Protein AF-0000000066882167 (afdb_homodimer)

Organism: Schistosoma mansoni (NCBI:txid6183)

Radius of gyration: 23.89 Å; Cα contacts (8 Å, |Δi|>4): 1285; chains: 2; bounding box: 50×69×55 Å

pLDDT: mean 95.48, std 6.15, range [53.75, 98.94]

Structure (mmCIF, N/CA/C/O backbone):
data_AF-0000000066882167-model_v1
#
loop_
_entity.id
_entity.type
_entity.pdbx_description
1 polymer 'Putative ribonuclease z, chloroplast'
#
loop_
_atom_site.group_PDB
_atom_site.id
_atom_site.type_symbol
_atom_site.label_atom_id
_atom_site.label_alt_id
_atom_site.label_comp_id
_atom_site.label_asym_id
_atom_site.label_entity_id
_atom_site.label_seq_id
_atom_site.pdbx_PDB_ins_code
_atom_site.Cartn_x
_atom_site.Cartn_y
_atom_site.Cartn_z
_atom_site.occupancy
_atom_site.B_iso_or_equiv
_atom_site.auth_seq_id
_atom_site.auth_comp_id
_atom_site.auth_asym_id
_atom_site.auth_atom_id
_atom_site.pdbx_PDB_model_num
ATOM 1 N N . MET A 1 1 ? -9.031 1.111 -11.188 1 77.56 1 MET A N 1
ATOM 2 C CA . MET A 1 1 ? -8.57 -0.245 -10.898 1 77.56 1 MET A CA 1
ATOM 3 C C . MET A 1 1 ? -9.695 -1.257 -11.117 1 77.56 1 MET A C 1
ATOM 5 O O . MET A 1 1 ? -10.562 -1.424 -10.258 1 77.56 1 MET A O 1
ATOM 9 N N . SER A 1 2 ? -9.695 -1.781 -12.367 1 83.69 2 SER A N 1
ATOM 10 C CA . SER A 1 2 ? -10.758 -2.686 -12.781 1 83.69 2 SER A CA 1
ATOM 11 C C . SER A 1 2 ? -10.203 -4.043 -13.203 1 83.69 2 SER A C 1
ATOM 13 O O . SER A 1 2 ? -9.031 -4.148 -13.578 1 83.69 2 SER A O 1
ATOM 15 N N . PHE A 1 3 ? -11.07 -4.957 -12.992 1 93.38 3 PHE A N 1
ATOM 16 C CA . PHE A 1 3 ? -10.758 -6.285 -13.508 1 93.38 3 PHE A CA 1
ATOM 17 C C . PHE A 1 3 ? -10.68 -6.27 -15.023 1 93.38 3 PHE A C 1
ATOM 19 O O . PHE A 1 3 ? -11.453 -5.578 -15.688 1 93.38 3 PHE A O 1
ATOM 26 N N . GLN A 1 4 ? -9.711 -6.961 -15.539 1 94.5 4 GLN A N 1
ATOM 27 C CA . GLN A 1 4 ? -9.641 -7.195 -16.984 1 94.5 4 GLN A CA 1
ATOM 28 C C . GLN A 1 4 ? -10.07 -8.617 -17.328 1 94.5 4 GLN A C 1
ATOM 30 O O . GLN A 1 4 ? -9.75 -9.562 -16.609 1 94.5 4 GLN A O 1
ATOM 35 N N . LYS A 1 5 ? -10.789 -8.758 -18.391 1 95.88 5 LYS A N 1
ATOM 36 C CA . LYS A 1 5 ? -11.242 -10.07 -18.828 1 95.88 5 LYS A CA 1
ATOM 37 C C . LYS A 1 5 ? -10.117 -10.852 -19.5 1 95.88 5 LYS A C 1
ATOM 39 O O . LYS A 1 5 ? -9.414 -10.312 -20.359 1 95.88 5 LYS A O 1
ATOM 44 N N . VAL A 1 6 ? -9.914 -12.078 -19.078 1 96.62 6 VAL A N 1
ATOM 45 C CA . VAL A 1 6 ? -8.977 -13.039 -19.656 1 96.62 6 VAL A CA 1
ATOM 46 C C . VAL A 1 6 ? -9.648 -14.406 -19.781 1 96.62 6 VAL A C 1
ATOM 48 O O . VAL A 1 6 ? -9.617 -15.203 -18.844 1 96.62 6 VAL A O 1
ATOM 51 N N . GLY A 1 7 ? -10.148 -14.648 -20.984 1 95.81 7 GLY A N 1
ATOM 52 C CA . GLY A 1 7 ? -10.945 -15.859 -21.141 1 95.81 7 GLY A CA 1
ATOM 53 C C . GLY A 1 7 ? -12.117 -15.922 -20.172 1 95.81 7 GLY A C 1
ATOM 54 O O . GLY A 1 7 ? -12.914 -14.977 -20.094 1 95.81 7 GLY A O 1
ATOM 55 N N . GLY A 1 8 ? -12.219 -16.922 -19.422 1 95.94 8 GLY A N 1
ATOM 56 C CA . GLY A 1 8 ? -13.297 -17.094 -18.453 1 95.94 8 GLY A CA 1
ATOM 57 C C . GLY A 1 8 ? -13 -16.469 -17.109 1 95.94 8 GLY A C 1
ATOM 58 O O . GLY A 1 8 ? -13.773 -16.609 -16.172 1 95.94 8 GLY A O 1
ATOM 59 N N . PHE A 1 9 ? -11.922 -15.711 -17.062 1 97.94 9 PHE A N 1
ATOM 60 C CA . PHE A 1 9 ? -11.508 -15.086 -15.805 1 97.94 9 PHE A CA 1
ATOM 61 C C . PHE A 1 9 ? -11.594 -13.57 -15.906 1 97.94 9 PHE A C 1
ATOM 63 O O . PHE A 1 9 ? -11.656 -13.016 -17 1 97.94 9 PHE A O 1
ATOM 70 N N . GLU A 1 10 ? -11.758 -12.93 -14.836 1 97.88 10 GLU A N 1
ATOM 71 C CA . GLU A 1 10 ? -11.453 -11.516 -14.656 1 97.88 10 GLU A CA 1
ATOM 72 C C . GLU A 1 10 ? -10.281 -11.328 -13.695 1 97.88 10 GLU A C 1
ATOM 74 O O . GLU A 1 10 ? -10.297 -11.852 -12.578 1 97.88 10 GLU A O 1
ATOM 79 N N . ILE A 1 11 ? -9.281 -10.57 -14.156 1 98.25 11 ILE A N 1
ATOM 80 C CA . ILE A 1 11 ? -8.055 -10.523 -13.367 1 98.25 11 ILE A CA 1
ATOM 81 C C . ILE A 1 11 ? -7.656 -9.07 -13.117 1 98.25 11 ILE A C 1
ATOM 83 O O . ILE A 1 11 ? -7.805 -8.219 -14 1 98.25 11 ILE A O 1
ATOM 87 N N . PHE A 1 12 ? -7.266 -8.805 -11.945 1 96.94 12 PHE A N 1
ATOM 88 C CA . PHE A 1 12 ? -6.574 -7.574 -11.578 1 96.94 12 PHE A CA 1
ATOM 89 C C . PHE A 1 12 ? -5.195 -7.879 -10.992 1 96.94 12 PHE A C 1
ATOM 91 O O . PHE A 1 12 ? -5.059 -8.766 -10.148 1 96.94 12 PHE A O 1
ATOM 98 N N . GLY A 1 13 ? -4.203 -7.152 -11.453 1 97.44 13 GLY A N 1
ATOM 99 C CA . GLY A 1 13 ? -2.865 -7.328 -10.906 1 97.44 13 GLY A CA 1
ATOM 100 C C . GLY A 1 13 ? -2.133 -6.016 -10.68 1 97.44 13 GLY A C 1
ATOM 101 O O . GLY A 1 13 ? -2.145 -5.137 -11.547 1 97.44 13 GLY A O 1
ATOM 102 N N . TRP A 1 14 ? -1.655 -5.855 -9.539 1 96.81 14 TRP A N 1
ATOM 103 C CA . TRP A 1 14 ? -0.685 -4.824 -9.188 1 96.81 14 TRP A CA 1
ATOM 104 C C . TRP A 1 14 ? 0.637 -5.449 -8.75 1 96.81 14 TRP A C 1
ATOM 106 O O . TRP A 1 14 ? 0.738 -5.996 -7.645 1 96.81 14 TRP A O 1
ATOM 116 N N . SER A 1 15 ? 1.638 -5.262 -9.672 1 98.19 15 SER A N 1
ATOM 117 C CA . SER A 1 15 ? 2.846 -6.023 -9.375 1 98.19 15 SER A CA 1
ATOM 118 C C . SER A 1 15 ? 4.086 -5.336 -9.938 1 98.19 15 SER A C 1
ATOM 120 O O . SER A 1 15 ? 4.184 -5.117 -11.148 1 98.19 15 SER A O 1
ATOM 122 N N . VAL A 1 16 ? 4.922 -4.945 -9.047 1 97.38 16 VAL A N 1
ATOM 123 C CA . VAL A 1 16 ? 6.262 -4.445 -9.344 1 97.38 16 VAL A CA 1
ATOM 124 C C . VAL A 1 16 ? 7.273 -5.105 -8.406 1 97.38 16 VAL A C 1
ATOM 126 O O . VAL A 1 16 ? 7.148 -5.012 -7.184 1 97.38 16 VAL A O 1
ATOM 129 N N . ALA A 1 17 ? 8.281 -5.75 -9.016 1 97.69 17 ALA A N 1
ATOM 130 C CA . ALA A 1 17 ? 9.266 -6.512 -8.242 1 97.69 17 ALA A CA 1
ATOM 131 C C . ALA A 1 17 ? 9.859 -5.664 -7.125 1 97.69 17 ALA A C 1
ATOM 133 O O . ALA A 1 17 ? 10.289 -4.531 -7.355 1 97.69 17 ALA A O 1
ATOM 134 N N . GLY A 1 18 ? 9.859 -6.199 -5.934 1 96.81 18 GLY A N 1
ATOM 135 C CA . GLY A 1 18 ? 10.461 -5.539 -4.789 1 96.81 18 GLY A CA 1
ATOM 136 C C . GLY A 1 18 ? 9.57 -4.48 -4.168 1 96.81 18 GLY A C 1
ATOM 137 O O . GLY A 1 18 ? 9.797 -4.062 -3.029 1 96.81 18 GLY A O 1
ATOM 138 N N . ASN A 1 19 ? 8.562 -4.047 -4.832 1 96.75 19 ASN A N 1
ATOM 139 C CA . ASN A 1 19 ? 7.688 -2.982 -4.344 1 96.75 19 ASN A CA 1
ATOM 140 C C . ASN A 1 19 ? 6.367 -3.537 -3.814 1 96.75 19 ASN A C 1
ATOM 142 O O . ASN A 1 19 ? 6.168 -3.623 -2.602 1 96.75 19 ASN A O 1
ATOM 146 N N . GLU A 1 20 ? 5.535 -4.008 -4.684 1 97.44 20 GLU A N 1
ATOM 147 C CA . GLU A 1 20 ? 4.289 -4.66 -4.285 1 97.44 20 GLU A CA 1
ATOM 148 C C . GLU A 1 20 ? 3.855 -5.695 -5.316 1 97.44 20 GLU A C 1
ATOM 150 O O . GLU A 1 20 ? 3.992 -5.477 -6.523 1 97.44 20 GLU A O 1
ATOM 155 N N . THR A 1 21 ? 3.289 -6.754 -4.809 1 98.69 21 THR A N 1
ATOM 156 C CA . THR A 1 21 ? 2.646 -7.734 -5.676 1 98.69 21 THR A CA 1
ATOM 157 C C . THR A 1 21 ? 1.326 -8.203 -5.07 1 98.69 21 THR A C 1
ATOM 159 O O . THR A 1 21 ? 1.278 -8.609 -3.908 1 98.69 21 THR A O 1
ATOM 162 N N . CYS A 1 22 ? 0.293 -8.062 -5.797 1 98.56 22 CYS A N 1
ATOM 163 C CA . CYS A 1 22 ? -0.995 -8.68 -5.512 1 98.56 22 CYS A CA 1
ATOM 164 C C . CYS A 1 22 ? -1.758 -8.977 -6.797 1 98.56 22 CYS A C 1
ATOM 166 O O . CYS A 1 22 ? -1.64 -8.234 -7.777 1 98.56 22 CYS A O 1
ATOM 168 N N . VAL A 1 23 ? -2.521 -10.031 -6.781 1 98.81 23 VAL A N 1
ATOM 169 C CA . VAL A 1 23 ? -3.371 -10.414 -7.906 1 98.81 23 VAL A CA 1
ATOM 170 C C . VAL A 1 23 ? -4.742 -10.844 -7.391 1 98.81 23 VAL A C 1
ATOM 172 O O . VAL A 1 23 ? -4.836 -11.617 -6.43 1 98.81 23 VAL A O 1
ATOM 175 N N . ALA A 1 24 ? -5.793 -10.336 -7.965 1 98.56 24 ALA A N 1
ATOM 176 C CA . ALA A 1 24 ? -7.16 -10.781 -7.719 1 98.56 24 ALA A CA 1
ATOM 177 C C . ALA A 1 24 ? -7.754 -11.445 -8.961 1 98.56 24 ALA A C 1
ATOM 179 O O . ALA A 1 24 ? -7.633 -10.914 -10.07 1 98.56 24 ALA A O 1
ATOM 180 N N . VAL A 1 25 ? -8.32 -12.602 -8.789 1 98.75 25 VAL A N 1
ATOM 181 C CA . VAL A 1 25 ? -8.961 -13.32 -9.883 1 98.75 25 VAL A CA 1
ATOM 182 C C . VAL A 1 25 ? -10.414 -13.609 -9.539 1 98.75 25 VAL A C 1
ATOM 184 O O . VAL A 1 25 ? -10.711 -14.156 -8.469 1 98.75 25 VAL A O 1
ATOM 187 N N . ARG A 1 26 ? -11.227 -13.234 -10.367 1 97.62 26 ARG A N 1
ATOM 188 C CA . ARG A 1 26 ? -12.648 -13.531 -10.211 1 97.62 26 ARG A CA 1
ATOM 189 C C . ARG A 1 26 ? -13.102 -14.594 -11.211 1 97.62 26 ARG A C 1
ATOM 191 O O . ARG A 1 26 ? -12.797 -14.492 -12.406 1 97.62 26 ARG A O 1
ATOM 198 N N . LYS A 1 27 ? -13.672 -15.602 -10.734 1 95.94 27 LYS A N 1
ATOM 199 C CA . LYS A 1 27 ? -14.266 -16.672 -11.523 1 95.94 27 LYS A CA 1
ATOM 200 C C . LYS A 1 27 ? -15.516 -17.234 -10.844 1 95.94 27 LYS A C 1
ATOM 202 O O . LYS A 1 27 ? -15.484 -17.547 -9.648 1 95.94 27 LYS A O 1
ATOM 207 N N . ASN A 1 28 ? -16.672 -17.375 -11.57 1 90.69 28 ASN A N 1
ATOM 208 C CA . ASN A 1 28 ? -17.922 -17.891 -11.055 1 90.69 28 ASN A CA 1
ATOM 209 C C . ASN A 1 28 ? -18.359 -17.156 -9.781 1 90.69 28 ASN A C 1
ATOM 211 O O . ASN A 1 28 ? -18.688 -17.797 -8.781 1 90.69 28 ASN A O 1
ATOM 215 N N . ARG A 1 29 ? -18.234 -15.891 -9.594 1 88.31 29 ARG A N 1
ATOM 216 C CA . ARG A 1 29 ? -18.688 -14.977 -8.547 1 88.31 29 ARG A CA 1
ATOM 217 C C . ARG A 1 29 ? -17.812 -15.07 -7.309 1 88.31 29 ARG A C 1
ATOM 219 O O . ARG A 1 29 ? -18.141 -14.516 -6.262 1 88.31 29 ARG A O 1
ATOM 226 N N . GLN A 1 30 ? -16.75 -15.891 -7.512 1 94.38 30 GLN A N 1
ATOM 227 C CA . GLN A 1 30 ? -15.781 -15.969 -6.43 1 94.38 30 GLN A CA 1
ATOM 228 C C . GLN A 1 30 ? -14.531 -15.148 -6.754 1 94.38 30 GLN A C 1
ATOM 230 O O . GLN A 1 30 ? -14.047 -15.172 -7.887 1 94.38 30 GLN A O 1
ATOM 235 N N . VAL A 1 31 ? -14.031 -14.461 -5.754 1 97.12 31 VAL A N 1
ATOM 236 C CA . VAL A 1 31 ? -12.789 -13.703 -5.926 1 97.12 31 VAL A CA 1
ATOM 237 C C . VAL A 1 31 ? -11.688 -14.312 -5.066 1 97.12 31 VAL A C 1
ATOM 239 O O . VAL A 1 31 ? -11.875 -14.523 -3.865 1 97.12 31 VAL A O 1
ATOM 242 N N . PHE A 1 32 ? -10.617 -14.664 -5.719 1 98.62 32 PHE A N 1
ATOM 243 C CA . PHE A 1 32 ? -9.422 -15.188 -5.059 1 98.62 32 PHE A CA 1
ATOM 244 C C . PHE A 1 32 ? -8.297 -14.156 -5.09 1 98.62 32 PHE A C 1
ATOM 246 O O . PHE A 1 32 ? -8.109 -13.469 -6.094 1 98.62 32 PHE A O 1
ATOM 253 N N . GLY A 1 33 ? -7.633 -14.055 -3.979 1 98.81 33 GLY A N 1
ATOM 254 C CA . GLY A 1 33 ? -6.48 -13.172 -3.92 1 98.81 33 GLY A CA 1
ATOM 255 C C . GLY A 1 33 ? -5.164 -13.914 -3.777 1 98.81 33 GLY A C 1
ATOM 256 O O . GLY A 1 33 ? -5.082 -14.906 -3.055 1 98.81 33 GLY A O 1
ATOM 257 N N . PHE A 1 34 ? -4.156 -13.445 -4.492 1 98.94 34 PHE A N 1
ATOM 258 C CA . PHE A 1 34 ? -2.812 -14.008 -4.441 1 98.94 34 PHE A CA 1
ATOM 259 C C . PHE A 1 34 ? -1.796 -12.938 -4.051 1 98.94 34 PHE A C 1
ATOM 261 O O . PHE A 1 34 ? -1.641 -11.938 -4.75 1 98.94 34 PHE A O 1
ATOM 268 N N . ASP A 1 35 ? -1.074 -13.188 -2.934 1 98.94 35 ASP A N 1
ATOM 269 C CA . ASP A 1 35 ? -0.164 -12.242 -2.293 1 98.94 35 ASP A CA 1
ATOM 270 C C . ASP A 1 35 ? -0.854 -10.898 -2.035 1 98.94 35 ASP A C 1
ATOM 272 O O . ASP A 1 35 ? -1.922 -10.633 -2.588 1 98.94 35 ASP A O 1
ATOM 276 N N . ILE A 1 36 ? -0.239 -10.164 -1.134 1 98.62 36 ILE A N 1
ATOM 277 C CA . ILE A 1 36 ? -0.909 -8.969 -0.625 1 98.62 36 ILE A CA 1
ATOM 278 C C . ILE A 1 36 ? 0.13 -7.918 -0.249 1 98.62 36 ILE A C 1
ATOM 280 O O . ILE A 1 36 ? 0.124 -7.402 0.872 1 98.62 36 ILE A O 1
ATOM 284 N N . GLY A 1 37 ? 0.957 -7.594 -1.229 1 98.19 37 GLY A N 1
ATOM 285 C CA . GLY A 1 37 ? 1.888 -6.496 -1.036 1 98.19 37 GLY A CA 1
ATOM 286 C C . GLY A 1 37 ? 1.226 -5.133 -1.111 1 98.19 37 GLY A C 1
ATOM 287 O O . GLY A 1 37 ? 1.801 -4.133 -0.677 1 98.19 37 GLY A O 1
ATOM 288 N N . PHE A 1 38 ? 0.108 -5.121 -1.671 1 96.31 38 PHE A N 1
ATOM 289 C CA . PHE A 1 38 ? -0.828 -4.008 -1.789 1 96.31 38 PHE A CA 1
ATOM 290 C C . PHE A 1 38 ? -2.268 -4.504 -1.71 1 96.31 38 PHE A C 1
ATOM 292 O O . PHE A 1 38 ? -2.541 -5.676 -1.961 1 96.31 38 PHE A O 1
ATOM 299 N N . SER A 1 39 ? -3.195 -3.652 -1.202 1 96.06 39 SER A N 1
ATOM 300 C CA . SER A 1 39 ? -4.57 -4.109 -1.028 1 96.06 39 SER A CA 1
ATOM 301 C C . SER A 1 39 ? -5.559 -3.152 -1.688 1 96.06 39 SER A C 1
ATOM 303 O O . SER A 1 39 ? -6.352 -2.502 -1.005 1 96.06 39 SER A O 1
ATOM 305 N N . PRO A 1 40 ? -5.484 -3.084 -3.01 1 93.69 40 PRO A N 1
ATOM 306 C CA . PRO A 1 40 ? -6.488 -2.275 -3.709 1 93.69 40 PRO A CA 1
ATOM 307 C C . PRO A 1 40 ? -7.879 -2.9 -3.668 1 93.69 40 PRO A C 1
ATOM 309 O O . PRO A 1 40 ? -8.039 -4.039 -3.217 1 93.69 40 PRO A O 1
ATOM 312 N N . ARG A 1 41 ? -8.859 -2.234 -4.129 1 92.44 41 ARG A N 1
ATOM 313 C CA . ARG A 1 41 ? -10.273 -2.58 -3.986 1 92.44 41 ARG A CA 1
ATOM 314 C C . ARG A 1 41 ? -10.547 -3.98 -4.523 1 92.44 41 ARG A C 1
ATOM 316 O O . ARG A 1 41 ? -11.219 -4.777 -3.865 1 92.44 41 ARG A O 1
ATOM 323 N N . PRO A 1 42 ? -10.047 -4.383 -5.703 1 94 42 PRO A N 1
ATOM 324 C CA . PRO A 1 42 ? -10.352 -5.727 -6.199 1 94 42 PRO A CA 1
ATOM 325 C C . PRO A 1 42 ? -9.906 -6.828 -5.238 1 94 42 PRO A C 1
ATOM 327 O O . PRO A 1 42 ? -10.562 -7.867 -5.141 1 94 42 PRO A O 1
ATOM 330 N N . LEU A 1 43 ? -8.844 -6.574 -4.555 1 97 43 LEU A N 1
ATOM 331 C CA . LEU A 1 43 ? -8.328 -7.582 -3.633 1 97 43 LEU A CA 1
ATOM 332 C C . LEU A 1 43 ? -9.133 -7.602 -2.342 1 97 43 LEU A C 1
ATOM 334 O O . LEU A 1 43 ? -9.258 -8.648 -1.695 1 97 43 LEU A O 1
ATOM 338 N N . VAL A 1 44 ? -9.648 -6.449 -1.957 1 96.75 44 VAL A N 1
ATOM 339 C CA . VAL A 1 44 ? -10.367 -6.312 -0.696 1 96.75 44 VAL A CA 1
ATOM 340 C C . VAL A 1 44 ? -11.57 -7.258 -0.68 1 96.75 44 VAL A C 1
ATOM 342 O O . VAL A 1 44 ? -11.945 -7.781 0.373 1 96.75 44 VAL A O 1
ATOM 345 N N . PHE A 1 45 ? -12.094 -7.586 -1.806 1 94.12 45 PHE A N 1
ATOM 346 C CA . PHE A 1 45 ? -13.305 -8.398 -1.882 1 94.12 45 PHE A CA 1
ATOM 347 C C . PHE A 1 45 ? -12.953 -9.883 -1.929 1 94.12 45 PHE A C 1
ATOM 349 O O . PHE A 1 45 ? -13.844 -10.734 -1.883 1 94.12 45 PHE A O 1
ATOM 356 N N . ALA A 1 46 ? -11.703 -10.219 -2.035 1 97.25 46 ALA A N 1
ATOM 357 C CA . ALA A 1 46 ? -11.281 -11.617 -1.965 1 97.25 46 ALA A CA 1
ATOM 358 C C . ALA A 1 46 ? -11.359 -12.141 -0.534 1 97.25 46 ALA A C 1
ATOM 360 O O . ALA A 1 46 ? -10.773 -11.555 0.381 1 97.25 46 ALA A O 1
ATOM 361 N N . ASP A 1 47 ? -12.102 -13.195 -0.352 1 95.81 47 ASP A N 1
ATOM 362 C CA . ASP A 1 47 ? -12.234 -13.719 1.003 1 95.81 47 ASP A CA 1
ATOM 363 C C . ASP A 1 47 ? -11.289 -14.891 1.237 1 95.81 47 ASP A C 1
ATOM 365 O O . ASP A 1 47 ? -11.195 -15.414 2.352 1 95.81 47 ASP A O 1
ATOM 369 N N . HIS A 1 48 ? -10.609 -15.414 0.187 1 98.62 48 HIS A N 1
ATOM 370 C CA . HIS A 1 48 ? -9.484 -16.344 0.271 1 98.62 48 HIS A CA 1
ATOM 371 C C . HIS A 1 48 ? -8.219 -15.711 -0.303 1 98.62 48 HIS A C 1
ATOM 373 O O . HIS A 1 48 ? -8.164 -15.391 -1.49 1 98.62 48 HIS A O 1
ATOM 379 N N . ILE A 1 49 ? -7.285 -15.539 0.547 1 98.88 49 ILE A N 1
ATOM 380 C CA . ILE A 1 49 ? -6.008 -14.969 0.138 1 98.88 49 ILE A CA 1
ATOM 381 C C . ILE A 1 49 ? -4.91 -16.016 0.253 1 98.88 49 ILE A C 1
ATOM 383 O O . ILE A 1 49 ? -4.762 -16.656 1.298 1 98.88 49 ILE A O 1
ATOM 387 N N . PHE A 1 50 ? -4.156 -16.219 -0.801 1 98.94 50 PHE A N 1
ATOM 388 C CA . PHE A 1 50 ? -3.078 -17.203 -0.858 1 98.94 50 PHE A CA 1
ATOM 389 C C . PHE A 1 50 ? -1.721 -16.5 -0.889 1 98.94 50 PHE A C 1
ATOM 391 O O . PHE A 1 50 ? -1.353 -15.898 -1.895 1 98.94 50 PHE A O 1
ATOM 398 N N . ILE A 1 51 ? -0.958 -16.609 0.219 1 98.94 51 ILE A N 1
ATOM 399 C CA . ILE A 1 51 ? 0.336 -15.953 0.372 1 98.94 51 ILE A CA 1
ATOM 400 C C . ILE A 1 51 ? 1.453 -16.922 -0.031 1 98.94 51 ILE A C 1
ATOM 402 O O . ILE A 1 51 ? 1.537 -18.031 0.486 1 98.94 51 ILE A O 1
ATOM 406 N N . SER A 1 52 ? 2.287 -16.453 -0.94 1 98.94 52 SER A N 1
ATOM 407 C CA . SER A 1 52 ? 3.344 -17.328 -1.454 1 98.94 52 SER A CA 1
ATOM 408 C C . SER A 1 52 ? 4.523 -17.391 -0.489 1 98.94 52 SER A C 1
ATOM 410 O O . SER A 1 52 ? 5.031 -18.469 -0.192 1 98.94 52 SER A O 1
ATOM 412 N N . HIS A 1 53 ? 5.012 -16.219 -0.019 1 98.88 53 HIS A N 1
ATOM 413 C CA . HIS A 1 53 ? 6.176 -16.188 0.861 1 98.88 53 HIS A CA 1
ATOM 414 C C . HIS A 1 53 ? 6.23 -14.891 1.659 1 98.88 53 HIS A C 1
ATOM 416 O O . HIS A 1 53 ? 5.348 -14.039 1.526 1 98.88 53 HIS A O 1
ATOM 422 N N . GLY A 1 54 ? 7.273 -14.734 2.453 1 98.5 54 GLY A N 1
ATOM 423 C CA . GLY A 1 54 ? 7.242 -13.75 3.527 1 98.5 54 GLY A CA 1
ATOM 424 C C . GLY A 1 54 ? 7.855 -12.422 3.143 1 98.5 54 GLY A C 1
ATOM 425 O O . GLY A 1 54 ? 7.863 -11.484 3.939 1 98.5 54 GLY A O 1
ATOM 426 N N . HIS A 1 55 ? 8.359 -12.219 1.915 1 98.19 55 HIS A N 1
ATOM 427 C CA . HIS A 1 55 ? 8.883 -10.914 1.537 1 98.19 55 HIS A CA 1
ATOM 428 C C . HIS A 1 55 ? 7.816 -9.836 1.639 1 98.19 55 HIS A C 1
ATOM 430 O O . HIS A 1 55 ? 6.656 -10.07 1.287 1 98.19 55 HIS A O 1
ATOM 436 N N . ALA A 1 56 ? 8.219 -8.664 2.012 1 97.56 56 ALA A N 1
ATOM 437 C CA . ALA A 1 56 ? 7.297 -7.57 2.303 1 97.56 56 ALA A CA 1
ATOM 438 C C . ALA A 1 56 ? 6.516 -7.168 1.057 1 97.56 56 ALA A C 1
ATOM 440 O O . ALA A 1 56 ? 5.348 -6.773 1.147 1 97.56 56 ALA A O 1
ATOM 441 N N . ASP A 1 57 ? 7.141 -7.273 -0.103 1 97.81 57 ASP A N 1
ATOM 442 C CA . ASP A 1 57 ? 6.434 -6.879 -1.317 1 97.81 57 ASP A CA 1
ATOM 443 C C . ASP A 1 57 ? 5.363 -7.906 -1.688 1 97.81 57 ASP A C 1
ATOM 445 O O . ASP A 1 57 ? 4.566 -7.68 -2.602 1 97.81 57 ASP A O 1
ATOM 449 N N . HIS A 1 58 ? 5.227 -8.984 -0.949 1 98.81 58 HIS A N 1
ATOM 450 C CA . HIS A 1 58 ? 4.215 -10 -1.219 1 98.81 58 HIS A CA 1
ATOM 451 C C . HIS A 1 58 ? 3.225 -10.109 -0.064 1 98.81 58 HIS A C 1
ATOM 453 O O . HIS A 1 58 ? 2.121 -10.633 -0.235 1 98.81 58 HIS A O 1
ATOM 459 N N . ILE A 1 59 ? 3.57 -9.648 1.125 1 98.75 59 ILE A N 1
ATOM 460 C CA . ILE A 1 59 ? 2.688 -9.891 2.26 1 98.75 59 ILE A CA 1
ATOM 461 C C . ILE A 1 59 ? 2.525 -8.609 3.068 1 98.75 59 ILE A C 1
ATOM 463 O O . ILE A 1 59 ? 1.758 -8.562 4.031 1 98.75 59 ILE A O 1
ATOM 467 N N . GLY A 1 60 ? 3.125 -7.516 2.672 1 98.12 60 GLY A N 1
ATOM 468 C CA . GLY A 1 60 ? 3.311 -6.328 3.486 1 98.12 60 GLY A CA 1
ATOM 469 C C . GLY A 1 60 ? 2.016 -5.598 3.785 1 98.12 60 GLY A C 1
ATOM 470 O O . GLY A 1 60 ? 1.957 -4.773 4.699 1 98.12 60 GLY A O 1
ATOM 471 N N . ALA A 1 61 ? 0.931 -5.836 3.076 1 98.31 61 ALA A N 1
ATOM 472 C CA . ALA A 1 61 ? -0.309 -5.082 3.238 1 98.31 61 ALA A CA 1
ATOM 473 C C . ALA A 1 61 ? -1.392 -5.938 3.891 1 98.31 61 ALA A C 1
ATOM 475 O O . ALA A 1 61 ? -2.578 -5.613 3.812 1 98.31 61 ALA A O 1
ATOM 476 N N . ILE A 1 62 ? -1.037 -7.016 4.555 1 98.38 62 ILE A N 1
ATOM 477 C CA . ILE A 1 62 ? -2.004 -7.984 5.066 1 98.38 62 ILE A CA 1
ATOM 478 C C . ILE A 1 62 ? -2.883 -7.32 6.125 1 98.38 62 ILE A C 1
ATOM 480 O O . ILE A 1 62 ? -4.102 -7.516 6.141 1 98.38 62 ILE A O 1
ATOM 484 N N . ALA A 1 63 ? -2.297 -6.52 7.004 1 97.44 63 ALA A N 1
ATOM 485 C CA . ALA A 1 63 ? -3.096 -5.828 8.016 1 97.44 63 ALA A CA 1
ATOM 486 C C . ALA A 1 63 ? -4.039 -4.816 7.371 1 97.44 6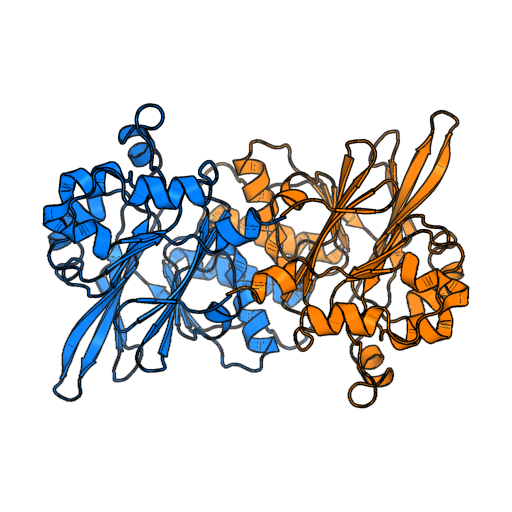3 ALA A C 1
ATOM 488 O O . ALA A 1 63 ? -5.191 -4.68 7.793 1 97.44 63 ALA A O 1
ATOM 489 N N . GLN A 1 64 ? -3.561 -4.121 6.398 1 97.44 64 GLN A N 1
ATOM 490 C CA . GLN A 1 64 ? -4.391 -3.152 5.695 1 97.44 64 GLN A CA 1
ATOM 491 C C . GLN A 1 64 ? -5.566 -3.836 5 1 97.44 64 GLN A C 1
ATOM 493 O O . GLN A 1 64 ? -6.66 -3.273 4.922 1 97.44 64 GLN A O 1
ATOM 498 N N . HIS A 1 65 ? -5.285 -4.996 4.461 1 98.19 65 HIS A N 1
ATOM 499 C CA . HIS A 1 65 ? -6.371 -5.742 3.838 1 98.19 65 HIS A CA 1
ATOM 500 C C . HIS A 1 65 ? -7.477 -6.047 4.844 1 98.19 65 HIS A C 1
ATOM 502 O O . HIS A 1 65 ? -8.656 -5.824 4.562 1 98.19 65 HIS A O 1
ATOM 508 N N . MET A 1 66 ? -7.078 -6.531 6.012 1 98.25 66 MET A N 1
ATOM 509 C CA . MET A 1 66 ? -8.039 -6.832 7.066 1 98.25 66 MET A CA 1
ATOM 510 C C . MET A 1 66 ? -8.82 -5.582 7.461 1 98.25 66 MET A C 1
ATOM 512 O O . MET A 1 66 ? -10.047 -5.625 7.578 1 98.25 66 MET A O 1
ATOM 516 N N . LYS A 1 67 ? -8.07 -4.52 7.617 1 97.38 67 LYS A N 1
ATOM 517 C CA . LYS A 1 67 ? -8.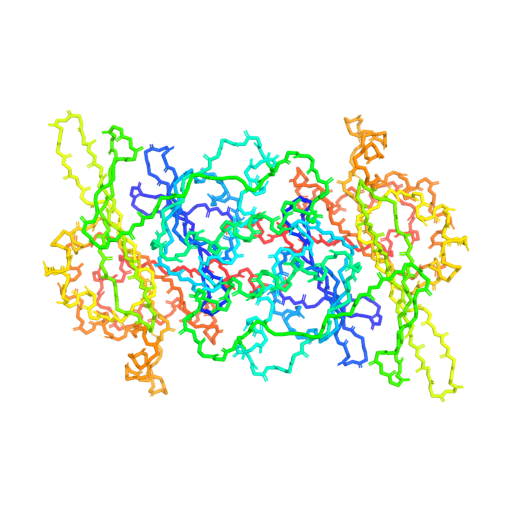695 -3.262 8.023 1 97.38 67 LYS A CA 1
ATOM 518 C C . LYS A 1 67 ? -9.703 -2.785 6.973 1 97.38 67 LYS A C 1
ATOM 520 O O . LYS A 1 67 ? -10.797 -2.34 7.312 1 97.38 67 LYS A O 1
ATOM 525 N N . LYS A 1 68 ? -9.328 -2.855 5.742 1 97.19 68 LYS A N 1
ATOM 526 C CA . LYS A 1 68 ? -10.188 -2.393 4.66 1 97.19 68 LYS A CA 1
ATOM 527 C C . LYS A 1 68 ? -11.438 -3.264 4.543 1 97.19 68 LYS A C 1
ATOM 529 O O . LYS A 1 68 ? -12.516 -2.77 4.215 1 97.19 68 LYS A O 1
ATOM 534 N N . ARG A 1 69 ? -11.32 -4.574 4.777 1 97.31 69 ARG A N 1
ATOM 535 C CA . ARG A 1 69 ? -12.508 -5.426 4.801 1 97.31 69 ARG A CA 1
ATOM 536 C C . ARG A 1 69 ? -13.461 -5.016 5.918 1 97.31 69 ARG A C 1
ATOM 538 O O . ARG A 1 69 ? -14.672 -4.918 5.711 1 97.31 69 ARG A O 1
ATOM 545 N N . ALA A 1 70 ? -12.859 -4.742 7.078 1 96.25 70 ALA A N 1
ATOM 546 C CA . ALA A 1 70 ? -13.672 -4.281 8.195 1 96.25 70 ALA A CA 1
ATOM 547 C C . ALA A 1 70 ? -14.367 -2.965 7.867 1 96.25 70 ALA A C 1
ATOM 549 O O . ALA A 1 70 ? -15.547 -2.783 8.172 1 96.25 70 ALA A O 1
ATOM 550 N N . LEU A 1 71 ? -13.609 -2.064 7.25 1 94.88 71 LEU A N 1
ATOM 551 C CA . LEU A 1 71 ? -14.133 -0.759 6.855 1 94.88 71 LEU A CA 1
ATOM 552 C C . LEU A 1 71 ? -15.344 -0.908 5.941 1 94.88 71 LEU A C 1
ATOM 554 O O . LEU A 1 71 ? -16.25 -0.071 5.965 1 94.88 71 LEU A O 1
ATOM 558 N N . ASN A 1 72 ? -15.344 -1.949 5.172 1 95.62 72 ASN A N 1
ATOM 559 C CA . ASN A 1 72 ? -16.422 -2.174 4.211 1 95.62 72 ASN A CA 1
ATOM 560 C C . ASN A 1 72 ? -17.438 -3.184 4.734 1 95.62 72 ASN A C 1
ATOM 562 O O . ASN A 1 72 ? -18.25 -3.715 3.965 1 95.62 72 ASN A O 1
ATOM 566 N N . ASN A 1 73 ? -17.359 -3.576 5.988 1 95.69 73 ASN A N 1
ATOM 567 C CA . ASN A 1 73 ? -18.266 -4.488 6.672 1 95.69 73 ASN A CA 1
ATOM 568 C C . ASN A 1 73 ? -18.281 -5.863 6.016 1 95.69 73 ASN A C 1
ATOM 570 O O . ASN A 1 73 ? -19.344 -6.469 5.848 1 95.69 73 ASN A O 1
ATOM 574 N N . LEU A 1 74 ? -17.156 -6.277 5.484 1 96.38 74 LEU A N 1
ATOM 575 C CA . LEU A 1 74 ? -17.016 -7.609 4.91 1 96.38 74 LEU A CA 1
ATOM 576 C C . LEU A 1 74 ? -16.609 -8.625 5.98 1 96.38 74 LEU A C 1
ATOM 578 O O . LEU A 1 74 ? -16 -8.258 6.992 1 96.38 74 LEU A O 1
ATOM 582 N N . ARG A 1 75 ? -16.953 -9.875 5.762 1 95.62 75 ARG A N 1
ATOM 583 C CA . ARG A 1 75 ? -16.562 -10.945 6.672 1 95.62 75 ARG A CA 1
ATOM 584 C C . ARG A 1 75 ? -15.047 -11.117 6.684 1 95.62 75 ARG A C 1
ATOM 586 O O . ARG A 1 75 ? -14.367 -10.758 5.719 1 95.62 75 ARG A O 1
ATOM 593 N N . ARG A 1 76 ? -14.531 -11.727 7.785 1 96.5 76 ARG A N 1
ATOM 594 C CA . ARG A 1 76 ? -13.117 -12.055 7.902 1 96.5 76 ARG A CA 1
ATOM 595 C C . ARG A 1 76 ? -12.664 -12.953 6.758 1 96.5 76 ARG A C 1
ATOM 597 O O . ARG A 1 76 ? -13.406 -13.852 6.348 1 96.5 76 ARG A O 1
ATOM 604 N N . ALA A 1 77 ? -11.516 -12.609 6.18 1 98.25 77 ALA A N 1
ATOM 605 C CA . ALA A 1 77 ? -10.953 -13.438 5.113 1 98.25 77 ALA A CA 1
ATOM 606 C C . ALA A 1 77 ? -10.141 -14.594 5.691 1 98.25 77 ALA A C 1
ATOM 608 O O . ALA A 1 77 ? -9.812 -14.602 6.879 1 98.25 77 ALA A O 1
ATOM 609 N N . THR A 1 78 ? -9.969 -15.586 4.906 1 98.81 78 THR A N 1
ATOM 610 C CA . THR A 1 78 ? -9.062 -16.688 5.199 1 98.81 78 THR A CA 1
ATOM 611 C C . THR A 1 78 ? -7.734 -16.516 4.465 1 98.81 78 THR A C 1
ATOM 613 O O . THR A 1 78 ? -7.715 -16.328 3.246 1 98.81 78 THR A O 1
ATOM 616 N N . TYR A 1 79 ? -6.691 -16.531 5.254 1 98.88 79 TYR A N 1
ATOM 617 C CA . TYR A 1 79 ? -5.352 -16.359 4.711 1 98.88 79 TYR A CA 1
ATOM 618 C C . TYR A 1 79 ? -4.562 -17.656 4.766 1 98.88 79 TYR A C 1
ATOM 620 O O . TYR A 1 79 ? -4.238 -18.141 5.852 1 98.88 79 TYR A O 1
ATOM 628 N N . PHE A 1 80 ? -4.285 -18.219 3.592 1 98.94 80 PHE A N 1
ATOM 629 C CA . PHE A 1 80 ? -3.387 -19.359 3.486 1 98.94 80 PHE A CA 1
ATOM 630 C C . PHE A 1 80 ? -1.938 -18.906 3.357 1 98.94 80 PHE A C 1
ATOM 632 O O . PHE A 1 80 ? -1.616 -18.078 2.5 1 98.94 80 PHE A O 1
ATOM 639 N N . MET A 1 81 ? -1.069 -19.406 4.23 1 98.94 81 MET A N 1
ATOM 640 C CA . MET A 1 81 ? 0.319 -18.953 4.199 1 98.94 81 MET A CA 1
ATOM 641 C C . MET A 1 81 ? 1.254 -20.031 4.723 1 98.94 81 MET A C 1
ATOM 643 O O . MET A 1 81 ? 0.836 -20.906 5.496 1 98.94 81 MET A O 1
ATOM 647 N N . PRO A 1 82 ? 2.549 -20.016 4.246 1 98.88 82 PRO A N 1
ATOM 648 C CA . PRO A 1 82 ? 3.502 -20.938 4.875 1 98.88 82 PRO A CA 1
ATOM 649 C C . PRO A 1 82 ? 3.443 -20.891 6.402 1 98.88 82 PRO A C 1
ATOM 651 O O . PRO A 1 82 ? 3.359 -19.812 6.988 1 98.88 82 PRO A O 1
ATOM 654 N N . LYS A 1 83 ? 3.514 -22 6.973 1 98.75 83 LYS A N 1
ATOM 655 C CA . LYS A 1 83 ? 3.209 -22.203 8.391 1 98.75 83 LYS A CA 1
ATOM 656 C C . LYS A 1 83 ? 4.066 -21.297 9.266 1 98.75 83 LYS A C 1
ATOM 658 O O . LYS A 1 83 ? 3.592 -20.781 10.281 1 98.75 83 LYS A O 1
ATOM 663 N N . HIS A 1 84 ? 5.305 -21.047 8.922 1 98.44 84 HIS A N 1
ATOM 664 C CA . HIS A 1 84 ? 6.23 -20.312 9.773 1 98.44 84 HIS A CA 1
ATOM 665 C C . HIS A 1 84 ? 5.902 -18.828 9.789 1 98.44 84 HIS A C 1
ATOM 667 O O . HIS A 1 84 ? 6.414 -18.078 10.625 1 98.44 84 HIS A O 1
ATOM 673 N N . LEU A 1 85 ? 5.035 -18.344 8.914 1 98.81 85 LEU A N 1
ATOM 674 C CA . LEU A 1 85 ? 4.684 -16.938 8.836 1 98.81 85 LEU A CA 1
ATOM 675 C C . LEU A 1 85 ? 3.598 -16.594 9.852 1 98.81 85 LEU A C 1
ATOM 677 O O . LEU A 1 85 ? 3.461 -15.43 10.25 1 98.81 85 LEU A O 1
ATOM 681 N N . VAL A 1 86 ? 2.816 -17.531 10.297 1 98.81 86 VAL A N 1
ATOM 682 C CA . VAL A 1 86 ? 1.576 -17.328 11.031 1 98.81 86 VAL A CA 1
ATOM 683 C C . VAL A 1 86 ? 1.859 -16.547 12.312 1 98.81 86 VAL A C 1
ATOM 685 O O . VAL A 1 86 ? 1.213 -15.523 12.578 1 98.81 86 VAL A O 1
ATOM 688 N N . PRO A 1 87 ? 2.912 -16.938 13.117 1 98.75 87 PRO A N 1
ATOM 689 C CA . PRO A 1 87 ? 3.129 -16.188 14.359 1 98.75 87 PRO A CA 1
ATOM 690 C C . PRO A 1 87 ? 3.523 -14.742 14.109 1 98.75 87 PRO A C 1
ATOM 692 O O . PRO A 1 87 ? 3.172 -13.852 14.891 1 98.75 87 PRO A O 1
ATOM 695 N N . HIS A 1 88 ? 4.254 -14.508 13.031 1 98.75 88 HIS A N 1
ATOM 696 C CA . HIS A 1 88 ? 4.703 -13.156 12.719 1 98.75 88 HIS A CA 1
ATOM 697 C C . HIS A 1 88 ? 3.541 -12.289 12.258 1 98.75 88 HIS A C 1
ATOM 699 O O . HIS A 1 88 ? 3.455 -11.109 12.625 1 98.75 88 HIS A O 1
ATOM 705 N N . VAL A 1 89 ? 2.613 -12.859 11.469 1 98.75 89 VAL A N 1
ATOM 706 C CA . VAL A 1 89 ? 1.431 -12.125 11.031 1 98.75 89 VAL A CA 1
ATOM 707 C C . VAL A 1 89 ? 0.552 -11.789 12.234 1 98.75 89 VAL A C 1
ATOM 709 O O . VAL A 1 89 ? 0.018 -10.68 12.328 1 98.75 89 VAL A O 1
ATOM 712 N N . LYS A 1 90 ? 0.401 -12.711 13.172 1 98.56 90 LYS A N 1
ATOM 713 C CA . LYS A 1 90 ? -0.365 -12.445 14.391 1 98.56 90 LYS A CA 1
ATOM 714 C C . LYS A 1 90 ? 0.242 -11.297 15.18 1 98.56 90 LYS A C 1
ATOM 716 O O . LYS A 1 90 ? -0.483 -10.453 15.711 1 98.56 90 LYS A O 1
ATOM 721 N N . ALA A 1 91 ? 1.59 -11.289 15.242 1 98.44 91 ALA A N 1
ATOM 722 C CA . ALA A 1 91 ? 2.277 -10.203 15.938 1 98.44 91 ALA A CA 1
ATOM 723 C C . ALA A 1 91 ? 2 -8.859 15.266 1 98.44 91 ALA A C 1
ATOM 725 O O . ALA A 1 91 ? 1.808 -7.844 15.945 1 98.44 91 ALA A O 1
ATOM 726 N N . ILE A 1 92 ? 1.995 -8.859 14 1 98.5 92 ILE A N 1
ATOM 727 C CA . ILE A 1 92 ? 1.69 -7.656 13.234 1 98.5 92 ILE A CA 1
ATOM 728 C C . ILE A 1 92 ? 0.268 -7.195 13.547 1 98.5 92 ILE A C 1
ATOM 730 O O . ILE A 1 92 ? 0.033 -6.016 13.805 1 98.5 92 ILE A O 1
ATOM 734 N N . CYS A 1 93 ? -0.662 -8.133 13.523 1 98.25 93 CYS A N 1
ATOM 735 C CA . CYS A 1 93 ? -2.051 -7.816 13.836 1 98.25 93 CYS A CA 1
ATOM 736 C C . CYS A 1 93 ? -2.174 -7.234 15.242 1 98.25 93 CYS A C 1
ATOM 738 O O . CYS A 1 93 ? -2.893 -6.254 15.445 1 98.25 93 CYS A O 1
ATOM 740 N N . ASP A 1 94 ? -1.473 -7.809 16.172 1 97.88 94 ASP A N 1
ATOM 741 C CA . ASP A 1 94 ? -1.497 -7.32 17.547 1 97.88 94 ASP A CA 1
ATOM 742 C C . ASP A 1 94 ? -0.971 -5.891 17.641 1 97.88 94 ASP A C 1
ATOM 744 O O . ASP A 1 94 ? -1.539 -5.055 18.344 1 97.88 94 ASP A O 1
ATOM 748 N N . ALA A 1 95 ? 0.105 -5.633 16.922 1 98.25 95 ALA A N 1
ATOM 749 C CA . ALA A 1 95 ? 0.703 -4.301 16.922 1 98.25 95 ALA A CA 1
ATOM 750 C C . ALA A 1 95 ? -0.272 -3.262 16.375 1 98.25 95 ALA A C 1
ATOM 752 O O . ALA A 1 95 ? -0.474 -2.209 16.984 1 98.25 95 ALA A O 1
ATOM 753 N N . PHE A 1 96 ? -0.896 -3.576 15.273 1 98.31 96 PHE A N 1
ATOM 754 C CA . PHE A 1 96 ? -1.826 -2.631 14.672 1 98.31 96 PHE A CA 1
ATOM 755 C C . PHE A 1 96 ? -3.068 -2.463 15.539 1 98.31 96 PHE A C 1
ATOM 757 O O . PHE A 1 96 ? -3.643 -1.375 15.602 1 98.31 96 PHE A O 1
ATOM 764 N N . THR A 1 97 ? -3.498 -3.566 16.156 1 97.88 97 THR A N 1
ATOM 765 C CA . THR A 1 97 ? -4.621 -3.475 17.094 1 97.88 97 THR A CA 1
ATOM 766 C C . THR A 1 97 ? -4.309 -2.5 18.219 1 97.88 97 THR A C 1
ATOM 768 O O . THR A 1 97 ? -5.121 -1.626 18.531 1 97.88 97 THR A O 1
ATOM 771 N N . ALA A 1 98 ? -3.166 -2.621 18.766 1 97.75 98 ALA A N 1
ATOM 772 C CA . ALA A 1 98 ? -2.758 -1.736 19.859 1 97.75 98 ALA A CA 1
ATOM 773 C C . ALA A 1 98 ? -2.697 -0.285 19.391 1 97.75 98 ALA A C 1
ATOM 775 O O . ALA A 1 98 ? -3.16 0.619 20.094 1 97.75 98 ALA A O 1
ATOM 776 N N . MET A 1 99 ? -2.207 -0.026 18.219 1 97.94 99 MET A N 1
ATOM 777 C CA . MET A 1 99 ? -2.006 1.326 17.719 1 97.94 99 MET A CA 1
ATOM 778 C C . MET A 1 99 ? -3.338 1.968 17.328 1 97.94 99 MET A C 1
ATOM 780 O O . MET A 1 99 ? -3.439 3.193 17.25 1 97.94 99 MET A O 1
ATOM 784 N N . SER A 1 100 ? -4.316 1.142 17.094 1 95.56 100 SER A N 1
ATOM 785 C CA . SER A 1 100 ? -5.629 1.656 16.703 1 95.56 100 SER A CA 1
ATOM 786 C C . SER A 1 100 ? -6.406 2.143 17.922 1 95.56 100 SER A C 1
ATOM 788 O O . SER A 1 100 ? -7.422 2.828 17.797 1 95.56 100 SER A O 1
ATOM 790 N N . GLU A 1 101 ? -6.004 1.837 19.156 1 93.69 101 GLU A N 1
ATOM 791 C CA . GLU A 1 101 ? -6.598 2.262 20.422 1 93.69 101 GLU A CA 1
ATOM 792 C C . GLU A 1 101 ? -8.086 1.934 20.469 1 93.69 101 GLU A C 1
ATOM 794 O O . GLU A 1 101 ? -8.891 2.746 20.922 1 93.69 101 GLU A O 1
ATOM 799 N N . LYS A 1 102 ? -8.438 0.795 19.859 1 88.25 102 LYS A N 1
ATOM 800 C CA . LYS A 1 102 ? -9.812 0.307 19.891 1 88.25 102 LYS A CA 1
ATOM 801 C C . LYS A 1 102 ? -9.922 -0.984 20.703 1 88.25 102 LYS A C 1
ATOM 803 O O . LYS A 1 102 ? -8.961 -1.752 20.781 1 88.25 102 LYS A O 1
ATOM 808 N N . ALA A 1 103 ? -11.125 -1.112 21.203 1 81.25 103 ALA A N 1
ATOM 809 C CA . ALA A 1 103 ? -11.383 -2.309 22 1 81.25 103 ALA A CA 1
ATOM 810 C C . ALA A 1 103 ? -11.469 -3.551 21.109 1 81.25 103 ALA A C 1
ATOM 812 O O . ALA A 1 103 ? -10.859 -4.582 21.422 1 81.25 103 ALA A O 1
ATOM 813 N N . ASP A 1 104 ? -12.203 -3.379 19.969 1 87 104 ASP A N 1
ATOM 814 C CA . ASP A 1 104 ? -12.352 -4.492 19.047 1 87 104 ASP A CA 1
ATOM 815 C C . ASP A 1 104 ? -11.375 -4.359 17.875 1 87 104 ASP A C 1
ATOM 817 O O . ASP A 1 104 ? -11.328 -3.316 17.219 1 87 104 ASP A O 1
ATOM 821 N N . SER A 1 105 ? -10.727 -5.477 17.625 1 88.38 105 SER A N 1
ATOM 822 C CA . SER A 1 105 ? -9.703 -5.438 16.594 1 88.38 105 SER A CA 1
ATOM 823 C C . SER A 1 105 ? -10.32 -5.516 15.203 1 88.38 105 SER A C 1
ATOM 825 O O . SER A 1 105 ? -11.227 -6.32 14.961 1 88.38 105 SER A O 1
ATOM 827 N N . ASP A 1 106 ? -9.844 -4.668 14.32 1 89.88 106 ASP A N 1
ATOM 828 C CA . ASP A 1 106 ? -10.172 -4.719 12.898 1 89.88 106 ASP A CA 1
ATOM 829 C C . ASP A 1 106 ? -9.164 -5.57 12.125 1 89.88 106 ASP A C 1
ATOM 831 O O . ASP A 1 106 ? -9.281 -5.73 10.906 1 89.88 106 ASP A O 1
ATOM 835 N N . PHE A 1 107 ? -8.211 -6.113 12.812 1 94.75 107 PHE A N 1
ATOM 836 C CA . PHE A 1 107 ? -7.125 -6.883 12.203 1 94.75 107 PHE A CA 1
ATOM 837 C C . PHE A 1 107 ? -7.258 -8.359 12.547 1 94.75 107 PHE A C 1
ATOM 839 O O . PHE A 1 107 ? -6.402 -8.922 13.234 1 94.75 107 PHE A O 1
ATOM 846 N N . VAL A 1 108 ? -8.336 -8.891 11.969 1 93.19 108 VAL A N 1
ATOM 847 C CA . VAL A 1 108 ? -8.703 -10.273 12.281 1 93.19 108 VAL A CA 1
ATOM 848 C C . VAL A 1 108 ? -8.883 -11.062 10.984 1 93.19 108 VAL A C 1
ATOM 850 O O . VAL A 1 108 ? -9.352 -10.531 9.984 1 93.19 108 VAL A O 1
ATOM 853 N N . GLY A 1 109 ? -8.469 -12.273 10.977 1 96.12 109 GLY A N 1
ATOM 854 C CA . GLY A 1 109 ? -8.609 -13.242 9.898 1 96.12 109 GLY A CA 1
ATOM 855 C C . GLY A 1 109 ? -8.383 -14.672 10.344 1 96.12 109 GLY A C 1
ATOM 856 O O . GLY A 1 109 ? -8.008 -14.914 11.492 1 96.12 109 GLY A O 1
ATOM 857 N N . THR A 1 110 ? -8.82 -15.578 9.547 1 98.19 110 THR A N 1
ATOM 858 C CA . THR A 1 110 ? -8.461 -16.984 9.734 1 98.19 110 THR A CA 1
ATOM 859 C C . THR A 1 110 ? -7.125 -17.281 9.062 1 98.19 110 THR A C 1
ATOM 861 O O . THR A 1 110 ? -6.98 -17.109 7.852 1 98.19 110 THR A O 1
ATOM 864 N N . PHE A 1 111 ? -6.145 -17.703 9.867 1 98.69 111 PHE A N 1
ATOM 865 C CA . PHE A 1 111 ? -4.824 -18.016 9.328 1 98.69 111 PHE A CA 1
ATOM 866 C C . PHE A 1 111 ? -4.641 -19.516 9.195 1 98.69 111 PHE A C 1
ATOM 868 O O . PHE A 1 111 ? -4.641 -20.25 10.188 1 98.69 111 PHE A O 1
ATOM 875 N N . VAL A 1 112 ? -4.484 -19.969 7.977 1 98.88 112 VAL A N 1
ATOM 876 C CA . VAL A 1 112 ? -4.316 -21.391 7.695 1 98.88 112 VAL A CA 1
ATOM 877 C C . VAL A 1 112 ? -2.861 -21.688 7.344 1 98.88 112 VAL A C 1
ATOM 879 O O . VAL A 1 112 ? -2.389 -21.312 6.266 1 98.88 112 VAL A O 1
ATOM 882 N N . PRO A 1 113 ? -2.162 -22.344 8.242 1 98.81 113 PRO A N 1
ATOM 883 C CA . PRO A 1 113 ? -0.791 -22.734 7.91 1 98.81 113 PRO A CA 1
ATOM 884 C C . PRO A 1 113 ? -0.731 -23.797 6.812 1 98.81 113 PRO A C 1
ATOM 886 O O . PRO A 1 113 ? -1.47 -24.781 6.859 1 98.81 113 PRO A O 1
ATOM 889 N N . VAL A 1 114 ? 0.138 -23.594 5.82 1 98.88 114 VAL A N 1
ATOM 890 C CA . VAL A 1 114 ? 0.179 -24.547 4.723 1 98.88 114 VAL A CA 1
ATOM 891 C C . VAL A 1 114 ? 1.59 -25.109 4.582 1 98.88 114 VAL A C 1
ATOM 893 O O . VAL A 1 114 ? 2.562 -24.484 5.012 1 98.88 114 VAL A O 1
ATOM 896 N N . GLU A 1 115 ? 1.7 -26.266 4.031 1 98.5 115 GLU A N 1
ATOM 897 C CA . GLU A 1 115 ? 2.908 -26.953 3.594 1 98.5 115 GLU A CA 1
ATOM 898 C C . GLU A 1 115 ? 2.697 -27.625 2.238 1 98.5 115 GLU A C 1
ATOM 900 O O . GLU A 1 115 ? 1.57 -27.969 1.877 1 98.5 115 GLU A O 1
ATOM 905 N N . PRO A 1 116 ? 3.811 -27.75 1.507 1 98.25 116 PRO A N 1
ATOM 906 C CA . PRO A 1 116 ? 3.65 -28.453 0.233 1 98.25 116 PRO A CA 1
ATOM 907 C C . PRO A 1 116 ? 2.979 -29.812 0.394 1 98.25 116 PRO A C 1
ATOM 909 O O . PRO A 1 116 ? 3.295 -30.547 1.325 1 98.25 116 PRO A O 1
ATOM 912 N N . GLY A 1 117 ? 2.072 -30.047 -0.435 1 97.69 117 GLY A N 1
ATOM 913 C CA . GLY A 1 117 ? 1.353 -31.312 -0.391 1 97.69 117 GLY A CA 1
ATOM 914 C C . GLY A 1 117 ? -0.019 -31.203 0.247 1 97.69 117 GLY A C 1
ATOM 915 O O . GLY A 1 117 ? -0.869 -32.062 0.065 1 97.69 117 GLY A O 1
ATOM 916 N N . ASN A 1 118 ? -0.274 -30.094 1.018 1 98.5 118 ASN A N 1
ATOM 917 C CA . ASN A 1 118 ? -1.575 -29.891 1.646 1 98.5 118 ASN A CA 1
ATOM 918 C C . ASN A 1 118 ? -2.672 -29.672 0.609 1 98.5 118 ASN A C 1
ATOM 920 O O . ASN A 1 118 ? -2.408 -29.141 -0.474 1 98.5 118 ASN A O 1
ATOM 924 N N . LYS A 1 119 ? -3.842 -30.156 0.925 1 98.25 119 LYS A N 1
ATOM 925 C CA . LYS A 1 119 ? -5.066 -29.906 0.172 1 98.25 119 LYS A CA 1
ATOM 926 C C . LYS A 1 119 ? -6.156 -29.328 1.072 1 98.25 119 LYS A C 1
ATOM 928 O O . LYS A 1 119 ? -6.352 -29.797 2.195 1 98.25 119 LYS A O 1
ATOM 933 N N . TYR A 1 120 ? -6.805 -28.25 0.673 1 98.56 120 TYR A N 1
ATOM 934 C CA . TYR A 1 120 ? -7.859 -27.609 1.458 1 98.56 120 TYR A CA 1
ATOM 935 C C . TYR A 1 120 ? -9.125 -27.422 0.625 1 98.56 120 TYR A C 1
ATOM 937 O O . TYR A 1 120 ? -9.055 -27.031 -0.54 1 98.56 120 TYR A O 1
ATOM 945 N N . GLU A 1 121 ? -10.266 -27.719 1.193 1 97.88 121 GLU A N 1
ATOM 946 C CA . GLU A 1 121 ? -11.547 -27.359 0.595 1 97.88 121 GLU A CA 1
ATOM 947 C C . GLU A 1 121 ? -11.875 -25.891 0.844 1 97.88 121 GLU A C 1
ATOM 949 O O . GLU A 1 121 ? -11.852 -25.438 1.986 1 97.88 121 GLU A O 1
ATOM 954 N N . LEU A 1 122 ? -12.117 -25.172 -0.198 1 97.56 122 LEU A N 1
ATOM 955 C CA . LEU A 1 122 ? -12.484 -23.766 -0.062 1 97.56 122 LEU A CA 1
ATOM 956 C C . LEU A 1 122 ? -13.992 -23.594 -0.025 1 97.56 122 LEU A C 1
ATOM 958 O O . LEU A 1 122 ? -14.508 -22.734 0.688 1 97.56 122 LEU A O 1
ATOM 962 N N . SER A 1 123 ? -14.672 -24.297 -0.831 1 95 123 SER A N 1
ATOM 963 C CA . SER A 1 123 ? -16.125 -24.422 -0.931 1 95 123 SER A CA 1
ATOM 964 C C . SER A 1 123 ? -16.516 -25.75 -1.559 1 95 123 SER A C 1
ATOM 966 O O . SER A 1 123 ? -15.672 -26.625 -1.77 1 95 123 SER A O 1
ATOM 968 N N . ASP A 1 124 ? -17.781 -25.875 -1.849 1 93 124 ASP A N 1
ATOM 969 C CA . ASP A 1 124 ? -18.25 -27.078 -2.504 1 93 124 ASP A CA 1
ATOM 970 C C . ASP A 1 124 ? -17.688 -27.203 -3.92 1 93 124 ASP A C 1
ATOM 972 O O . ASP A 1 124 ? -17.516 -28.297 -4.438 1 93 124 ASP A O 1
ATOM 976 N N . ASP A 1 125 ? -17.312 -26.078 -4.418 1 95.12 125 ASP A N 1
ATOM 977 C CA . ASP A 1 125 ? -16.984 -26.062 -5.84 1 95.12 125 ASP A CA 1
ATOM 978 C C . ASP A 1 125 ? -15.492 -25.828 -6.062 1 95.12 125 ASP A C 1
ATOM 980 O O . ASP A 1 125 ? -15.016 -25.875 -7.195 1 95.12 125 ASP A O 1
ATOM 984 N N . TRP A 1 126 ? -14.781 -25.531 -4.922 1 97.75 126 TRP A N 1
ATOM 985 C CA . TRP A 1 126 ? -13.383 -25.156 -5.102 1 97.75 126 TRP A CA 1
ATOM 986 C C . TRP A 1 126 ? -12.5 -25.828 -4.055 1 97.75 126 TRP A C 1
ATOM 988 O O . TRP A 1 126 ? -12.898 -25.969 -2.893 1 97.75 126 TRP A O 1
ATOM 998 N N . HIS A 1 127 ? -11.375 -26.266 -4.441 1 98.12 127 HIS A N 1
ATOM 999 C CA . HIS A 1 127 ? -10.312 -26.641 -3.51 1 98.12 127 HIS A CA 1
ATOM 1000 C C . HIS A 1 127 ? -8.953 -26.172 -4.004 1 98.12 127 HIS A C 1
ATOM 1002 O O . HIS A 1 127 ? -8.828 -25.703 -5.137 1 98.12 127 HIS A O 1
ATOM 1008 N N . VAL A 1 128 ? -7.957 -26.266 -3.139 1 98.81 128 VAL A N 1
ATOM 1009 C CA . VAL A 1 128 ? -6.625 -25.781 -3.477 1 98.81 128 VAL A CA 1
ATOM 1010 C C . VAL A 1 128 ? -5.574 -26.781 -3.027 1 98.81 128 VAL A C 1
ATOM 1012 O O . VAL A 1 128 ? -5.742 -27.453 -1.998 1 98.81 128 VAL A O 1
ATOM 1015 N N . VAL A 1 129 ? -4.594 -26.938 -3.848 1 98.75 129 VAL A N 1
ATOM 1016 C CA . VAL A 1 129 ? -3.424 -27.75 -3.516 1 98.75 129 VAL A CA 1
ATOM 1017 C C . VAL A 1 129 ? -2.191 -26.844 -3.414 1 98.75 129 VAL A C 1
ATOM 1019 O O . VAL A 1 129 ? -2.008 -25.938 -4.227 1 98.75 129 VAL A O 1
ATOM 1022 N N . VAL A 1 130 ? -1.384 -27.141 -2.371 1 98.81 130 VAL A N 1
ATOM 1023 C CA . VAL A 1 130 ? -0.177 -26.359 -2.119 1 98.81 130 VAL A CA 1
ATOM 1024 C C . VAL A 1 130 ? 1.048 -27.141 -2.605 1 98.81 130 VAL A C 1
ATOM 1026 O O . VAL A 1 130 ? 1.144 -28.344 -2.41 1 98.81 130 VAL A O 1
ATOM 1029 N N . PHE A 1 131 ? 1.981 -26.516 -3.279 1 98.69 131 PHE A N 1
ATOM 1030 C CA . PHE A 1 131 ? 3.229 -27.141 -3.707 1 98.69 131 PHE A CA 1
ATOM 1031 C C . PHE A 1 131 ? 4.41 -26.203 -3.461 1 98.69 131 PHE A C 1
ATOM 1033 O O . PHE A 1 131 ? 4.227 -25.016 -3.221 1 98.69 131 PHE A O 1
ATOM 1040 N N . SER A 1 132 ? 5.605 -26.734 -3.455 1 98.12 132 SER A N 1
ATOM 1041 C CA . SER A 1 132 ? 6.809 -25.938 -3.227 1 98.12 132 SER A CA 1
ATOM 1042 C C . SER A 1 132 ? 7.227 -25.188 -4.488 1 98.12 132 SER A C 1
ATOM 1044 O O . SER A 1 132 ? 7.133 -25.734 -5.594 1 98.12 132 SER A O 1
ATOM 1046 N N . THR A 1 133 ? 7.637 -23.953 -4.312 1 98.38 133 THR A N 1
ATOM 1047 C CA . THR A 1 133 ? 8.312 -23.25 -5.391 1 98.38 133 THR A CA 1
ATOM 1048 C C . THR A 1 133 ? 9.797 -23.094 -5.094 1 98.38 133 THR A C 1
ATOM 1050 O O . THR A 1 133 ? 10.297 -23.625 -4.094 1 98.38 133 THR A O 1
ATOM 1053 N N . ASP A 1 134 ? 10.562 -22.516 -6.07 1 98.25 134 ASP A N 1
ATOM 1054 C CA . ASP A 1 134 ? 12.016 -22.406 -5.973 1 98.25 134 ASP A CA 1
ATOM 1055 C C . ASP A 1 134 ? 12.438 -20.938 -5.879 1 98.25 134 ASP A C 1
ATOM 1057 O O . ASP A 1 134 ? 12.734 -20.312 -6.895 1 98.25 134 ASP A O 1
ATOM 1061 N N . HIS A 1 135 ? 12.531 -20.406 -4.691 1 98.06 135 HIS A N 1
ATOM 1062 C CA . HIS A 1 135 ? 12.898 -19.016 -4.426 1 98.06 135 HIS A CA 1
ATOM 1063 C C . HIS A 1 135 ? 14 -18.938 -3.373 1 98.06 135 HIS A C 1
ATOM 1065 O O . HIS A 1 135 ? 14.484 -19.953 -2.885 1 98.06 135 HIS A O 1
ATOM 1071 N N . SER A 1 136 ? 14.531 -17.75 -3.117 1 96.25 136 SER A N 1
ATOM 1072 C CA . SER A 1 136 ? 15.648 -17.531 -2.211 1 96.25 136 SER A CA 1
ATOM 1073 C C . SER A 1 136 ? 15.258 -17.828 -0.766 1 96.25 136 SER A C 1
ATOM 1075 O O . SER A 1 136 ? 16.125 -18.047 0.087 1 96.25 136 SER A O 1
ATOM 1077 N N . ILE A 1 137 ? 13.945 -17.828 -0.444 1 97.56 137 ILE A N 1
ATOM 1078 C CA . ILE A 1 137 ? 13.43 -18.172 0.875 1 97.56 137 ILE A CA 1
ATOM 1079 C C . ILE A 1 137 ? 12.312 -19.203 0.736 1 97.56 137 ILE A C 1
ATOM 1081 O O . ILE A 1 137 ? 11.93 -19.562 -0.379 1 97.56 137 ILE A O 1
ATOM 1085 N N . THR A 1 138 ? 11.812 -19.719 1.858 1 97.94 138 THR A N 1
ATOM 1086 C CA . THR A 1 138 ? 10.703 -20.656 1.831 1 97.94 138 THR A CA 1
ATOM 1087 C C . THR A 1 138 ? 9.5 -20.062 1.098 1 97.94 138 THR A C 1
ATOM 1089 O O . THR A 1 138 ? 9.039 -18.969 1.44 1 97.94 138 THR A O 1
ATOM 1092 N N . SER A 1 139 ? 9.062 -20.75 0.076 1 98.62 139 SER A N 1
ATOM 1093 C CA . SER A 1 139 ? 7.969 -20.234 -0.75 1 98.62 139 SER A CA 1
ATOM 1094 C C . SER A 1 139 ? 7.094 -21.375 -1.264 1 98.62 139 SER A C 1
ATOM 1096 O O . SER A 1 139 ? 7.559 -22.516 -1.414 1 98.62 139 SER A O 1
ATOM 1098 N N . VAL A 1 140 ? 5.859 -21.109 -1.446 1 98.88 140 VAL A N 1
ATOM 1099 C CA . VAL A 1 140 ? 4.91 -22.094 -1.953 1 98.88 140 VAL A CA 1
ATOM 1100 C C . VAL A 1 140 ? 4.102 -21.484 -3.102 1 98.88 140 VAL A C 1
ATOM 1102 O O . VAL A 1 140 ? 4.059 -20.266 -3.262 1 98.88 140 VAL A O 1
ATOM 1105 N N . GLY A 1 141 ? 3.562 -22.344 -3.926 1 98.88 141 GLY A N 1
ATOM 1106 C CA . GLY A 1 141 ? 2.551 -22.031 -4.922 1 98.88 141 GLY A CA 1
ATOM 1107 C C . GLY A 1 141 ? 1.208 -22.672 -4.633 1 98.88 141 GLY A C 1
ATOM 1108 O O . GLY A 1 141 ? 1.081 -23.469 -3.697 1 98.88 141 GLY A O 1
ATOM 1109 N N . TYR A 1 142 ? 0.23 -22.297 -5.395 1 98.94 142 TYR A N 1
ATOM 1110 C CA . TYR A 1 142 ? -1.134 -22.766 -5.207 1 98.94 142 TYR A CA 1
ATOM 1111 C C . TYR A 1 142 ? -1.764 -23.156 -6.539 1 98.94 142 TYR A C 1
ATOM 1113 O O . TYR A 1 142 ? -1.601 -22.453 -7.539 1 98.94 142 TYR A O 1
ATOM 1121 N N . LEU A 1 143 ? -2.377 -24.266 -6.578 1 98.94 143 LEU A N 1
ATOM 1122 C CA . LEU A 1 143 ? -3.209 -24.688 -7.703 1 98.94 143 LEU A CA 1
ATOM 1123 C C . LEU A 1 143 ? -4.66 -24.859 -7.273 1 98.94 143 LEU A C 1
ATOM 1125 O O . LEU A 1 143 ? -4.969 -25.734 -6.457 1 98.94 143 LEU A O 1
ATOM 1129 N N . LEU A 1 144 ? -5.551 -24 -7.75 1 98.81 144 LEU A N 1
ATOM 1130 C CA . LEU A 1 144 ? -6.973 -24.031 -7.426 1 98.81 144 LEU A CA 1
ATOM 1131 C C . LEU A 1 144 ? -7.742 -24.859 -8.461 1 98.81 144 LEU A C 1
ATOM 1133 O O . LEU A 1 144 ? -7.559 -24.672 -9.664 1 98.81 144 LEU A O 1
ATOM 1137 N N . TYR A 1 145 ? -8.531 -25.734 -7.992 1 98.38 145 TYR A N 1
ATOM 1138 C CA . TYR A 1 145 ? -9.391 -26.578 -8.828 1 98.38 145 TYR A CA 1
ATOM 1139 C C . TYR A 1 145 ? -10.852 -26.172 -8.688 1 98.38 145 TYR A C 1
ATOM 1141 O O . TYR A 1 145 ? -11.312 -25.859 -7.594 1 98.38 145 TYR A O 1
ATOM 1149 N N . SER A 1 146 ? -11.539 -26.156 -9.797 1 97.62 146 SER A N 1
ATOM 1150 C CA . SER A 1 146 ? -13 -26.125 -9.75 1 97.62 146 SER A CA 1
ATOM 1151 C C . SER A 1 146 ? -13.586 -27.516 -9.859 1 97.62 146 SER A C 1
ATOM 1153 O O . SER A 1 146 ? -12.961 -28.422 -10.422 1 97.62 146 SER A O 1
ATOM 1155 N N . ARG A 1 147 ? -14.664 -27.703 -9.227 1 95.25 147 ARG A N 1
ATOM 1156 C CA . ARG A 1 147 ? -15.438 -28.938 -9.305 1 95.25 147 ARG A CA 1
ATOM 1157 C C . ARG A 1 147 ? -16.828 -28.688 -9.883 1 95.25 147 ARG A C 1
ATOM 1159 O O . ARG A 1 147 ? -17.562 -27.828 -9.383 1 95.25 147 ARG A O 1
ATOM 1166 N N . ASP A 1 148 ? -17.094 -29.422 -10.969 1 89.12 148 ASP A N 1
ATOM 1167 C CA . ASP A 1 148 ? -18.438 -29.281 -11.531 1 89.12 148 ASP A CA 1
ATOM 1168 C C . ASP A 1 148 ? -19.438 -30.172 -10.812 1 89.12 148 ASP A C 1
ATOM 1170 O O . ASP A 1 148 ? -19.078 -30.922 -9.914 1 89.12 148 ASP A O 1
ATOM 1174 N N . PRO A 1 149 ? -20.688 -30.016 -11.188 1 89.31 149 PRO A N 1
ATOM 1175 C CA . PRO A 1 149 ? -21.719 -30.781 -10.484 1 89.31 149 PRO A CA 1
ATOM 1176 C C . PRO A 1 149 ? -21.547 -32.281 -10.633 1 89.31 149 PRO A C 1
ATOM 1178 O O . PRO A 1 149 ? -22.016 -33.062 -9.797 1 89.31 149 PRO A O 1
ATOM 1181 N N . SER A 1 150 ? -20.859 -32.75 -11.68 1 92.94 150 SER A N 1
ATOM 1182 C CA . SER A 1 150 ? -20.594 -34.188 -11.883 1 92.94 150 SER A CA 1
ATOM 1183 C C . SER A 1 150 ? -19.422 -34.656 -11.047 1 92.94 150 SER A C 1
ATOM 1185 O O . SER A 1 150 ? -19.172 -35.844 -10.953 1 92.94 150 SER A O 1
ATOM 1187 N N . GLY A 1 151 ? -18.766 -33.719 -10.422 1 91.31 151 GLY A N 1
ATOM 1188 C CA . GLY A 1 151 ? -17.625 -34.062 -9.578 1 91.31 151 GLY A CA 1
ATOM 1189 C C . GLY A 1 151 ? -16.297 -33.938 -10.297 1 91.31 151 GLY A C 1
ATOM 1190 O O . GLY A 1 151 ? -15.242 -34.156 -9.695 1 91.31 151 GLY A O 1
ATOM 1191 N N . LYS A 1 152 ? -16.344 -33.594 -11.531 1 94.75 152 LYS A N 1
ATOM 1192 C CA . LYS A 1 152 ? -15.117 -33.469 -12.297 1 94.75 152 LYS A CA 1
ATOM 1193 C C . LYS A 1 152 ? -14.328 -32.25 -11.859 1 94.75 152 LYS A C 1
ATOM 1195 O O . LYS A 1 152 ? -14.883 -31.156 -11.727 1 94.75 152 LYS A O 1
ATOM 1200 N N . GLU A 1 153 ? -13.062 -32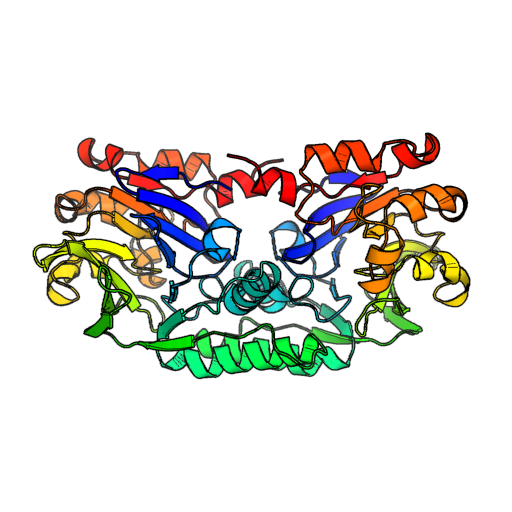.469 -11.602 1 96.12 153 GLU A N 1
ATOM 1201 C CA . GLU A 1 153 ? -12.188 -31.375 -11.156 1 96.12 153 GLU A CA 1
ATOM 1202 C C . GLU A 1 153 ? -11.352 -30.828 -12.312 1 96.12 153 GLU A C 1
ATOM 1204 O O . GLU A 1 153 ? -10.891 -31.594 -13.164 1 96.12 153 GLU A O 1
ATOM 1209 N N . VAL A 1 154 ? -11.227 -29.578 -12.422 1 97.12 154 VAL A N 1
ATOM 1210 C CA . VAL A 1 154 ? -10.445 -28.891 -13.445 1 97.12 154 VAL A CA 1
ATOM 1211 C C . VAL A 1 154 ? -9.438 -27.953 -12.781 1 97.12 154 VAL A C 1
ATOM 1213 O O . VAL A 1 154 ? -9.805 -27.141 -11.938 1 97.12 154 VAL A O 1
ATOM 1216 N N . PRO A 1 155 ? -8.141 -28.188 -13.094 1 98.31 155 PRO A N 1
ATOM 1217 C CA . PRO A 1 155 ? -7.18 -27.188 -12.609 1 98.31 155 PRO A CA 1
ATOM 1218 C C . PRO A 1 155 ? -7.367 -25.828 -13.266 1 98.31 155 PRO A C 1
ATOM 1220 O O . PRO A 1 155 ? -7.098 -25.672 -14.461 1 98.31 155 PRO A O 1
ATOM 1223 N N . GLU A 1 156 ? -7.832 -24.859 -12.469 1 98.31 156 GLU A N 1
ATOM 1224 C CA . GLU A 1 156 ? -8.258 -23.578 -13.023 1 98.31 156 GLU A CA 1
ATOM 1225 C C . GLU A 1 156 ? -7.148 -22.547 -12.922 1 98.31 156 GLU A C 1
ATOM 1227 O O . GLU A 1 156 ? -6.723 -21.984 -13.938 1 98.31 156 GLU A O 1
ATOM 1232 N N . ILE A 1 157 ? -6.664 -22.281 -11.727 1 98.88 157 ILE A N 1
ATOM 1233 C CA . ILE A 1 157 ? -5.762 -21.156 -11.477 1 98.88 157 ILE A CA 1
ATOM 1234 C C . ILE A 1 157 ? -4.504 -21.656 -10.766 1 98.88 157 ILE A C 1
ATOM 1236 O O . ILE A 1 157 ? -4.59 -22.234 -9.68 1 98.88 157 ILE A O 1
ATOM 1240 N N . ALA A 1 158 ? -3.363 -21.453 -11.336 1 98.94 158 ALA A N 1
ATOM 1241 C CA . ALA A 1 158 ? -2.08 -21.703 -10.688 1 98.94 158 ALA A CA 1
ATOM 1242 C C . ALA A 1 158 ? -1.347 -20.406 -10.383 1 98.94 158 ALA A C 1
ATOM 1244 O O . ALA A 1 158 ? -1.236 -19.531 -11.242 1 98.94 158 ALA A O 1
ATOM 1245 N N . TYR A 1 159 ? -0.9 -20.266 -9.195 1 98.94 159 TYR A N 1
ATOM 1246 C CA . TYR A 1 159 ? -0.118 -19.109 -8.766 1 98.94 159 TYR A CA 1
ATOM 1247 C C . TYR A 1 159 ? 1.249 -19.547 -8.242 1 98.94 159 TYR A C 1
ATOM 1249 O O . TYR A 1 159 ? 1.341 -20.344 -7.309 1 98.94 159 TYR A O 1
ATOM 1257 N N . LEU A 1 160 ? 2.311 -18.938 -8.828 1 98.88 160 LEU A N 1
ATOM 1258 C CA . LEU A 1 160 ? 3.645 -19.453 -8.531 1 98.88 160 LEU A CA 1
ATOM 1259 C C . LEU A 1 160 ? 4.418 -18.469 -7.652 1 98.88 160 LEU A C 1
ATOM 1261 O O . LEU A 1 160 ? 5.504 -18.797 -7.16 1 98.88 160 LEU A O 1
ATOM 1265 N N . GLY A 1 161 ? 3.914 -17.25 -7.367 1 98.56 161 GLY A N 1
ATOM 1266 C CA . GLY A 1 161 ? 4.715 -16.25 -6.664 1 98.56 161 GLY A CA 1
ATOM 1267 C C . GLY A 1 161 ? 6.055 -15.992 -7.328 1 98.56 161 GLY A C 1
ATOM 1268 O O . GLY A 1 161 ? 6.133 -15.875 -8.555 1 98.56 161 GLY A O 1
ATOM 1269 N N . ASP A 1 162 ? 7.062 -15.789 -6.504 1 98.75 162 ASP A N 1
ATOM 1270 C CA . ASP A 1 162 ? 8.438 -15.664 -6.984 1 98.75 162 ASP A CA 1
ATOM 1271 C C . ASP A 1 162 ? 9.117 -17.031 -7.055 1 98.75 162 ASP A C 1
ATOM 1273 O O . ASP A 1 162 ? 9.086 -17.797 -6.094 1 98.75 162 ASP A O 1
ATOM 1277 N N . SER A 1 163 ? 9.688 -17.312 -8.234 1 98.75 163 SER A N 1
ATOM 1278 C CA . SER A 1 163 ? 10.359 -18.594 -8.375 1 98.75 163 SER A CA 1
ATOM 1279 C C . SER A 1 163 ? 11.32 -18.594 -9.555 1 98.75 163 SER A C 1
ATOM 1281 O O . SER A 1 163 ? 11.086 -17.922 -10.555 1 98.75 163 SER A O 1
ATOM 1283 N N . ARG A 1 164 ? 12.328 -19.438 -9.391 1 98.38 164 ARG A N 1
ATOM 1284 C CA . ARG A 1 164 ? 13.109 -19.812 -10.562 1 98.38 164 ARG A CA 1
ATOM 1285 C C . ARG A 1 164 ? 12.273 -20.641 -11.531 1 98.38 164 ARG A C 1
ATOM 1287 O O . ARG A 1 164 ? 11.242 -21.203 -11.156 1 98.38 164 ARG A O 1
ATOM 1294 N N . PHE A 1 165 ? 12.727 -20.688 -12.758 1 98.06 165 PHE A N 1
ATOM 1295 C CA . PHE A 1 165 ? 12.008 -21.375 -13.82 1 98.06 165 PHE A CA 1
ATOM 1296 C C . PHE A 1 165 ? 12 -22.875 -13.586 1 98.06 165 PHE A C 1
ATOM 1298 O O . PHE A 1 165 ? 11.234 -23.609 -14.219 1 98.06 165 PHE A O 1
ATOM 1305 N N . THR A 1 166 ? 12.734 -23.359 -12.633 1 97.69 166 THR A N 1
ATOM 1306 C CA . THR A 1 166 ? 12.789 -24.781 -12.297 1 97.69 166 THR A CA 1
ATOM 1307 C C . THR A 1 166 ? 11.398 -25.312 -11.945 1 97.69 166 THR A C 1
ATOM 1309 O O . THR A 1 166 ? 11.102 -26.484 -12.188 1 97.69 166 THR A O 1
ATOM 1312 N N . ILE A 1 167 ? 10.523 -24.484 -11.438 1 98.06 167 ILE A N 1
ATOM 1313 C CA . ILE A 1 167 ? 9.18 -24.891 -11.047 1 98.06 167 ILE A CA 1
ATOM 1314 C C . ILE A 1 167 ? 8.398 -25.344 -12.273 1 98.06 167 ILE A C 1
ATOM 1316 O O . ILE A 1 167 ? 7.578 -26.25 -12.195 1 98.06 167 ILE A O 1
ATOM 1320 N N . ILE A 1 168 ? 8.672 -24.734 -13.414 1 98.25 168 ILE A N 1
ATOM 1321 C CA . ILE A 1 168 ? 8.031 -25.109 -14.672 1 98.25 168 ILE A CA 1
ATO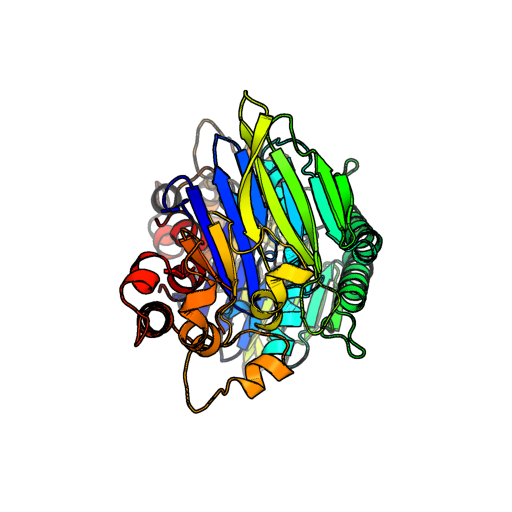M 1322 C C . ILE A 1 168 ? 8.68 -26.375 -15.227 1 98.25 168 ILE A C 1
ATOM 1324 O O . ILE A 1 168 ? 7.988 -27.312 -15.625 1 98.25 168 ILE A O 1
ATOM 1328 N N . ARG A 1 169 ? 10 -26.453 -15.133 1 97.38 169 ARG A N 1
ATOM 1329 C CA . ARG A 1 169 ? 10.734 -27.578 -15.672 1 97.38 169 ARG A CA 1
ATOM 1330 C C . ARG A 1 169 ? 10.445 -28.859 -14.875 1 97.38 169 ARG A C 1
ATOM 1332 O O . ARG A 1 169 ? 10.383 -29.938 -15.445 1 97.38 169 ARG A O 1
ATOM 1339 N N . GLU A 1 170 ? 10.203 -28.625 -13.633 1 97.19 170 GLU A N 1
ATOM 1340 C CA . GLU A 1 170 ? 10 -29.766 -12.758 1 97.19 170 GLU A CA 1
ATOM 1341 C C . GLU A 1 170 ? 8.531 -29.891 -12.336 1 97.19 170 GLU A C 1
ATOM 1343 O O . GLU A 1 170 ? 8.227 -30.516 -11.312 1 97.19 170 GLU A O 1
ATOM 1348 N N . ALA A 1 171 ? 7.652 -29.312 -13.07 1 97.25 171 ALA A N 1
ATOM 1349 C CA . ALA A 1 171 ? 6.246 -29.203 -12.703 1 97.25 171 ALA A CA 1
ATOM 1350 C C . ALA A 1 171 ? 5.633 -30.578 -12.461 1 97.25 171 ALA A C 1
ATOM 1352 O O . ALA A 1 171 ? 4.902 -30.781 -11.484 1 97.25 171 ALA A O 1
ATOM 1353 N N . ASN A 1 172 ? 5.965 -31.547 -13.281 1 94.81 172 ASN A N 1
ATOM 1354 C CA . ASN A 1 172 ? 5.363 -32.875 -13.203 1 94.81 172 ASN A CA 1
ATOM 1355 C C . ASN A 1 172 ? 5.637 -33.531 -11.852 1 94.81 172 ASN A C 1
ATOM 1357 O O . ASN A 1 172 ? 4.773 -34.25 -11.312 1 94.81 172 ASN A O 1
ATOM 1361 N N . SER A 1 173 ? 6.789 -33.344 -11.344 1 94.75 173 SER A N 1
ATOM 1362 C CA . SER A 1 173 ? 7.168 -33.938 -10.062 1 94.75 173 SER A CA 1
ATOM 1363 C C . SER A 1 173 ? 6.613 -33.125 -8.891 1 94.75 173 SER A C 1
ATOM 1365 O O . SER A 1 173 ? 6.238 -33.688 -7.863 1 94.75 173 SER A O 1
ATOM 1367 N N . LEU A 1 174 ? 6.5 -31.844 -9 1 93.31 174 LEU A N 1
ATOM 1368 C CA . LEU A 1 174 ? 6.125 -30.969 -7.898 1 93.31 174 LEU A CA 1
ATOM 1369 C C . LEU A 1 174 ? 4.609 -30.859 -7.781 1 93.31 174 LEU A C 1
ATOM 1371 O O . LEU A 1 174 ? 4.07 -30.844 -6.672 1 93.31 174 LEU A O 1
ATOM 1375 N N . CYS A 1 175 ? 3.938 -30.797 -8.938 1 95.31 175 CYS A N 1
ATOM 1376 C CA . CYS A 1 175 ? 2.49 -30.656 -9.055 1 95.31 175 CYS A CA 1
ATOM 1377 C C . CYS A 1 175 ? 2.012 -31.078 -10.438 1 95.31 175 CYS A C 1
ATOM 1379 O O . CYS A 1 175 ? 1.904 -30.25 -11.336 1 95.31 175 CYS A O 1
ATOM 1381 N N . PRO A 1 176 ? 1.658 -32.281 -10.641 1 95.88 176 PRO A N 1
ATOM 1382 C CA . PRO A 1 176 ? 1.446 -32.906 -11.961 1 95.88 176 PRO A CA 1
ATOM 1383 C C . PRO A 1 176 ? 0.455 -32.094 -12.82 1 95.88 176 PRO A C 1
ATOM 1385 O O . PRO A 1 176 ? 0.59 -32.062 -14.047 1 95.88 176 PRO A O 1
ATOM 1388 N N . ASP A 1 177 ? -0.507 -31.438 -12.211 1 97.44 177 ASP A N 1
ATOM 1389 C CA . ASP A 1 177 ? -1.549 -30.766 -12.977 1 97.44 177 ASP A CA 1
ATOM 1390 C C . ASP A 1 177 ? -1.183 -29.297 -13.227 1 97.44 177 ASP A C 1
ATOM 1392 O O . ASP A 1 177 ? -1.948 -28.562 -13.852 1 97.44 177 ASP A O 1
ATOM 1396 N N . LEU A 1 178 ? -0.011 -28.906 -12.789 1 98.25 178 LEU A N 1
ATOM 1397 C CA . LEU A 1 178 ? 0.357 -27.5 -12.789 1 98.25 178 LEU A CA 1
ATOM 1398 C C . LEU A 1 178 ? 0.271 -26.906 -14.195 1 98.25 178 LEU A C 1
ATOM 1400 O O . LEU A 1 178 ? -0.388 -25.891 -14.406 1 98.25 178 LEU A O 1
ATOM 1404 N N . LEU A 1 179 ? 0.844 -27.578 -15.18 1 98.31 179 LEU A N 1
ATOM 1405 C CA . LEU A 1 179 ? 0.94 -27.031 -16.531 1 98.31 179 LEU A CA 1
ATOM 1406 C C . LEU A 1 179 ? -0.292 -27.391 -17.359 1 98.31 179 LEU A C 1
ATOM 1408 O O . LEU A 1 179 ? -0.308 -27.203 -18.562 1 98.31 179 LEU A O 1
ATOM 1412 N N . SER A 1 180 ? -1.302 -27.938 -16.719 1 97.69 180 SER A N 1
ATOM 1413 C CA . SER A 1 180 ? -2.615 -28.125 -17.328 1 97.69 180 SER A CA 1
ATOM 1414 C C . SER A 1 180 ? -3.617 -27.094 -16.828 1 97.69 180 SER A C 1
ATOM 1416 O O . SER A 1 180 ? -4.797 -27.156 -17.172 1 97.69 180 SER A O 1
ATOM 1418 N N . SER A 1 181 ? -3.164 -26.172 -15.992 1 98.38 181 SER A N 1
ATOM 1419 C CA . SER A 1 181 ? -4.047 -25.141 -15.461 1 98.38 181 SER A CA 1
ATOM 1420 C C . SER A 1 181 ? -4.562 -24.234 -16.578 1 98.38 181 SER A C 1
ATOM 1422 O O . SER A 1 181 ? -3.883 -24.031 -17.578 1 98.38 181 SER A O 1
ATOM 1424 N N . ARG A 1 182 ? -5.777 -23.703 -16.406 1 98.38 182 ARG A N 1
ATOM 1425 C CA . ARG A 1 182 ? -6.355 -22.797 -17.391 1 98.38 182 ARG A CA 1
ATOM 1426 C C . ARG A 1 182 ? -5.691 -21.422 -17.328 1 98.38 182 ARG A C 1
ATOM 1428 O O . ARG A 1 182 ? -5.418 -20.797 -18.359 1 98.38 182 ARG A O 1
ATOM 1435 N N . LEU A 1 183 ? -5.406 -20.969 -16.141 1 98.81 183 LEU A N 1
ATOM 1436 C CA . LEU A 1 183 ? -4.723 -19.688 -15.906 1 98.81 183 LEU A CA 1
ATOM 1437 C C . LEU A 1 183 ? -3.477 -19.906 -15.055 1 98.81 183 LEU A C 1
ATOM 1439 O O . LEU A 1 183 ? -3.572 -20.328 -13.898 1 98.81 183 LEU A O 1
ATOM 1443 N N . LEU A 1 184 ? -2.348 -19.641 -15.664 1 98.88 184 LEU A N 1
ATOM 1444 C CA . LEU A 1 184 ? -1.069 -19.688 -14.969 1 98.88 184 LEU A CA 1
ATOM 1445 C C . LEU A 1 184 ? -0.551 -18.297 -14.664 1 98.88 184 LEU A C 1
ATOM 1447 O O . LEU A 1 184 ? -0.303 -17.5 -15.586 1 98.88 184 LEU A O 1
ATOM 1451 N N . ILE A 1 185 ? -0.446 -17.984 -13.375 1 98.94 185 ILE A N 1
ATOM 1452 C CA . ILE A 1 185 ? 0.118 -16.703 -12.945 1 98.94 185 ILE A CA 1
ATOM 1453 C C . ILE A 1 185 ? 1.553 -16.906 -12.469 1 98.94 185 ILE A C 1
ATOM 1455 O O . ILE A 1 185 ? 1.788 -17.594 -11.469 1 98.94 185 ILE A O 1
ATOM 1459 N N . MET A 1 186 ? 2.527 -16.328 -13.148 1 98.88 186 MET A N 1
ATOM 1460 C CA . MET A 1 186 ? 3.936 -16.516 -12.812 1 98.88 186 MET A CA 1
ATOM 1461 C C . MET A 1 186 ? 4.727 -15.234 -13.047 1 98.88 186 MET A C 1
ATOM 1463 O O . MET A 1 186 ? 4.234 -14.305 -13.695 1 98.88 186 MET A O 1
ATOM 1467 N N . GLU A 1 187 ? 5.922 -15.195 -12.531 1 98.69 187 GLU A N 1
ATOM 1468 C CA . GLU A 1 187 ? 6.746 -14 -12.656 1 98.69 187 GLU A CA 1
ATOM 1469 C C . GLU A 1 187 ? 7.605 -14.047 -13.922 1 98.69 187 GLU A C 1
ATOM 1471 O O . GLU A 1 187 ? 7.793 -15.117 -14.508 1 98.69 187 GLU A O 1
ATOM 1476 N N . ALA A 1 188 ? 7.965 -12.898 -14.375 1 97.25 188 ALA A N 1
ATOM 1477 C CA . ALA A 1 188 ? 9.086 -12.656 -15.281 1 97.25 188 ALA A CA 1
ATOM 1478 C C . ALA A 1 188 ? 9.859 -11.406 -14.875 1 97.25 188 ALA A C 1
ATOM 1480 O O . ALA A 1 188 ? 9.844 -10.406 -15.586 1 97.25 188 ALA A O 1
ATOM 1481 N N . THR A 1 189 ? 10.57 -11.492 -13.797 1 97.44 189 THR A N 1
ATOM 1482 C CA . THR A 1 189 ? 11.242 -10.352 -13.188 1 97.44 189 THR A CA 1
ATOM 1483 C C . THR A 1 189 ? 12.258 -9.742 -14.148 1 97.44 189 THR A C 1
ATOM 1485 O O . THR A 1 189 ? 12.398 -8.523 -14.227 1 97.44 189 THR A O 1
ATOM 1488 N N . PHE A 1 190 ? 12.906 -10.617 -14.914 1 96.44 190 PHE A N 1
ATOM 1489 C CA . PHE A 1 190 ? 13.922 -10.188 -15.867 1 96.44 190 PHE A CA 1
ATOM 1490 C C . PHE A 1 190 ? 13.422 -10.336 -17.297 1 96.44 190 PHE A C 1
ATOM 1492 O O . PHE A 1 190 ? 12.906 -11.398 -17.672 1 96.44 190 PHE A O 1
ATOM 1499 N N . LEU A 1 191 ? 13.547 -9.234 -18.141 1 93.62 191 LEU A N 1
ATOM 1500 C CA . LEU A 1 191 ? 12.969 -9.258 -19.469 1 93.62 191 LEU A CA 1
ATOM 1501 C C . LEU A 1 191 ? 14.062 -9.188 -20.547 1 93.62 191 LEU A C 1
ATOM 1503 O O . LEU A 1 191 ? 13.859 -9.633 -21.672 1 93.62 191 LEU A O 1
ATOM 1507 N N . ASP A 1 192 ? 15.008 -8.344 -20.438 1 79.31 192 ASP A N 1
ATOM 1508 C CA . ASP A 1 192 ? 15.93 -8.031 -21.531 1 79.31 192 ASP A CA 1
ATOM 1509 C C . ASP A 1 192 ? 17.266 -8.766 -21.344 1 79.31 192 ASP A C 1
ATOM 1511 O O . ASP A 1 192 ? 17.594 -9.188 -20.234 1 79.31 192 ASP A O 1
ATOM 1515 N N . ASN A 1 193 ? 17.719 -9.219 -22.625 1 63.66 193 ASN A N 1
ATOM 1516 C CA . ASN A 1 193 ? 19.125 -9.602 -22.812 1 63.66 193 ASN A CA 1
ATOM 1517 C C . ASN A 1 193 ? 19.953 -8.438 -23.344 1 63.66 193 ASN A C 1
ATOM 1519 O O . ASN A 1 193 ? 19.406 -7.496 -23.922 1 63.66 193 ASN A O 1
ATOM 1523 N N . PRO A 1 194 ? 21.328 -8.117 -23.047 1 56.62 194 PRO A N 1
ATOM 1524 C CA . PRO A 1 194 ? 22.422 -8.938 -22.531 1 56.62 194 PRO A CA 1
ATOM 1525 C C . PRO A 1 194 ? 22.766 -8.617 -21.078 1 56.62 194 PRO A C 1
ATOM 1527 O O . PRO A 1 194 ? 23.547 -9.336 -20.438 1 56.62 194 PRO A O 1
ATOM 1530 N N . ASP A 1 195 ? 22.141 -7.438 -20.609 1 53.75 195 ASP A N 1
ATOM 1531 C CA . ASP A 1 195 ? 22.797 -7.023 -19.375 1 53.75 195 ASP A CA 1
ATOM 1532 C C . ASP A 1 195 ? 22.297 -7.84 -18.188 1 53.75 195 ASP A C 1
ATOM 1534 O O . ASP A 1 195 ? 23 -7.996 -17.203 1 53.75 195 ASP A O 1
ATOM 1538 N N . ARG A 1 196 ? 21.125 -8.336 -18.266 1 64.94 196 ARG A N 1
ATOM 1539 C CA . ARG A 1 196 ? 20.672 -9.188 -17.172 1 64.94 196 ARG A CA 1
ATOM 1540 C C . ARG A 1 196 ? 20.312 -10.578 -17.656 1 64.94 196 ARG A C 1
ATOM 1542 O O . ARG A 1 196 ? 19.203 -10.797 -18.172 1 64.94 196 ARG A O 1
ATOM 1549 N N . LYS A 1 197 ? 21.297 -11.383 -17.438 1 79.19 197 LYS A N 1
ATOM 1550 C CA . LYS A 1 197 ? 21.297 -12.734 -17.984 1 79.19 197 LYS A CA 1
ATOM 1551 C C . LYS A 1 197 ? 20.469 -13.68 -17.125 1 79.19 197 LYS A C 1
ATOM 1553 O O . LYS A 1 197 ? 20.109 -13.344 -15.992 1 79.19 197 LYS A O 1
ATOM 1558 N N . ILE A 1 198 ? 20.062 -14.727 -17.734 1 89.62 198 ILE A N 1
ATOM 1559 C CA . ILE A 1 198 ? 19.328 -15.805 -17.094 1 89.62 198 ILE A CA 1
ATOM 1560 C C . ILE A 1 198 ? 20 -16.188 -15.781 1 89.62 198 ILE A C 1
ATOM 1562 O O . ILE A 1 198 ? 19.312 -16.438 -14.781 1 89.62 198 ILE A O 1
ATOM 1566 N N . GLU A 1 199 ? 21.312 -16.047 -15.742 1 90.88 199 GLU A N 1
ATOM 1567 C CA . GLU A 1 199 ? 22.062 -16.422 -14.547 1 90.88 199 GLU A CA 1
ATOM 1568 C C . GLU A 1 199 ? 21.797 -15.469 -13.391 1 90.88 199 GLU A C 1
ATOM 1570 O O . GLU A 1 199 ? 21.719 -15.883 -12.234 1 90.88 199 GLU A O 1
ATOM 1575 N N . SER A 1 200 ? 21.656 -14.211 -13.719 1 90.81 200 SER A N 1
ATOM 1576 C CA . SER A 1 200 ? 21.328 -13.227 -12.695 1 90.81 200 SER A CA 1
ATOM 1577 C C . SER A 1 200 ? 19.953 -13.477 -12.102 1 90.81 200 SER A C 1
ATOM 1579 O O . SER A 1 200 ? 19.766 -13.422 -10.883 1 90.81 200 SER A O 1
ATOM 1581 N N . ALA A 1 201 ? 19.016 -13.773 -12.961 1 94.25 201 ALA A N 1
ATOM 1582 C CA . ALA A 1 201 ? 17.672 -14.102 -12.492 1 94.25 201 ALA A CA 1
ATOM 1583 C C . ALA A 1 201 ? 17.688 -15.305 -11.562 1 94.25 201 ALA A C 1
ATOM 1585 O O . ALA A 1 201 ? 17.125 -15.258 -10.469 1 94.25 201 ALA A O 1
ATOM 1586 N N . ARG A 1 202 ? 18.422 -16.359 -11.961 1 94.88 202 ARG A N 1
ATOM 1587 C CA . ARG A 1 202 ? 18.484 -17.594 -11.188 1 94.88 202 ARG A CA 1
ATOM 1588 C C . ARG A 1 202 ? 19.141 -17.359 -9.836 1 94.88 202 ARG A C 1
ATOM 1590 O O . ARG A 1 202 ? 18.672 -17.859 -8.812 1 94.88 202 ARG A O 1
ATOM 1597 N N . SER A 1 203 ? 20.219 -16.594 -9.836 1 94.69 203 SER A N 1
ATOM 1598 C CA . SER A 1 203 ? 20.953 -16.344 -8.602 1 94.69 203 SER A CA 1
ATOM 1599 C C . SER A 1 203 ? 20.109 -15.578 -7.59 1 94.69 203 SER A C 1
ATOM 1601 O O . SER A 1 203 ? 20.281 -15.734 -6.379 1 94.69 203 SER A O 1
ATOM 1603 N N . HIS A 1 204 ? 19.125 -14.828 -8.102 1 94.06 204 HIS A N 1
ATOM 1604 C CA . HIS A 1 204 ? 18.266 -14.039 -7.211 1 94.06 204 HIS A CA 1
ATOM 1605 C C . HIS A 1 204 ? 16.938 -14.727 -6.973 1 94.06 204 HIS A C 1
ATOM 1607 O O . HIS A 1 204 ? 16.016 -14.148 -6.375 1 94.06 204 HIS A O 1
ATOM 1613 N N . GLY A 1 205 ? 16.797 -15.945 -7.516 1 97.44 205 GLY A N 1
ATOM 1614 C CA . GLY A 1 205 ? 15.625 -16.75 -7.238 1 97.44 205 GLY A CA 1
ATOM 1615 C C . GLY A 1 205 ? 14.43 -16.375 -8.102 1 97.44 205 GLY A C 1
ATOM 1616 O O . GLY A 1 205 ? 13.281 -16.516 -7.672 1 97.44 205 GLY A O 1
ATOM 1617 N N . HIS A 1 206 ? 14.711 -15.859 -9.328 1 98.19 206 HIS A N 1
ATOM 1618 C CA . HIS A 1 206 ? 13.633 -15.359 -10.172 1 98.19 206 HIS A CA 1
ATOM 1619 C C . HIS A 1 206 ? 13.68 -15.992 -11.555 1 98.19 206 HIS A C 1
ATOM 1621 O O . HIS A 1 206 ? 14.562 -16.797 -11.852 1 98.19 206 HIS A O 1
ATOM 1627 N N . THR A 1 207 ? 12.734 -15.727 -12.391 1 97.75 207 THR A N 1
ATOM 1628 C CA . THR A 1 207 ? 12.594 -16.219 -13.75 1 97.75 207 THR A CA 1
ATOM 1629 C C . THR A 1 207 ? 12.938 -15.125 -14.758 1 97.75 207 THR A C 1
ATOM 1631 O O . THR A 1 207 ? 12.531 -13.977 -14.594 1 97.75 207 THR A O 1
ATOM 1634 N N . HIS A 1 208 ? 13.703 -15.5 -15.742 1 97 208 HIS A N 1
ATOM 1635 C CA . HIS A 1 208 ? 13.953 -14.648 -16.891 1 97 208 HIS A CA 1
ATOM 1636 C C . HIS A 1 208 ? 12.977 -14.961 -18.031 1 97 208 HIS A C 1
ATOM 1638 O O . HIS A 1 208 ? 12.688 -16.125 -18.297 1 97 208 HIS A O 1
ATOM 1644 N N . LEU A 1 209 ? 12.5 -13.945 -18.688 1 96.69 209 LEU A N 1
ATOM 1645 C CA . LEU A 1 209 ? 11.531 -14.102 -19.766 1 96.69 209 LEU A CA 1
ATOM 1646 C C . LEU A 1 209 ? 12.055 -15.039 -20.844 1 96.69 209 LEU A C 1
ATOM 1648 O O . LEU A 1 209 ? 11.281 -15.789 -21.453 1 96.69 209 LEU A O 1
ATOM 1652 N N . ASP A 1 210 ? 13.328 -15.078 -21.094 1 94.81 210 ASP A N 1
ATOM 1653 C CA . ASP A 1 210 ? 13.938 -15.938 -22.094 1 94.81 210 ASP A CA 1
ATOM 1654 C C . ASP A 1 210 ? 13.75 -17.406 -21.766 1 94.81 210 ASP A C 1
ATOM 1656 O O . ASP A 1 210 ? 13.703 -18.266 -22.656 1 94.81 210 ASP A O 1
ATOM 1660 N N . GLU A 1 211 ? 13.641 -17.734 -20.516 1 96.12 211 GLU A N 1
ATOM 1661 C CA . GLU A 1 211 ? 13.391 -19.125 -20.125 1 96.12 211 GLU A CA 1
ATOM 1662 C C . GLU A 1 211 ? 12 -19.578 -20.562 1 96.12 211 GLU A C 1
ATOM 1664 O O . GLU A 1 211 ? 11.797 -20.734 -20.938 1 96.12 211 GLU A O 1
ATOM 1669 N N . ILE A 1 212 ? 11.07 -18.688 -20.516 1 95.94 212 ILE A N 1
ATOM 1670 C CA . ILE A 1 212 ? 9.727 -18.969 -21 1 95.94 212 ILE A CA 1
ATOM 1671 C C . ILE A 1 212 ? 9.766 -19.172 -22.516 1 95.94 212 ILE A C 1
ATOM 1673 O O . ILE A 1 212 ? 9.234 -20.156 -23.031 1 95.94 212 ILE A O 1
ATOM 1677 N N . ARG A 1 213 ? 10.484 -18.297 -23.156 1 93.94 213 ARG A N 1
ATOM 1678 C CA . ARG A 1 213 ? 10.594 -18.344 -24.609 1 93.94 213 ARG A CA 1
ATOM 1679 C C . ARG A 1 213 ? 11.242 -19.656 -25.062 1 93.94 213 ARG A C 1
ATOM 1681 O O . ARG A 1 213 ? 10.727 -20.312 -25.969 1 93.94 213 ARG A O 1
ATOM 1688 N N . GLN A 1 214 ? 12.289 -20.016 -24.422 1 94 214 GLN A N 1
ATOM 1689 C CA . GLN A 1 214 ? 13.094 -21.156 -24.812 1 94 214 GLN A CA 1
ATOM 1690 C C . GLN A 1 214 ? 12.383 -22.469 -24.469 1 94 214 GLN A C 1
ATOM 1692 O O . GLN A 1 214 ? 12.719 -23.531 -25.016 1 94 214 GLN A O 1
ATOM 1697 N N . ASN A 1 215 ? 11.438 -22.391 -23.562 1 96.44 215 ASN A N 1
ATOM 1698 C CA . ASN A 1 215 ? 10.742 -23.594 -23.141 1 96.44 215 ASN A CA 1
ATOM 1699 C C . ASN A 1 215 ? 9.242 -23.484 -23.391 1 96.44 215 ASN A C 1
ATOM 1701 O O . ASN A 1 215 ? 8.438 -24.016 -22.609 1 96.44 215 ASN A O 1
ATOM 1705 N N . ALA A 1 216 ? 8.867 -22.812 -24.406 1 96.69 216 ALA A N 1
ATOM 1706 C CA . ALA A 1 216 ? 7.473 -22.516 -24.719 1 96.69 216 ALA A CA 1
ATOM 1707 C C . ALA A 1 216 ? 6.656 -23.797 -24.844 1 96.69 216 ALA A C 1
ATOM 1709 O O . ALA A 1 216 ? 5.473 -23.828 -24.516 1 96.69 216 ALA A O 1
ATOM 1710 N N . SER A 1 217 ? 7.223 -24.875 -25.328 1 96.5 217 SER A N 1
ATOM 1711 C CA . SER A 1 217 ? 6.523 -26.125 -25.562 1 96.5 217 SER A CA 1
ATOM 1712 C C . SER A 1 217 ? 5.965 -26.719 -24.281 1 96.5 217 SER A C 1
ATOM 1714 O O . SER A 1 217 ? 4.98 -27.453 -24.297 1 96.5 217 SER A O 1
ATOM 1716 N N . LEU A 1 218 ? 6.559 -26.406 -23.109 1 97.25 218 LEU A N 1
ATOM 1717 C CA . LEU A 1 218 ? 6.098 -26.891 -21.812 1 97.25 218 LEU A CA 1
ATOM 1718 C C . LEU A 1 218 ? 4.758 -26.266 -21.438 1 97.25 218 LEU A C 1
ATOM 1720 O O . LEU A 1 218 ? 4.047 -26.781 -20.578 1 97.25 218 LEU A O 1
ATOM 1724 N N . LEU A 1 219 ? 4.402 -25.172 -22.109 1 97.69 219 LEU A N 1
ATOM 1725 C CA . LEU A 1 219 ? 3.258 -24.375 -21.688 1 97.69 219 LEU A CA 1
ATOM 1726 C C . LEU A 1 219 ? 2.092 -24.547 -22.656 1 97.69 219 LEU A C 1
ATOM 1728 O O . LEU A 1 219 ? 1.135 -23.766 -22.625 1 97.69 219 LEU A O 1
ATOM 1732 N N . LYS A 1 220 ? 2.129 -25.547 -23.547 1 96.62 220 LYS A N 1
ATOM 1733 C CA . LYS A 1 220 ? 1.177 -25.719 -24.641 1 96.62 220 LYS A CA 1
ATOM 1734 C C . LYS A 1 220 ? -0.227 -26 -24.109 1 96.62 220 LYS A C 1
ATOM 1736 O O . LYS A 1 220 ? -1.22 -25.656 -24.75 1 96.62 220 LYS A O 1
ATOM 1741 N N . SER A 1 221 ? -0.278 -26.578 -22.938 1 97.25 221 SER A N 1
ATOM 1742 C CA . SER A 1 221 ? -1.583 -26.984 -22.406 1 97.25 221 SER A CA 1
ATOM 1743 C C . SER A 1 221 ? -2.164 -25.906 -21.5 1 97.25 221 SER A C 1
ATOM 1745 O O . SER A 1 221 ? -3.281 -26.047 -21 1 97.25 221 SER A O 1
ATOM 1747 N N . VAL A 1 222 ? -1.445 -24.828 -21.25 1 98 222 VAL A N 1
ATOM 1748 C CA . VAL A 1 222 ? -1.928 -23.703 -20.469 1 98 222 VAL A CA 1
ATOM 1749 C C . VAL A 1 222 ? -2.703 -22.734 -21.359 1 98 222 VAL A C 1
ATOM 1751 O O . VAL A 1 222 ? -2.246 -22.391 -22.453 1 98 222 VAL A O 1
ATOM 1754 N N . ASP A 1 223 ? -3.902 -22.297 -20.953 1 98.12 223 ASP A N 1
ATOM 1755 C CA . ASP A 1 223 ? -4.723 -21.438 -21.781 1 98.12 223 ASP A CA 1
ATOM 1756 C C . ASP A 1 223 ? -4.211 -20 -21.766 1 98.12 223 ASP A C 1
ATOM 1758 O O . ASP A 1 223 ? -4.09 -19.375 -22.812 1 98.12 223 ASP A O 1
ATOM 1762 N N . TYR A 1 224 ? -3.961 -19.5 -20.562 1 98.5 224 TYR A N 1
ATOM 1763 C CA . TYR A 1 224 ? -3.508 -18.125 -20.406 1 98.5 224 TYR A CA 1
ATOM 1764 C C . TYR A 1 224 ? -2.375 -18.031 -19.391 1 98.5 224 TYR A C 1
ATOM 1766 O O . TYR A 1 224 ? -2.398 -18.703 -18.359 1 98.5 224 TYR A O 1
ATOM 1774 N N . ILE A 1 225 ? -1.412 -17.188 -19.672 1 98.62 225 ILE A N 1
ATOM 1775 C CA . ILE A 1 225 ? -0.29 -16.938 -18.766 1 98.62 225 ILE A CA 1
ATOM 1776 C C . ILE A 1 225 ? -0.289 -15.461 -18.359 1 98.62 225 ILE A C 1
ATOM 1778 O O . ILE A 1 225 ? -0.125 -14.578 -19.203 1 98.62 225 ILE A O 1
ATOM 1782 N N . TYR A 1 226 ? -0.554 -15.172 -17.141 1 98.75 226 TYR A N 1
ATOM 1783 C CA . TYR A 1 226 ? -0.502 -13.82 -16.594 1 98.75 226 TYR A CA 1
ATOM 1784 C C . TYR A 1 226 ? 0.851 -13.555 -15.938 1 98.75 226 TYR A C 1
ATOM 1786 O O . TYR A 1 226 ? 1.188 -14.156 -14.914 1 98.75 226 TYR A O 1
ATOM 1794 N N . LEU A 1 227 ? 1.63 -12.656 -16.516 1 98.69 227 LEU A N 1
ATOM 1795 C CA . LEU A 1 227 ? 2.988 -12.398 -16.062 1 98.69 227 LEU A CA 1
ATOM 1796 C C . LEU A 1 227 ? 3.016 -11.227 -15.078 1 98.69 227 LEU A C 1
ATOM 1798 O O . LEU A 1 227 ? 2.443 -10.172 -15.359 1 98.69 227 LEU A O 1
ATOM 1802 N N . ILE A 1 228 ? 3.738 -11.445 -13.961 1 98.75 228 ILE A N 1
ATOM 1803 C CA . ILE A 1 228 ? 3.795 -10.438 -12.914 1 98.75 228 ILE A CA 1
ATOM 1804 C C . ILE A 1 228 ? 5.246 -10.203 -12.5 1 98.75 228 ILE A C 1
ATOM 1806 O O . ILE A 1 228 ? 6.164 -10.812 -13.055 1 98.75 228 ILE A O 1
ATOM 1810 N N . HIS A 1 229 ? 5.449 -9.266 -11.57 1 98.69 229 HIS A N 1
ATOM 1811 C CA . HIS A 1 229 ? 6.668 -9.078 -10.797 1 98.69 229 HIS A CA 1
ATOM 1812 C C . HIS A 1 229 ? 7.816 -8.602 -11.68 1 98.69 229 HIS A C 1
ATOM 1814 O O . HIS A 1 229 ? 8.961 -9.039 -11.516 1 98.69 229 HIS A O 1
ATOM 1820 N N . PHE A 1 230 ? 7.504 -7.785 -12.695 1 97.69 230 PHE A N 1
ATOM 1821 C CA . PHE A 1 230 ? 8.539 -7.176 -13.523 1 97.69 230 PHE A CA 1
ATOM 1822 C C . PHE A 1 230 ? 9.406 -6.227 -12.695 1 97.69 230 PHE A C 1
ATOM 1824 O O . PHE A 1 230 ? 8.891 -5.488 -11.852 1 97.69 230 PHE A O 1
ATOM 1831 N N . SER A 1 231 ? 10.688 -6.258 -12.992 1 96.06 231 SER A N 1
ATOM 1832 C CA . SER A 1 231 ? 11.594 -5.309 -12.352 1 96.06 231 SER A CA 1
ATOM 1833 C C . SER A 1 231 ? 11.148 -3.869 -12.594 1 96.06 231 SER A C 1
ATOM 1835 O O . SER A 1 231 ? 10.68 -3.531 -13.68 1 96.06 231 SER A O 1
ATOM 1837 N N . ASP A 1 232 ? 11.422 -3.039 -11.602 1 93.94 232 ASP A N 1
ATOM 1838 C CA . ASP A 1 232 ? 11.023 -1.639 -11.664 1 93.94 232 ASP A CA 1
ATOM 1839 C C . ASP A 1 232 ? 11.781 -0.894 -12.758 1 93.94 232 ASP A C 1
ATOM 1841 O O . ASP A 1 232 ? 11.406 0.214 -13.148 1 93.94 232 ASP A O 1
ATOM 1845 N N . ARG A 1 233 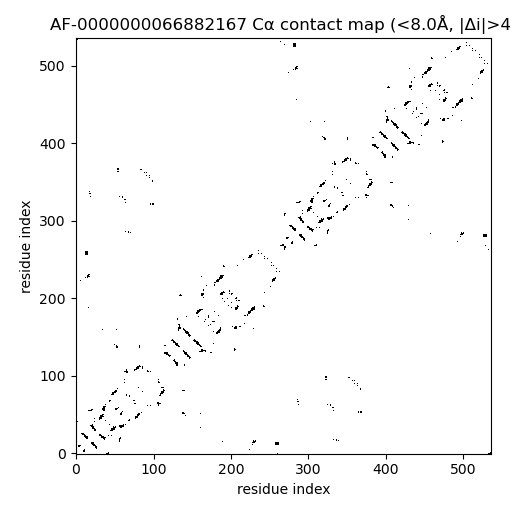? 12.812 -1.396 -13.273 1 92.56 233 ARG A N 1
ATOM 1846 C CA . ARG A 1 233 ? 13.648 -0.74 -14.273 1 92.56 233 ARG A CA 1
ATOM 1847 C C . ARG A 1 233 ? 12.922 -0.646 -15.609 1 92.56 233 ARG A C 1
ATOM 1849 O O . ARG A 1 233 ? 13.281 0.173 -16.469 1 92.56 233 ARG A O 1
ATOM 1856 N N . TYR A 1 234 ? 11.984 -1.525 -15.82 1 94.81 234 TYR A N 1
ATOM 1857 C CA . TYR A 1 234 ? 11.266 -1.542 -17.094 1 94.81 234 TYR A CA 1
ATOM 1858 C C . TYR A 1 234 ? 10.07 -0.599 -17.047 1 94.81 234 TYR A C 1
ATOM 1860 O O . TYR A 1 234 ? 9.367 -0.522 -16.047 1 94.81 234 TYR A O 1
ATOM 1868 N N . THR A 1 235 ? 9.859 0.106 -18.094 1 94.31 235 THR A N 1
ATOM 1869 C CA . THR A 1 235 ? 8.68 0.949 -18.219 1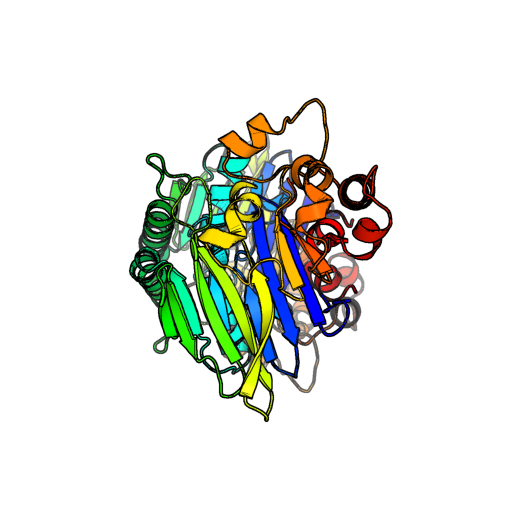 94.31 235 THR A CA 1
ATOM 1870 C C . THR A 1 235 ? 7.477 0.125 -18.672 1 94.31 235 THR A C 1
ATOM 1872 O O . THR A 1 235 ? 7.629 -1.025 -19.094 1 94.31 235 THR A O 1
ATOM 1875 N N . HIS A 1 236 ? 6.32 0.736 -18.531 1 95.19 236 HIS A N 1
ATOM 1876 C CA . HIS A 1 236 ? 5.09 0.138 -19.031 1 95.19 236 HIS A CA 1
ATOM 1877 C C . HIS A 1 236 ? 5.254 -0.329 -20.484 1 95.19 236 HIS A C 1
ATOM 1879 O O . HIS A 1 236 ? 4.945 -1.478 -20.797 1 95.19 236 HIS A O 1
ATOM 1885 N N . ASN A 1 237 ? 5.773 0.54 -21.328 1 95.12 237 ASN A N 1
ATOM 1886 C CA . ASN A 1 237 ? 5.93 0.238 -22.75 1 95.12 237 ASN A CA 1
ATOM 1887 C C . ASN A 1 237 ? 6.984 -0.842 -22.969 1 95.12 237 ASN A C 1
ATOM 1889 O O . ASN A 1 237 ? 6.828 -1.688 -23.859 1 95.12 237 ASN A O 1
ATOM 1893 N N . ASP A 1 238 ? 8.07 -0.818 -22.172 1 94.38 238 ASP A N 1
ATOM 1894 C CA . ASP A 1 238 ? 9.086 -1.863 -22.266 1 94.38 238 ASP A CA 1
ATOM 1895 C C . ASP A 1 238 ? 8.477 -3.24 -22 1 94.38 238 ASP A C 1
ATOM 1897 O O . ASP A 1 238 ? 8.742 -4.191 -22.734 1 94.38 238 ASP A O 1
ATOM 1901 N N . ILE A 1 239 ? 7.676 -3.338 -20.969 1 96.81 239 ILE A N 1
ATOM 1902 C CA . ILE A 1 239 ? 7.109 -4.617 -20.547 1 96.81 239 ILE A CA 1
ATOM 1903 C C . ILE A 1 239 ? 6.219 -5.176 -21.656 1 96.81 239 ILE A C 1
ATOM 1905 O O . ILE A 1 239 ? 6.363 -6.332 -22.047 1 96.81 239 ILE A O 1
ATOM 1909 N N . ILE A 1 240 ? 5.379 -4.332 -22.234 1 95.81 240 ILE A N 1
ATOM 1910 C CA . ILE A 1 240 ? 4.461 -4.762 -23.281 1 95.81 240 ILE A CA 1
ATOM 1911 C C . ILE A 1 240 ? 5.254 -5.227 -24.5 1 95.81 240 ILE A C 1
ATOM 1913 O O . ILE A 1 240 ? 4.996 -6.305 -25.047 1 95.81 240 ILE A O 1
ATOM 1917 N N . ARG A 1 241 ? 6.219 -4.508 -24.859 1 95.06 241 ARG A N 1
ATOM 1918 C CA . ARG A 1 241 ? 7.02 -4.812 -26.047 1 95.06 241 ARG A CA 1
ATOM 1919 C C . ARG A 1 241 ? 7.828 -6.094 -25.844 1 95.06 241 ARG A C 1
ATOM 1921 O O . ARG A 1 241 ? 7.793 -6.992 -26.672 1 95.06 241 ARG A O 1
ATOM 1928 N N . LEU A 1 242 ? 8.516 -6.207 -24.75 1 94.75 242 LEU A N 1
ATOM 1929 C CA . LEU A 1 242 ? 9.461 -7.297 -24.516 1 94.75 242 LEU A CA 1
ATOM 1930 C C . LEU A 1 242 ? 8.727 -8.617 -24.297 1 94.75 242 LEU A C 1
ATOM 1932 O O . LEU A 1 242 ? 9.219 -9.672 -24.688 1 94.75 242 LEU A O 1
ATOM 1936 N N . CYS A 1 243 ? 7.551 -8.586 -23.625 1 95.38 243 CYS A N 1
ATOM 1937 C CA . CYS A 1 243 ? 6.793 -9.805 -23.359 1 95.38 243 CYS A CA 1
ATOM 1938 C C . CYS A 1 243 ? 6.32 -10.453 -24.656 1 95.38 243 CYS A C 1
ATOM 1940 O O . CYS A 1 243 ? 6.066 -11.664 -24.688 1 95.38 243 CYS A O 1
ATOM 1942 N N . HIS A 1 244 ? 6.316 -9.703 -25.719 1 92.06 244 HIS A N 1
ATOM 1943 C CA . HIS A 1 244 ? 5.805 -10.242 -26.969 1 92.06 244 HIS A CA 1
ATOM 1944 C C . HIS A 1 244 ? 6.926 -10.438 -27.984 1 92.06 244 HIS A C 1
ATOM 1946 O O . HIS A 1 244 ? 6.789 -11.227 -28.922 1 92.06 244 HIS A O 1
ATOM 1952 N N . LYS A 1 245 ? 7.961 -9.812 -27.719 1 91.19 245 LYS A N 1
ATOM 1953 C CA . LYS A 1 245 ? 9.078 -9.859 -28.656 1 91.19 245 LYS A CA 1
ATOM 1954 C C . LYS A 1 245 ? 9.648 -11.266 -28.766 1 91.19 245 LYS A C 1
ATOM 1956 O O . LYS A 1 245 ? 9.969 -11.891 -27.75 1 91.19 245 LYS A O 1
ATOM 1961 N N . ASP A 1 246 ? 9.742 -11.828 -30 1 89.94 246 ASP A N 1
ATOM 1962 C CA . ASP A 1 246 ? 10.406 -13.086 -30.344 1 89.94 246 ASP A CA 1
ATOM 1963 C C . ASP A 1 246 ? 9.711 -14.273 -29.672 1 89.94 246 ASP A C 1
ATOM 1965 O O . ASP A 1 246 ? 10.328 -15.32 -29.453 1 89.94 246 ASP A O 1
ATOM 1969 N N . MET A 1 247 ? 8.516 -14.086 -29.203 1 92.62 247 MET A N 1
ATOM 1970 C CA . MET A 1 247 ? 7.688 -15.164 -28.672 1 92.62 247 MET A CA 1
ATOM 1971 C C . MET A 1 247 ? 6.902 -15.852 -29.797 1 92.62 247 MET A C 1
ATOM 1973 O O . MET A 1 247 ? 6.406 -15.188 -30.703 1 92.62 247 MET A O 1
ATOM 1977 N N . PRO A 1 248 ? 6.828 -17.188 -29.766 1 94.81 248 PRO A N 1
ATOM 1978 C CA . PRO A 1 248 ? 5.965 -17.828 -30.766 1 94.81 248 PRO A CA 1
ATOM 1979 C C . PRO A 1 248 ? 4.566 -17.219 -30.812 1 94.81 248 PRO A C 1
ATOM 1981 O O . PRO A 1 248 ? 4.004 -16.875 -29.766 1 94.81 248 PRO A O 1
ATOM 1984 N N . ASP A 1 249 ? 3.953 -17.203 -31.969 1 94.69 249 ASP A N 1
ATOM 1985 C CA . ASP A 1 249 ? 2.686 -16.516 -32.188 1 94.69 249 ASP A CA 1
ATOM 1986 C C . ASP A 1 249 ? 1.588 -17.078 -31.297 1 94.69 249 ASP A C 1
ATOM 1988 O O . ASP A 1 249 ? 0.809 -16.328 -30.703 1 94.69 249 ASP A O 1
ATOM 1992 N N . TRP A 1 250 ? 1.613 -18.359 -31.188 1 95.31 250 TRP A N 1
ATOM 1993 C CA . TRP A 1 250 ? 0.554 -18.984 -30.391 1 95.31 250 TRP A CA 1
ATOM 1994 C C . TRP A 1 250 ? 0.675 -18.578 -28.922 1 95.31 250 TRP A C 1
ATOM 1996 O O . TRP A 1 250 ? -0.328 -18.5 -28.219 1 95.31 250 TRP A O 1
ATOM 2006 N N . LEU A 1 251 ? 1.877 -18.344 -28.422 1 95.94 251 LEU A N 1
ATOM 2007 C CA . LEU A 1 251 ? 2.102 -18 -27.031 1 95.94 251 LEU A CA 1
ATOM 2008 C C . LEU A 1 251 ? 1.854 -16.516 -26.781 1 95.94 251 LEU A C 1
ATOM 2010 O O . LEU A 1 251 ? 1.385 -16.125 -25.703 1 95.94 251 LEU A O 1
ATOM 2014 N N . VAL A 1 252 ? 2.1 -15.672 -27.781 1 95.44 252 VAL A N 1
ATOM 2015 C CA . VAL A 1 252 ? 1.878 -14.234 -27.688 1 95.44 252 VAL A CA 1
ATOM 2016 C C . VAL A 1 252 ? 0.415 -13.961 -27.344 1 95.44 252 VAL A C 1
ATOM 2018 O O . VAL A 1 252 ? 0.118 -13.109 -26.5 1 95.44 252 VAL A O 1
ATOM 2021 N N . SER A 1 253 ? -0.452 -14.703 -27.922 1 94.44 253 SER A N 1
ATOM 2022 C CA . SER A 1 253 ? -1.884 -14.484 -27.75 1 94.44 253 SER A CA 1
ATOM 2023 C C . SER A 1 253 ? -2.342 -14.945 -26.359 1 94.44 253 SER A C 1
ATOM 2025 O O . SER A 1 253 ? -3.439 -14.594 -25.922 1 94.44 253 SER A O 1
ATOM 2027 N N . ARG A 1 254 ? -1.481 -15.672 -25.656 1 97.19 254 ARG A N 1
ATOM 2028 C CA . ARG A 1 254 ? -1.866 -16.266 -24.375 1 97.19 254 ARG A CA 1
ATOM 2029 C C . ARG A 1 254 ? -1.188 -15.539 -23.219 1 97.19 254 ARG A C 1
ATOM 2031 O O . ARG A 1 254 ? -1.565 -15.727 -22.062 1 97.19 254 ARG A O 1
ATOM 2038 N N . ILE A 1 255 ? -0.247 -14.711 -23.516 1 97.88 255 ILE A N 1
ATOM 2039 C CA . ILE A 1 255 ? 0.514 -14.008 -22.484 1 97.88 255 ILE A CA 1
ATOM 2040 C C . ILE A 1 255 ? -0.142 -12.664 -22.188 1 97.88 255 ILE A C 1
ATOM 2042 O O . ILE A 1 255 ? -0.394 -11.875 -23.109 1 97.88 255 ILE A O 1
ATOM 2046 N N . ILE A 1 256 ? -0.421 -12.398 -20.969 1 98 256 ILE A N 1
ATOM 2047 C CA . ILE A 1 256 ? -0.98 -11.133 -20.5 1 98 256 ILE A CA 1
ATOM 2048 C C . ILE A 1 256 ? -0.07 -10.531 -19.438 1 98 256 ILE A C 1
ATOM 2050 O O . ILE A 1 256 ? -0.053 -10.992 -18.297 1 98 256 ILE A O 1
ATOM 2054 N N . PRO A 1 257 ? 0.642 -9.477 -19.75 1 98.06 257 PRO A N 1
ATOM 2055 C CA . PRO A 1 257 ? 1.489 -8.844 -18.734 1 98.06 257 PRO A CA 1
ATOM 2056 C C . PRO A 1 257 ? 0.697 -7.973 -17.766 1 98.06 257 PRO A C 1
ATOM 2058 O O . PRO A 1 257 ? -0.198 -7.234 -18.188 1 98.06 257 PRO A O 1
ATOM 2061 N N . SER A 1 258 ? 0.964 -8.141 -16.484 1 97.56 258 SER A N 1
ATOM 2062 C CA . SER A 1 258 ? 0.398 -7.254 -15.477 1 97.56 258 SER A CA 1
ATOM 2063 C C . SER A 1 258 ? 1.06 -5.883 -15.508 1 97.56 258 SER A C 1
ATOM 2065 O O . SER A 1 258 ? 2.143 -5.695 -14.945 1 97.56 258 SER A O 1
ATOM 2067 N N . VAL A 1 259 ? 0.37 -4.863 -16.047 1 95.38 259 VAL A N 1
ATOM 2068 C CA . VAL A 1 259 ? 1.041 -3.584 -16.25 1 95.38 259 VAL A CA 1
ATOM 2069 C C . VAL A 1 259 ? 0.233 -2.467 -15.594 1 95.38 259 VAL A C 1
ATOM 2071 O O . VAL A 1 259 ? 0.532 -1.285 -15.781 1 95.38 259 VAL A O 1
ATOM 2074 N N . THR A 1 260 ? -0.75 -2.826 -14.812 1 93.56 260 THR A N 1
ATOM 2075 C CA . THR A 1 260 ? -1.611 -1.831 -14.188 1 93.56 260 THR A CA 1
ATOM 2076 C C . THR A 1 260 ? -0.804 -0.919 -13.273 1 93.56 260 THR A C 1
ATOM 2078 O O . THR A 1 260 ? -0.938 0.305 -13.328 1 93.56 260 THR A O 1
ATOM 2081 N N . ALA A 1 261 ? 0.007 -1.509 -12.422 1 93.56 261 ALA A N 1
ATOM 2082 C CA . ALA A 1 261 ? 0.814 -0.718 -11.492 1 93.56 261 ALA A CA 1
ATOM 2083 C C . ALA A 1 261 ? 1.709 0.263 -12.25 1 93.56 261 ALA A C 1
ATOM 2085 O O . ALA A 1 261 ? 1.741 1.454 -11.93 1 93.56 261 ALA A O 1
ATOM 2086 N N . LYS A 1 262 ? 2.396 -0.246 -13.281 1 93.38 262 LYS A N 1
ATOM 2087 C CA . LYS A 1 262 ? 3.305 0.593 -14.055 1 93.38 262 LYS A CA 1
ATOM 2088 C C . LYS A 1 262 ? 2.549 1.708 -14.773 1 93.38 262 LYS A C 1
ATOM 2090 O O . LYS A 1 262 ? 3.021 2.844 -14.836 1 93.38 262 LYS A O 1
ATOM 2095 N N . HIS A 1 263 ? 1.448 1.371 -15.297 1 90.88 263 HIS A N 1
ATOM 2096 C CA . HIS A 1 263 ? 0.63 2.381 -15.961 1 90.88 263 HIS A CA 1
ATOM 2097 C C . HIS A 1 263 ? 0.269 3.512 -15 1 90.88 263 HIS A C 1
ATOM 2099 O O . HIS A 1 263 ? 0.39 4.688 -15.352 1 90.88 263 HIS A O 1
ATOM 2105 N N . CYS A 1 264 ? -0.106 3.166 -13.789 1 87.62 264 CYS A N 1
ATOM 2106 C CA . CYS A 1 264 ? -0.525 4.137 -12.781 1 87.62 264 CYS A CA 1
ATOM 2107 C C . CYS A 1 264 ? 0.667 4.926 -12.258 1 87.62 264 CYS A C 1
ATOM 2109 O O . CYS A 1 264 ? 0.601 6.152 -12.141 1 87.62 264 CYS A O 1
ATOM 2111 N N . LEU A 1 265 ? 1.689 4.242 -11.977 1 83.88 265 LEU A N 1
ATOM 2112 C CA . LEU A 1 265 ? 2.83 4.844 -11.297 1 83.88 265 LEU A CA 1
ATOM 2113 C C . LEU A 1 265 ? 3.617 5.742 -12.242 1 83.88 265 LEU A C 1
ATOM 2115 O O . LEU A 1 265 ? 4.363 6.621 -11.797 1 83.88 265 LEU A O 1
ATOM 2119 N N . GLU A 1 266 ? 3.469 5.48 -13.57 1 84.38 266 GLU A N 1
ATOM 2120 C CA . GLU A 1 266 ? 4.188 6.281 -14.555 1 84.38 266 GLU A CA 1
ATOM 2121 C C . GLU A 1 266 ? 3.32 7.426 -15.07 1 84.38 266 GLU A C 1
ATOM 2123 O O . GLU A 1 266 ? 3.809 8.312 -15.773 1 84.38 266 GLU A O 1
ATOM 2128 N N . SER A 1 267 ? 2.09 7.32 -14.719 1 73.44 267 SER A N 1
ATOM 2129 C CA . SER A 1 267 ? 1.193 8.367 -15.195 1 73.44 267 SER A CA 1
ATOM 2130 C C . SER A 1 267 ? 1.462 9.695 -14.484 1 73.44 267 SER A C 1
ATOM 2132 O O . SER A 1 267 ? 1.844 9.711 -13.312 1 73.44 267 SER A O 1
ATOM 2134 N N . ARG A 1 268 ? 1.522 10.789 -15.156 1 61.56 268 ARG A N 1
ATOM 2135 C CA . ARG A 1 268 ? 1.771 12.156 -14.711 1 61.56 268 ARG A CA 1
ATOM 2136 C C . ARG A 1 268 ? 0.494 12.789 -14.172 1 61.56 268 ARG A C 1
ATOM 2138 O O . ARG A 1 268 ? -0.602 12.508 -14.664 1 61.56 268 ARG A O 1
ATOM 2145 N N . MET B 1 1 ? 3.455 8.711 -11.203 1 77.62 1 MET B N 1
ATOM 2146 C CA . MET B 1 1 ? 3.432 9.328 -9.875 1 77.62 1 MET B CA 1
ATOM 2147 C C . MET B 1 1 ? 4.52 10.391 -9.758 1 77.62 1 MET B C 1
ATOM 2149 O O . MET B 1 1 ? 5.691 10.062 -9.547 1 77.62 1 MET B O 1
ATOM 2153 N N . SER B 1 2 ? 4.086 11.625 -10.062 1 83.62 2 SER B N 1
ATOM 2154 C CA . SER B 1 2 ? 5.023 12.742 -10.102 1 83.62 2 SER B CA 1
ATOM 2155 C C . SER B 1 2 ? 4.621 13.836 -9.125 1 83.62 2 SER B C 1
ATOM 2157 O O . SER B 1 2 ? 3.449 13.945 -8.75 1 83.62 2 SER B O 1
ATOM 2159 N N . PHE B 1 3 ? 5.652 14.469 -8.719 1 93.25 3 PHE B N 1
ATOM 2160 C CA . PHE B 1 3 ? 5.418 15.664 -7.914 1 93.25 3 PHE B CA 1
ATOM 2161 C C . PHE B 1 3 ? 4.688 16.719 -8.727 1 93.25 3 PHE B C 1
ATOM 2163 O O . PHE B 1 3 ? 4.949 16.891 -9.922 1 93.25 3 PHE B O 1
ATOM 2170 N N . GLN B 1 4 ? 3.758 17.359 -8.109 1 94.38 4 GLN B N 1
ATOM 2171 C CA . GLN B 1 4 ? 3.117 18.516 -8.703 1 94.38 4 GLN B CA 1
ATOM 2172 C C . GLN B 1 4 ? 3.631 19.812 -8.062 1 94.38 4 GLN B C 1
ATOM 2174 O O . GLN B 1 4 ? 3.852 19.875 -6.855 1 94.38 4 GLN B O 1
ATOM 2179 N N . LYS B 1 5 ? 3.82 20.812 -8.867 1 95.81 5 LYS B N 1
ATOM 2180 C CA . LYS B 1 5 ? 4.297 22.094 -8.367 1 95.81 5 LYS B CA 1
ATOM 2181 C C . LYS B 1 5 ? 3.172 22.875 -7.688 1 95.81 5 LYS B C 1
ATOM 2183 O O . LYS B 1 5 ? 2.074 23 -8.234 1 95.81 5 LYS B O 1
ATOM 2188 N N . VAL B 1 6 ? 3.42 23.359 -6.496 1 96.5 6 VAL B N 1
ATOM 2189 C CA . VAL B 1 6 ? 2.539 24.234 -5.723 1 96.5 6 VAL B CA 1
ATOM 2190 C C . VAL B 1 6 ? 3.348 25.375 -5.109 1 96.5 6 VAL B C 1
ATOM 2192 O O . VAL B 1 6 ? 3.893 25.234 -4.012 1 96.5 6 VAL B O 1
ATOM 2195 N N . GLY B 1 7 ? 3.32 26.5 -5.805 1 95.62 7 GLY B N 1
ATOM 2196 C CA . GLY B 1 7 ? 4.199 27.578 -5.367 1 95.62 7 GLY B CA 1
ATOM 2197 C C . GLY B 1 7 ? 5.66 27.156 -5.312 1 95.62 7 GLY B C 1
ATOM 2198 O O . GLY B 1 7 ? 6.199 26.641 -6.289 1 95.62 7 GLY B O 1
ATOM 2199 N N . GLY B 1 8 ? 6.273 27.312 -4.227 1 95.88 8 GLY B N 1
ATOM 2200 C CA . GLY B 1 8 ? 7.668 26.953 -4.039 1 95.88 8 GLY B CA 1
ATOM 2201 C C . GLY B 1 8 ? 7.863 25.516 -3.627 1 95.88 8 GLY B C 1
ATOM 2202 O O . GLY B 1 8 ? 8.984 25.078 -3.34 1 95.88 8 GLY B O 1
ATOM 2203 N N . PHE B 1 9 ? 6.785 24.75 -3.652 1 97.88 9 PHE B N 1
ATOM 2204 C CA . PHE B 1 9 ? 6.832 23.359 -3.232 1 97.88 9 PHE B CA 1
ATOM 2205 C C . PHE B 1 9 ? 6.559 22.422 -4.41 1 97.88 9 PHE B C 1
ATOM 2207 O O . PHE B 1 9 ? 6.023 22.859 -5.434 1 97.88 9 PHE B O 1
ATOM 2214 N N . GLU B 1 10 ? 7.051 21.266 -4.348 1 97.88 10 GLU B N 1
ATOM 2215 C CA . GLU B 1 10 ? 6.574 20.125 -5.125 1 97.88 10 GLU B CA 1
ATOM 2216 C C . GLU B 1 10 ? 5.926 19.078 -4.227 1 97.88 10 GLU B C 1
ATOM 2218 O O . GLU B 1 10 ? 6.523 18.641 -3.242 1 97.88 10 GLU B O 1
ATOM 2223 N N . ILE B 1 11 ? 4.699 18.703 -4.586 1 98.19 11 ILE B N 1
ATOM 2224 C CA . ILE B 1 11 ? 3.949 17.875 -3.656 1 98.19 11 ILE B CA 1
ATOM 2225 C C . ILE B 1 11 ? 3.418 16.641 -4.383 1 98.19 11 ILE B C 1
ATOM 2227 O O . ILE B 1 11 ? 2.996 16.719 -5.539 1 98.19 11 ILE B O 1
ATOM 2231 N N . PHE B 1 12 ? 3.529 15.539 -3.754 1 96.94 12 PHE B N 1
ATOM 2232 C CA . PHE B 1 12 ? 2.836 14.312 -4.129 1 96.94 12 PHE B CA 1
ATOM 2233 C C . PHE B 1 12 ? 1.939 13.828 -2.994 1 96.94 12 PHE B C 1
ATOM 2235 O O . PHE B 1 12 ? 2.357 13.797 -1.835 1 96.94 12 PHE B O 1
ATOM 2242 N N . GLY B 1 13 ? 0.724 13.469 -3.328 1 97.44 13 GLY B N 1
ATOM 2243 C CA . GLY B 1 13 ? -0.18 12.93 -2.324 1 97.44 13 GLY B CA 1
ATOM 2244 C C . GLY B 1 13 ? -0.984 11.742 -2.82 1 97.44 13 GLY B C 1
ATOM 2245 O O . GLY B 1 13 ? -1.527 11.773 -3.926 1 97.44 13 GLY B O 1
ATOM 2246 N N . TRP B 1 14 ? -0.939 10.719 -2.092 1 96.81 14 TRP B N 1
ATOM 2247 C CA . TRP B 1 14 ? -1.844 9.578 -2.215 1 96.81 14 TRP B CA 1
ATOM 2248 C C . TRP B 1 14 ? -2.689 9.414 -0.955 1 96.81 14 TRP B C 1
ATOM 2250 O O . TRP B 1 14 ? -2.189 8.977 0.082 1 96.81 14 TRP B O 1
ATOM 2260 N N . SER B 1 15 ? -4 9.758 -1.172 1 98.25 15 SER B N 1
ATOM 2261 C CA . SER B 1 15 ? -4.781 9.82 0.061 1 98.25 15 SER B CA 1
ATOM 2262 C C . SER B 1 15 ? -6.25 9.516 -0.198 1 98.25 15 SER B C 1
ATOM 2264 O O . SER B 1 15 ? -6.91 10.211 -0.97 1 98.25 15 SER B O 1
ATOM 2266 N N . VAL B 1 16 ? -6.684 8.445 0.38 1 97.5 16 VAL B N 1
ATOM 2267 C CA . VAL B 1 16 ? -8.086 8.047 0.445 1 97.5 16 VAL B CA 1
ATOM 2268 C C . VAL B 1 16 ? -8.438 7.621 1.867 1 97.5 16 VAL B C 1
ATOM 2270 O O . VAL B 1 16 ? -7.816 6.707 2.416 1 97.5 16 VAL B O 1
ATOM 2273 N N . ALA B 1 17 ? -9.453 8.273 2.426 1 97.75 17 ALA B N 1
ATOM 2274 C CA . ALA B 1 17 ? -9.836 8.039 3.818 1 97.75 17 ALA B CA 1
ATOM 2275 C C . ALA B 1 17 ? -10.039 6.555 4.09 1 97.75 17 ALA B C 1
ATOM 2277 O O . ALA B 1 17 ? -10.742 5.875 3.34 1 97.75 17 ALA B O 1
ATOM 2278 N N . GLY B 1 18 ? -9.422 6.07 5.125 1 96.88 18 GLY B N 1
ATOM 2279 C CA . GLY B 1 18 ? -9.586 4.691 5.551 1 96.88 18 GLY B CA 1
ATOM 2280 C C . GLY B 1 18 ? -8.758 3.711 4.746 1 96.88 18 GLY B C 1
ATOM 2281 O O . GLY B 1 18 ? -8.555 2.568 5.164 1 96.88 18 GLY B O 1
ATOM 2282 N N . ASN B 1 19 ? -8.242 4.094 3.637 1 96.81 19 ASN B N 1
ATOM 2283 C CA . ASN B 1 19 ? -7.48 3.209 2.762 1 96.81 19 ASN B CA 1
ATOM 2284 C C . ASN B 1 19 ? -5.977 3.467 2.871 1 96.81 19 ASN B C 1
ATOM 2286 O O . ASN B 1 19 ? -5.254 2.691 3.5 1 96.81 19 ASN B O 1
ATOM 2290 N N . GLU B 1 20 ? -5.523 4.578 2.365 1 97.44 20 GLU B N 1
ATOM 2291 C CA . GLU B 1 20 ? -4.129 4.977 2.506 1 97.44 20 GLU B CA 1
ATOM 2292 C C . GLU B 1 20 ? -3.984 6.496 2.496 1 97.44 20 GLU B C 1
ATOM 2294 O O . GLU B 1 20 ? -4.672 7.184 1.739 1 97.44 20 GLU B O 1
ATOM 2299 N N . THR B 1 21 ? -3.051 6.961 3.285 1 98.69 21 THR B N 1
ATOM 2300 C CA . THR B 1 21 ? -2.664 8.367 3.232 1 98.69 21 THR B CA 1
ATOM 2301 C C . THR B 1 21 ? -1.149 8.516 3.328 1 98.69 21 THR B C 1
ATOM 2303 O O . THR B 1 21 ? -0.522 7.961 4.234 1 98.69 21 THR B O 1
ATOM 2306 N N . CYS B 1 22 ? -0.586 9.133 2.371 1 98.56 22 CYS B N 1
ATOM 2307 C CA . CYS B 1 22 ? 0.794 9.602 2.414 1 98.56 22 CYS B CA 1
ATOM 2308 C C . CYS B 1 22 ? 0.967 10.875 1.588 1 98.56 22 CYS B C 1
ATOM 2310 O O . CYS B 1 22 ? 0.285 11.055 0.578 1 98.56 22 CYS B O 1
ATOM 2312 N N . VAL B 1 23 ? 1.861 11.719 2.016 1 98.81 23 VAL B N 1
ATOM 2313 C CA . VAL B 1 23 ? 2.197 12.953 1.305 1 98.81 23 VAL B CA 1
ATOM 2314 C C . VAL B 1 23 ? 3.711 13.148 1.303 1 98.81 23 VAL B C 1
ATOM 2316 O O . VAL B 1 23 ? 4.367 12.992 2.336 1 98.81 23 VAL B O 1
ATOM 2319 N N . ALA B 1 24 ? 4.281 13.43 0.166 1 98.56 24 ALA B N 1
ATOM 2320 C CA . ALA B 1 24 ? 5.68 13.836 0.028 1 98.56 24 ALA B CA 1
ATOM 2321 C C . ALA B 1 24 ? 5.793 15.281 -0.436 1 98.56 24 ALA B C 1
ATOM 2323 O O . ALA B 1 24 ? 5.094 15.695 -1.364 1 98.56 24 ALA B O 1
ATOM 2324 N N . VAL B 1 25 ? 6.602 16.047 0.237 1 98.75 25 VAL B N 1
ATOM 2325 C CA . VAL B 1 25 ? 6.828 17.453 -0.128 1 98.75 25 VAL B CA 1
ATOM 2326 C C . VAL B 1 25 ? 8.32 17.688 -0.36 1 98.75 25 VAL B C 1
ATOM 2328 O O . VAL B 1 25 ? 9.148 17.344 0.486 1 98.75 25 VAL B O 1
ATOM 2331 N N . ARG B 1 26 ? 8.594 18.172 -1.438 1 97.62 26 ARG B N 1
ATOM 2332 C CA . ARG B 1 26 ? 9.969 18.547 -1.76 1 97.62 26 ARG B CA 1
ATOM 2333 C C . ARG B 1 26 ? 10.141 20.062 -1.748 1 97.62 26 ARG B C 1
ATOM 2335 O O . ARG B 1 26 ? 9.344 20.797 -2.344 1 97.62 26 ARG B O 1
ATOM 2342 N N . LYS B 1 27 ? 11.047 20.516 -1.015 1 95.94 27 LYS B N 1
ATOM 2343 C CA . LYS B 1 27 ? 11.445 21.922 -0.942 1 95.94 27 LYS B CA 1
ATOM 2344 C C . LYS B 1 27 ? 12.945 22.062 -0.702 1 95.94 27 LYS B C 1
ATOM 2346 O O . LYS B 1 27 ? 13.5 21.406 0.191 1 95.94 27 LYS B O 1
ATOM 2351 N N . ASN B 1 28 ? 13.672 22.906 -1.517 1 90.69 28 ASN B N 1
ATOM 2352 C CA . ASN B 1 28 ? 15.109 23.141 -1.396 1 90.69 28 ASN B CA 1
ATOM 2353 C C . ASN B 1 28 ? 15.891 21.828 -1.405 1 90.69 28 ASN B C 1
ATOM 2355 O O . ASN B 1 28 ? 16.734 21.594 -0.54 1 90.69 28 ASN B O 1
ATOM 2359 N N . ARG B 1 29 ? 15.602 20.812 -2.156 1 88.19 29 ARG B N 1
ATOM 2360 C CA . ARG B 1 29 ? 16.281 19.547 -2.432 1 88.19 29 ARG B CA 1
ATOM 2361 C C . ARG B 1 29 ? 16.062 18.562 -1.297 1 88.19 29 ARG B C 1
ATOM 2363 O O . ARG B 1 29 ? 16.719 17.516 -1.25 1 88.19 29 ARG B O 1
ATOM 2370 N N . GLN B 1 30 ? 15.211 19.047 -0.376 1 94.31 30 GLN B N 1
ATOM 2371 C CA . GLN B 1 30 ? 14.844 18.125 0.698 1 94.31 30 GLN B CA 1
ATOM 2372 C C . GLN B 1 30 ? 13.445 17.562 0.481 1 94.31 30 GLN B C 1
ATOM 2374 O O . GLN B 1 30 ? 12.531 18.281 0.083 1 94.31 30 GLN B O 1
ATOM 2379 N N . VAL B 1 31 ? 13.305 16.266 0.757 1 97.06 31 VAL B N 1
ATOM 2380 C CA . VAL B 1 31 ? 11.992 15.625 0.657 1 97.06 31 VAL B CA 1
ATOM 2381 C C . VAL B 1 31 ? 11.516 15.203 2.045 1 97.06 31 VAL B C 1
ATOM 2383 O O . VAL B 1 31 ? 12.242 14.531 2.777 1 97.06 31 VAL B O 1
ATOM 2386 N N . PHE B 1 32 ? 10.359 15.695 2.408 1 98.62 32 PHE B N 1
ATOM 2387 C CA . PHE B 1 32 ? 9.695 15.336 3.656 1 98.62 32 PHE B CA 1
ATOM 2388 C C . PHE B 1 32 ? 8.492 14.445 3.395 1 98.62 32 PHE B C 1
ATOM 2390 O O . PHE B 1 32 ? 7.754 14.656 2.43 1 98.62 32 PHE B O 1
ATOM 2397 N N . GLY B 1 33 ? 8.375 13.438 4.215 1 98.81 33 GLY B N 1
ATOM 2398 C CA . GLY B 1 33 ? 7.207 12.578 4.113 1 98.81 33 GLY B CA 1
ATOM 2399 C C . GLY B 1 33 ? 6.262 12.711 5.293 1 98.81 33 GLY B C 1
ATOM 2400 O O . GLY B 1 33 ? 6.703 12.852 6.438 1 98.81 33 GLY B O 1
ATOM 2401 N N . PHE B 1 34 ? 4.977 12.711 5 1 98.94 34 PHE B N 1
ATOM 2402 C CA . PHE B 1 34 ? 3.93 12.781 6.012 1 98.94 34 PHE B CA 1
ATOM 2403 C C . PHE B 1 34 ? 2.992 11.578 5.906 1 98.94 34 PHE B C 1
ATOM 2405 O O . PHE B 1 34 ? 2.348 11.383 4.875 1 98.94 34 PHE B O 1
ATOM 2412 N N . ASP B 1 35 ? 2.896 10.797 7.012 1 98.94 35 ASP B N 1
ATOM 2413 C CA . ASP B 1 35 ? 2.186 9.523 7.086 1 98.94 35 ASP B CA 1
ATOM 2414 C C . ASP B 1 35 ? 2.633 8.586 5.973 1 98.94 35 ASP B C 1
ATOM 2416 O O . ASP B 1 35 ? 3.277 9.008 5.012 1 98.94 35 ASP B O 1
ATOM 2420 N N . ILE B 1 36 ? 2.334 7.316 6.211 1 98.62 36 ILE B N 1
ATOM 2421 C CA . ILE B 1 36 ? 2.902 6.289 5.344 1 98.62 36 ILE B CA 1
ATOM 2422 C C . ILE B 1 36 ? 1.94 5.105 5.25 1 98.62 36 ILE B C 1
ATOM 2424 O O . ILE B 1 36 ? 2.33 3.963 5.5 1 98.62 36 ILE B O 1
ATOM 2428 N N . GLY B 1 37 ? 0.725 5.43 4.832 1 98.19 37 GLY B N 1
ATOM 2429 C CA . GLY B 1 37 ? -0.229 4.367 4.555 1 98.19 37 GLY B CA 1
ATOM 2430 C C . GLY B 1 37 ? 0.046 3.645 3.25 1 98.19 37 GLY B C 1
ATOM 2431 O O . GLY B 1 37 ? -0.473 2.551 3.021 1 98.19 37 GLY B O 1
ATOM 2432 N N . PHE B 1 38 ? 0.768 4.258 2.443 1 96.31 38 PHE B N 1
ATOM 2433 C CA . PHE B 1 38 ? 1.316 3.785 1.179 1 96.31 38 PHE B CA 1
ATOM 2434 C C . PHE B 1 38 ? 2.715 4.348 0.953 1 96.31 38 PHE B C 1
ATOM 2436 O O . PHE B 1 38 ? 3.08 5.371 1.532 1 96.31 38 PHE B O 1
ATOM 2443 N N . SER B 1 39 ? 3.59 3.596 0.223 1 96 39 SER B N 1
ATOM 2444 C CA . SER B 1 39 ? 4.965 4.055 0.048 1 96 39 SER B CA 1
ATOM 2445 C C . SER B 1 39 ? 5.355 4.082 -1.426 1 96 39 SER B C 1
ATOM 2447 O O . SER B 1 39 ? 6.219 3.318 -1.858 1 96 39 SER B O 1
ATOM 2449 N N . PRO B 1 40 ? 4.703 4.969 -2.168 1 93.62 40 PRO B N 1
ATOM 2450 C CA . PRO B 1 40 ? 5.121 5.129 -3.564 1 93.62 40 PRO B CA 1
ATOM 2451 C C . PRO B 1 40 ? 6.488 5.797 -3.699 1 93.62 40 PRO B C 1
ATOM 2453 O O . PRO B 1 40 ? 7.047 6.27 -2.707 1 93.62 40 PRO B O 1
ATOM 2456 N N . ARG B 1 41 ? 7.02 5.867 -4.852 1 92.38 41 ARG B N 1
ATOM 2457 C CA . ARG B 1 41 ? 8.391 6.281 -5.141 1 92.38 41 ARG B CA 1
ATOM 2458 C C . ARG B 1 41 ? 8.68 7.656 -4.555 1 92.38 41 ARG B C 1
ATOM 2460 O O . ARG B 1 41 ? 9.719 7.859 -3.92 1 92.38 41 ARG B O 1
ATOM 2467 N N . PRO B 1 42 ? 7.801 8.672 -4.691 1 93.88 42 PRO B N 1
ATOM 2468 C CA . PRO B 1 42 ? 8.125 9.992 -4.141 1 93.88 42 PRO B CA 1
ATOM 2469 C C . PRO B 1 42 ? 8.375 9.953 -2.635 1 93.88 42 PRO B C 1
ATOM 2471 O O . PRO B 1 42 ? 9.195 10.719 -2.123 1 93.88 42 PRO B O 1
ATOM 2474 N N . LEU B 1 43 ? 7.684 9.078 -1.975 1 97 43 LEU B N 1
ATOM 2475 C CA . LEU B 1 43 ? 7.836 8.992 -0.526 1 97 43 LEU B CA 1
ATOM 2476 C C . LEU B 1 43 ? 9.109 8.242 -0.154 1 97 43 LEU B C 1
ATOM 2478 O O . LEU B 1 43 ? 9.703 8.508 0.894 1 97 43 LEU B O 1
ATOM 2482 N N . VAL B 1 44 ? 9.5 7.305 -0.987 1 96.75 44 VAL B N 1
ATOM 2483 C CA . VAL B 1 44 ? 10.648 6.453 -0.708 1 96.75 44 VAL B CA 1
ATOM 2484 C C . VAL B 1 44 ? 11.906 7.312 -0.542 1 96.75 44 VAL B C 1
ATOM 2486 O O . VAL B 1 44 ? 12.789 6.984 0.249 1 96.75 44 VAL B O 1
ATOM 2489 N N . PHE B 1 45 ? 11.945 8.438 -1.151 1 94.06 45 PHE B N 1
ATOM 2490 C CA . PHE B 1 45 ? 13.141 9.281 -1.137 1 94.06 45 PHE B CA 1
ATOM 2491 C C . PHE B 1 45 ? 13.109 10.242 0.044 1 94.06 45 PHE B C 1
ATOM 2493 O O . PHE B 1 45 ? 14.078 10.961 0.291 1 94.06 45 PHE B O 1
ATOM 2500 N N . ALA B 1 46 ? 12.023 10.289 0.773 1 97.19 46 ALA B N 1
ATOM 2501 C CA . ALA B 1 46 ? 11.969 11.094 1.99 1 97.19 46 ALA B CA 1
ATOM 2502 C C . ALA B 1 46 ? 12.766 10.445 3.117 1 97.19 46 ALA B C 1
ATOM 2504 O O . ALA B 1 46 ? 12.539 9.281 3.457 1 97.19 46 ALA B O 1
ATOM 2505 N N . ASP B 1 47 ? 13.703 11.18 3.656 1 95.88 47 ASP B N 1
ATOM 2506 C CA . ASP B 1 47 ? 14.516 10.594 4.719 1 95.88 47 ASP B CA 1
ATOM 2507 C C . ASP B 1 47 ? 14.016 11.016 6.094 1 95.88 47 ASP B C 1
ATOM 2509 O O . ASP B 1 47 ? 14.523 10.555 7.117 1 95.88 47 ASP B O 1
ATOM 2513 N N . HIS B 1 48 ? 13.062 11.984 6.184 1 98.62 48 HIS B N 1
ATOM 2514 C CA . HIS B 1 48 ? 12.297 12.312 7.379 1 98.62 48 HIS B CA 1
ATOM 2515 C C . HIS B 1 48 ? 10.812 12.055 7.164 1 98.62 48 HIS B C 1
ATOM 2517 O O . HIS B 1 48 ? 10.18 12.672 6.301 1 98.62 48 HIS B O 1
ATOM 2523 N N . ILE B 1 49 ? 10.32 11.141 7.914 1 98.88 49 ILE B N 1
ATOM 2524 C CA . ILE B 1 49 ? 8.906 10.797 7.836 1 98.88 49 ILE B CA 1
ATOM 2525 C C . ILE B 1 49 ? 8.203 11.203 9.125 1 98.88 49 ILE B C 1
ATOM 2527 O O . ILE B 1 49 ? 8.656 10.852 10.219 1 98.88 49 ILE B O 1
ATOM 2531 N N . PHE B 1 50 ? 7.129 11.938 9.016 1 98.94 50 PHE B N 1
ATOM 2532 C CA . PHE B 1 50 ? 6.348 12.414 10.148 1 98.94 50 PHE B CA 1
ATOM 2533 C C . PHE B 1 50 ? 5.004 11.703 10.227 1 98.94 50 PHE B C 1
ATOM 2535 O O . PHE B 1 50 ? 4.121 11.938 9.398 1 98.94 50 PHE B O 1
ATOM 2542 N N . ILE B 1 51 ? 4.836 10.828 11.242 1 98.94 51 ILE B N 1
ATOM 2543 C CA . ILE B 1 51 ? 3.635 10.023 11.422 1 98.94 51 ILE B CA 1
ATOM 2544 C C . ILE B 1 51 ? 2.672 10.734 12.367 1 98.94 51 ILE B C 1
ATOM 2546 O O . ILE B 1 51 ? 3.047 11.102 13.484 1 98.94 51 ILE B O 1
ATOM 2550 N N . SER B 1 52 ? 1.455 10.906 11.906 1 98.94 52 SER B N 1
ATOM 2551 C CA . SER B 1 52 ? 0.478 11.641 12.703 1 98.94 52 SER B CA 1
ATOM 2552 C C . SER B 1 52 ? -0.128 10.758 13.789 1 98.94 52 SER B C 1
ATOM 2554 O O . SER B 1 52 ? -0.229 11.164 14.945 1 98.94 52 SER B O 1
ATOM 2556 N N . HIS B 1 53 ? -0.589 9.539 13.414 1 98.88 53 HIS B N 1
ATOM 2557 C CA . HIS B 1 53 ? -1.234 8.664 14.383 1 98.88 53 HIS B CA 1
ATOM 2558 C C . HIS B 1 53 ? -1.197 7.207 13.922 1 98.88 53 HIS B C 1
ATOM 2560 O O . HIS B 1 53 ? -0.65 6.906 12.859 1 98.88 53 HIS B O 1
ATOM 2566 N N . GLY B 1 54 ? -1.81 6.324 14.703 1 98.5 54 GLY B N 1
ATOM 2567 C CA . GLY B 1 54 ? -1.511 4.906 14.578 1 98.5 54 GLY B CA 1
ATOM 2568 C C . GLY B 1 54 ? -2.482 4.168 13.68 1 98.5 54 GLY B C 1
ATOM 2569 O O . GLY B 1 54 ? -2.334 2.965 13.453 1 98.5 54 GLY B O 1
ATOM 2570 N N . HIS B 1 55 ? -3.488 4.812 13.078 1 98.19 55 HIS B N 1
ATOM 2571 C CA . HIS B 1 55 ? -4.379 4.102 12.164 1 98.19 55 HIS B CA 1
ATOM 2572 C C . HIS B 1 55 ? -3.611 3.518 10.984 1 98.19 55 HIS B C 1
ATOM 2574 O O . HIS B 1 55 ? -2.697 4.156 10.461 1 98.19 55 HIS B O 1
ATOM 2580 N N . ALA B 1 56 ? -4.039 2.387 10.539 1 97.56 56 ALA B N 1
ATOM 2581 C CA . ALA B 1 56 ? -3.32 1.629 9.516 1 97.56 56 ALA B CA 1
ATOM 2582 C C . ALA B 1 56 ? -3.25 2.406 8.203 1 97.56 56 ALA B C 1
ATOM 2584 O O . ALA B 1 56 ? -2.266 2.309 7.469 1 97.56 56 ALA B O 1
ATOM 2585 N N . ASP B 1 57 ? -4.285 3.176 7.91 1 97.75 57 ASP B N 1
ATOM 2586 C CA . ASP B 1 57 ? -4.266 3.918 6.652 1 97.75 57 ASP B CA 1
ATOM 2587 C C . ASP B 1 57 ? -3.287 5.086 6.719 1 97.75 57 ASP B C 1
ATOM 2589 O O . ASP B 1 57 ? -3.033 5.75 5.711 1 97.75 57 ASP B O 1
ATOM 2593 N N . HIS B 1 58 ? -2.621 5.312 7.836 1 98.81 58 HIS B N 1
ATOM 2594 C CA . HIS B 1 58 ? -1.646 6.387 7.973 1 98.81 58 HIS B CA 1
ATOM 2595 C C . HIS B 1 58 ? -0.254 5.836 8.258 1 98.81 58 HIS B C 1
ATOM 2597 O O . HIS B 1 58 ? 0.746 6.535 8.07 1 98.81 58 HIS B O 1
ATOM 2603 N N . ILE B 1 59 ? -0.14 4.605 8.727 1 98.75 59 ILE B N 1
ATOM 2604 C CA . ILE B 1 59 ? 1.176 4.133 9.141 1 98.75 59 ILE B CA 1
ATOM 2605 C C . ILE B 1 59 ? 1.41 2.725 8.602 1 98.75 59 ILE B C 1
ATOM 2607 O O . ILE B 1 59 ? 2.494 2.16 8.766 1 98.75 59 ILE B O 1
ATOM 2611 N N . GLY B 1 60 ? 0.492 2.158 7.863 1 98.06 60 GLY B N 1
ATOM 2612 C CA . GLY B 1 60 ? 0.444 0.739 7.547 1 98.06 60 GLY B CA 1
ATOM 2613 C C . GLY B 1 60 ? 1.56 0.296 6.621 1 98.06 60 GLY B C 1
ATOM 2614 O O . GLY B 1 60 ? 1.833 -0.9 6.496 1 98.06 60 GLY B O 1
ATOM 2615 N N . ALA B 1 61 ? 2.258 1.178 5.938 1 98.31 61 ALA B N 1
ATOM 2616 C CA . ALA B 1 61 ? 3.264 0.804 4.945 1 98.31 61 ALA B CA 1
ATOM 2617 C C . ALA B 1 61 ? 4.668 1.13 5.441 1 98.31 61 ALA B C 1
ATOM 2619 O O . ALA B 1 61 ? 5.609 1.215 4.648 1 98.31 61 ALA B O 1
ATOM 2620 N N . ILE B 1 62 ? 4.871 1.305 6.73 1 98.38 62 ILE B N 1
ATOM 2621 C CA . ILE B 1 62 ? 6.137 1.781 7.277 1 98.38 62 ILE B CA 1
ATOM 2622 C C . ILE B 1 62 ? 7.234 0.756 7.008 1 98.38 62 ILE B C 1
ATOM 2624 O O . ILE B 1 62 ? 8.352 1.118 6.621 1 98.38 62 ILE B O 1
ATOM 2628 N N . ALA B 1 63 ? 6.938 -0.526 7.168 1 97.44 63 ALA B N 1
ATOM 2629 C CA . ALA B 1 63 ? 7.938 -1.553 6.887 1 97.44 63 ALA B CA 1
ATOM 2630 C C . ALA B 1 63 ? 8.281 -1.585 5.398 1 97.44 63 ALA B C 1
ATOM 2632 O O . ALA B 1 63 ? 9.453 -1.746 5.031 1 97.44 63 ALA B O 1
ATOM 2633 N N . GLN B 1 64 ? 7.301 -1.45 4.574 1 97.5 64 GLN B N 1
ATOM 2634 C CA . GLN B 1 64 ? 7.531 -1.43 3.135 1 97.5 64 GLN B CA 1
ATOM 2635 C C . GLN B 1 64 ? 8.398 -0.241 2.734 1 97.5 64 GLN B C 1
ATOM 2637 O O . GLN B 1 64 ? 9.219 -0.344 1.815 1 97.5 64 GLN B O 1
ATOM 2642 N N . HIS B 1 65 ? 8.164 0.867 3.391 1 98.19 65 HIS B N 1
ATOM 2643 C CA . HIS B 1 65 ? 9 2.031 3.113 1 98.19 65 HIS B CA 1
ATOM 2644 C C . HIS B 1 65 ? 10.469 1.738 3.406 1 98.19 65 HIS B C 1
ATOM 2646 O O . HIS B 1 65 ? 11.336 2.025 2.58 1 98.19 65 HIS B O 1
ATOM 2652 N N . MET B 1 66 ? 10.711 1.148 4.562 1 98.25 66 MET B N 1
ATOM 2653 C CA . MET B 1 66 ? 12.078 0.794 4.941 1 98.25 66 MET B CA 1
ATOM 2654 C C . MET B 1 66 ? 12.688 -0.17 3.932 1 98.25 66 MET B C 1
ATOM 2656 O O . MET B 1 66 ? 13.82 0.022 3.494 1 98.25 66 MET B O 1
ATOM 2660 N N . LYS B 1 67 ? 11.883 -1.147 3.576 1 97.38 67 LYS B N 1
ATOM 2661 C CA . LYS B 1 67 ? 12.359 -2.15 2.629 1 97.38 67 LYS B CA 1
ATOM 2662 C C . LYS B 1 67 ? 12.688 -1.52 1.278 1 97.38 67 LYS B C 1
ATOM 2664 O O . LYS B 1 67 ? 13.711 -1.839 0.672 1 97.38 67 LYS B O 1
ATOM 2669 N N . LYS B 1 68 ? 11.844 -0.668 0.822 1 97.12 68 LYS B N 1
ATOM 2670 C CA . LYS B 1 68 ? 12.039 -0.031 -0.477 1 97.12 68 LYS B CA 1
ATOM 2671 C C . LYS B 1 68 ? 13.258 0.888 -0.46 1 97.12 68 LYS B C 1
ATOM 2673 O O . LYS B 1 68 ? 13.969 1.007 -1.461 1 97.12 68 LYS B O 1
ATOM 2678 N N . ARG B 1 69 ? 13.516 1.575 0.654 1 97.31 69 ARG B N 1
ATOM 2679 C CA . ARG B 1 69 ? 14.734 2.369 0.759 1 97.31 69 ARG B CA 1
ATOM 2680 C C . ARG B 1 69 ? 15.977 1.485 0.668 1 97.31 69 ARG B C 1
ATOM 2682 O O . ARG B 1 69 ? 16.938 1.813 -0.041 1 97.31 69 ARG B O 1
ATOM 2689 N N . ALA B 1 70 ? 15.891 0.359 1.369 1 96.25 70 ALA B N 1
ATOM 2690 C CA . ALA B 1 70 ? 17 -0.588 1.303 1 96.25 70 ALA B CA 1
ATOM 2691 C C . ALA B 1 70 ? 17.203 -1.097 -0.122 1 96.25 70 ALA B C 1
ATOM 2693 O O . ALA B 1 70 ? 18.344 -1.2 -0.596 1 96.25 70 ALA B O 1
ATOM 2694 N N . LEU B 1 71 ? 16.094 -1.407 -0.776 1 94.88 71 LEU B N 1
ATOM 2695 C CA . LEU B 1 71 ? 16.125 -1.9 -2.148 1 94.88 71 LEU B CA 1
ATOM 2696 C C . LEU B 1 71 ? 16.812 -0.904 -3.072 1 94.88 71 LEU B C 1
ATOM 2698 O O . LEU B 1 71 ? 17.453 -1.298 -4.051 1 94.88 71 LEU B O 1
ATOM 2702 N N . ASN B 1 72 ? 16.703 0.347 -2.756 1 95.56 72 ASN B N 1
ATOM 2703 C CA . ASN B 1 72 ? 17.266 1.399 -3.59 1 95.56 72 ASN B CA 1
ATOM 2704 C C . ASN B 1 72 ? 18.594 1.907 -3.021 1 95.56 72 ASN B C 1
ATOM 2706 O O . ASN B 1 72 ? 19.078 2.973 -3.412 1 95.56 72 ASN B O 1
ATOM 2710 N N . ASN B 1 73 ? 19.141 1.25 -2.016 1 95.69 73 ASN B N 1
ATOM 2711 C CA . ASN B 1 73 ? 20.422 1.558 -1.388 1 95.69 73 ASN B CA 1
ATOM 2712 C C . ASN B 1 73 ? 20.422 2.951 -0.767 1 95.69 73 ASN B C 1
ATOM 2714 O O . ASN B 1 73 ? 21.406 3.689 -0.889 1 95.69 73 ASN B O 1
ATOM 2718 N N . LEU B 1 74 ? 19.281 3.377 -0.273 1 96.31 74 LEU B N 1
ATOM 2719 C CA . LEU B 1 74 ? 19.188 4.652 0.428 1 96.31 74 LEU B CA 1
ATOM 2720 C C . LEU B 1 74 ? 19.5 4.484 1.911 1 96.31 74 LEU B C 1
ATOM 2722 O O . LEU B 1 74 ? 19.344 3.395 2.463 1 96.31 74 LEU B O 1
ATOM 2726 N N . ARG B 1 75 ? 19.969 5.543 2.541 1 95.56 75 ARG B N 1
ATOM 2727 C CA . ARG B 1 75 ? 20.219 5.523 3.979 1 95.56 75 ARG B CA 1
ATOM 2728 C C . ARG B 1 75 ? 18.938 5.328 4.766 1 95.56 75 ARG B C 1
ATOM 2730 O O . ARG B 1 75 ? 17.844 5.641 4.27 1 95.56 75 ARG B O 1
ATOM 2737 N N . ARG B 1 76 ? 19.078 4.855 6.031 1 96.5 76 ARG B N 1
ATOM 2738 C CA . ARG B 1 76 ? 17.953 4.711 6.945 1 96.5 76 ARG B CA 1
ATOM 2739 C C . ARG B 1 76 ? 17.234 6.047 7.156 1 96.5 76 ARG B C 1
ATOM 2741 O O . ARG B 1 76 ? 17.891 7.09 7.254 1 96.5 76 ARG B O 1
ATOM 2748 N N . ALA B 1 77 ? 15.898 6 7.078 1 98.25 77 ALA B N 1
ATOM 2749 C CA . ALA B 1 77 ? 15.109 7.203 7.328 1 98.25 77 ALA B CA 1
ATOM 2750 C C . ALA B 1 77 ? 14.867 7.406 8.82 1 98.25 77 ALA B C 1
ATOM 2752 O O . ALA B 1 77 ? 15.109 6.496 9.625 1 98.25 77 ALA B O 1
ATOM 2753 N N . THR B 1 78 ? 14.578 8.594 9.18 1 98.81 78 THR B N 1
ATOM 2754 C CA . THR B 1 78 ? 14.133 8.945 10.516 1 98.81 78 THR B CA 1
ATOM 2755 C C . THR B 1 78 ? 12.609 9.086 10.562 1 98.81 78 THR B C 1
ATOM 2757 O O . THR B 1 78 ? 12.031 9.828 9.773 1 98.81 78 THR B O 1
ATOM 2760 N N . TYR B 1 79 ? 12.047 8.32 11.453 1 98.88 79 TYR B N 1
ATOM 2761 C CA . TYR B 1 79 ? 10.594 8.32 11.609 1 98.88 79 TYR B CA 1
ATOM 2762 C C . TYR B 1 79 ? 10.18 8.992 12.914 1 98.88 79 TYR B C 1
ATOM 2764 O O . TYR B 1 79 ? 10.477 8.484 14 1 98.88 79 TYR B O 1
ATOM 2772 N N . PHE B 1 80 ? 9.539 10.156 12.789 1 98.94 80 PHE B N 1
ATOM 2773 C CA . PHE B 1 80 ? 8.938 10.82 13.938 1 98.94 80 PHE B CA 1
ATOM 2774 C C . PHE B 1 80 ? 7.516 10.312 14.172 1 98.94 80 PHE B C 1
ATOM 2776 O O . PHE B 1 80 ? 6.695 10.305 13.25 1 98.94 80 PHE B O 1
ATOM 2783 N N . MET B 1 81 ? 7.223 9.852 15.383 1 98.94 81 MET B N 1
ATOM 2784 C CA . MET B 1 81 ? 5.902 9.297 15.648 1 98.94 81 MET B CA 1
ATOM 2785 C C . MET B 1 81 ? 5.523 9.461 17.109 1 98.94 81 MET B C 1
ATOM 2787 O O . MET B 1 81 ? 6.398 9.57 17.969 1 98.94 81 MET B O 1
ATOM 2791 N N . PRO B 1 82 ? 4.176 9.539 17.406 1 98.88 82 PRO B N 1
ATOM 2792 C CA . PRO B 1 82 ? 3.793 9.516 18.812 1 98.88 82 PRO B CA 1
ATOM 2793 C C . PRO B 1 82 ? 4.496 8.406 19.594 1 98.88 82 PRO B C 1
ATOM 2795 O O . PRO B 1 82 ? 4.605 7.277 19.109 1 98.88 82 PRO B O 1
ATOM 2798 N N . LYS B 1 83 ? 4.898 8.727 20.734 1 98.75 83 LYS B N 1
ATOM 2799 C CA . LYS B 1 83 ? 5.82 7.91 21.516 1 98.75 83 LYS B CA 1
ATOM 2800 C C . LYS B 1 83 ? 5.266 6.504 21.719 1 98.75 83 LYS B C 1
ATOM 2802 O O . LYS B 1 83 ? 6.02 5.527 21.703 1 98.75 83 LYS B O 1
ATOM 2807 N N . HIS B 1 84 ? 3.982 6.336 21.906 1 98.44 84 HIS B N 1
ATOM 2808 C CA . HIS B 1 84 ? 3.395 5.047 22.25 1 98.44 84 HIS B CA 1
ATOM 2809 C C . HIS B 1 84 ? 3.393 4.105 21.047 1 98.44 84 HIS B C 1
ATOM 2811 O O . HIS B 1 84 ? 3.166 2.902 21.203 1 98.44 84 HIS B O 1
ATOM 2817 N N . LEU B 1 85 ? 3.682 4.578 19.859 1 98.81 85 LEU B N 1
ATOM 2818 C CA . LEU B 1 85 ? 3.68 3.758 18.641 1 98.81 85 LEU B CA 1
ATOM 2819 C C . LEU B 1 85 ? 5.004 3.02 18.484 1 98.81 85 LEU B C 1
ATOM 2821 O O . LEU B 1 85 ? 5.07 1.985 17.828 1 98.81 85 LEU B O 1
ATOM 2825 N N . VAL B 1 86 ? 6.074 3.496 19.062 1 98.88 86 VAL B N 1
ATOM 2826 C CA . VAL B 1 86 ? 7.441 3.078 18.797 1 98.88 86 VAL B CA 1
ATOM 2827 C C . VAL B 1 86 ? 7.59 1.582 19.062 1 98.88 86 VAL B C 1
ATOM 2829 O O . VAL B 1 86 ? 8.07 0.838 18.203 1 98.88 86 VAL B O 1
ATOM 2832 N N . PRO B 1 87 ? 7.086 1.061 20.234 1 98.75 87 PRO B N 1
ATOM 2833 C CA . PRO B 1 87 ? 7.285 -0.371 20.469 1 98.75 87 PRO B CA 1
ATOM 2834 C C . PRO B 1 87 ? 6.535 -1.245 19.469 1 98.75 87 PRO B C 1
ATOM 2836 O O . PRO B 1 87 ? 7.012 -2.328 19.109 1 98.75 87 PRO B O 1
ATOM 2839 N N . HIS B 1 88 ? 5.391 -0.776 19.047 1 98.75 88 HIS B N 1
ATOM 2840 C CA . HIS B 1 88 ? 4.59 -1.548 18.094 1 98.75 88 HIS B CA 1
ATOM 2841 C C . HIS B 1 88 ? 5.238 -1.57 16.719 1 98.75 88 HIS B C 1
ATOM 2843 O O . HIS B 1 88 ? 5.238 -2.604 16.047 1 98.75 88 HIS B O 1
ATOM 2849 N N . VAL B 1 89 ? 5.82 -0.442 16.281 1 98.75 89 VAL B N 1
ATOM 2850 C CA . VAL B 1 89 ? 6.523 -0.382 15.008 1 98.75 89 VAL B CA 1
ATOM 2851 C C . VAL B 1 89 ? 7.75 -1.292 15.047 1 98.75 89 VAL B C 1
ATOM 2853 O O . VAL B 1 89 ? 8.039 -1.996 14.078 1 98.75 89 VAL B O 1
ATOM 2856 N N . LYS B 1 90 ? 8.477 -1.314 16.156 1 98.56 90 LYS B N 1
ATOM 2857 C CA . LYS B 1 90 ? 9.625 -2.203 16.312 1 98.56 90 LYS B CA 1
ATOM 2858 C C . LYS B 1 90 ? 9.203 -3.666 16.188 1 98.56 90 LYS B C 1
ATOM 2860 O O . LYS B 1 90 ? 9.898 -4.465 15.555 1 98.56 90 LYS B O 1
ATOM 2865 N N . ALA B 1 91 ? 8.031 -3.988 16.797 1 98.44 91 ALA B N 1
ATOM 2866 C CA . ALA B 1 91 ? 7.516 -5.352 16.703 1 98.44 91 ALA B CA 1
ATOM 2867 C C . ALA B 1 91 ? 7.199 -5.715 15.25 1 98.44 91 ALA B C 1
ATOM 2869 O O . ALA B 1 91 ? 7.461 -6.84 14.82 1 98.44 91 ALA B O 1
ATOM 2870 N N . ILE B 1 92 ? 6.664 -4.812 14.555 1 98.5 92 ILE B N 1
ATOM 2871 C CA . ILE B 1 92 ? 6.359 -5.016 13.141 1 98.5 92 ILE B CA 1
ATOM 2872 C C . ILE B 1 92 ? 7.652 -5.262 12.367 1 98.5 92 ILE B C 1
ATOM 2874 O O . ILE B 1 92 ? 7.734 -6.191 11.562 1 98.5 92 ILE B O 1
ATOM 2878 N N . CYS B 1 93 ? 8.656 -4.426 12.617 1 98.25 93 CYS B N 1
ATOM 2879 C CA . CYS B 1 93 ? 9.945 -4.586 11.961 1 98.25 93 CYS B CA 1
ATOM 2880 C C . CYS B 1 93 ? 10.547 -5.957 12.258 1 98.25 93 CYS B C 1
ATOM 2882 O O . CYS B 1 93 ? 11.07 -6.617 11.367 1 98.25 93 CYS B O 1
ATOM 2884 N N . ASP B 1 94 ? 10.445 -6.371 13.492 1 97.88 94 ASP B N 1
ATOM 2885 C CA . ASP B 1 94 ? 10.969 -7.676 13.891 1 97.88 94 ASP B CA 1
ATOM 2886 C C . ASP B 1 94 ? 10.258 -8.805 13.141 1 97.88 94 ASP B C 1
ATOM 2888 O O . ASP B 1 94 ? 10.898 -9.75 12.688 1 97.88 94 ASP B O 1
ATOM 2892 N N . ALA B 1 95 ? 8.945 -8.68 13.039 1 98.31 95 ALA B N 1
ATOM 2893 C CA . ALA B 1 95 ? 8.156 -9.695 12.352 1 98.31 95 ALA B CA 1
ATOM 2894 C C . ALA B 1 95 ? 8.57 -9.805 10.883 1 98.31 95 ALA B C 1
ATOM 2896 O O . ALA B 1 95 ? 8.797 -10.906 10.383 1 98.31 95 ALA B O 1
ATOM 2897 N N . PHE B 1 96 ? 8.703 -8.688 10.234 1 98.38 96 PHE B N 1
ATOM 2898 C CA . PHE B 1 96 ? 9.062 -8.703 8.82 1 98.38 96 PHE B CA 1
ATOM 2899 C C . PHE B 1 96 ? 10.5 -9.188 8.641 1 98.38 96 PHE B C 1
ATOM 2901 O O . PHE B 1 96 ? 10.812 -9.844 7.645 1 98.38 96 PHE B O 1
ATOM 2908 N N . THR B 1 97 ? 11.375 -8.805 9.578 1 97.94 97 THR B N 1
ATOM 2909 C CA . THR B 1 97 ? 12.742 -9.305 9.531 1 97.94 97 THR B CA 1
ATOM 2910 C C . THR B 1 97 ? 12.766 -10.828 9.594 1 97.94 97 THR B C 1
ATOM 2912 O O . THR B 1 97 ? 13.438 -11.477 8.789 1 97.94 97 THR B O 1
ATOM 2915 N N . ALA B 1 98 ? 12.016 -11.359 10.477 1 97.81 98 ALA B N 1
ATOM 2916 C CA . ALA B 1 98 ? 11.945 -12.812 10.625 1 97.81 98 ALA B CA 1
ATOM 2917 C C . ALA B 1 98 ? 11.398 -13.469 9.359 1 97.81 98 ALA B C 1
ATOM 2919 O O . ALA B 1 98 ? 11.93 -14.484 8.898 1 97.81 98 ALA B O 1
ATOM 2920 N N . MET B 1 99 ? 10.414 -12.914 8.742 1 97.94 99 MET B N 1
ATOM 2921 C CA . MET B 1 99 ? 9.742 -13.492 7.582 1 97.94 99 MET B CA 1
ATOM 2922 C C . MET B 1 99 ? 10.625 -13.391 6.34 1 97.94 99 MET B C 1
ATOM 2924 O O . MET B 1 99 ? 10.43 -14.133 5.375 1 97.94 99 MET B O 1
ATOM 2928 N N . SER B 1 100 ? 11.555 -12.461 6.367 1 95.69 100 SER B N 1
ATOM 2929 C CA . SER B 1 100 ? 12.438 -12.281 5.223 1 95.69 100 SER B CA 1
ATOM 2930 C C . SER B 1 100 ? 13.547 -13.32 5.211 1 95.69 100 SER B C 1
ATOM 2932 O O . SER B 1 100 ? 14.242 -13.484 4.203 1 95.69 100 SER B O 1
ATOM 2934 N N . GLU B 1 101 ? 13.773 -14.07 6.273 1 93.94 101 GLU B N 1
ATOM 2935 C CA . GLU B 1 101 ? 14.758 -15.148 6.41 1 93.94 101 GLU B CA 1
ATOM 2936 C C . GLU B 1 101 ? 16.156 -14.664 6.031 1 93.94 101 GLU B C 1
ATOM 2938 O O . GLU B 1 101 ? 16.906 -15.383 5.359 1 93.94 101 GLU B O 1
ATOM 2943 N N . LYS B 1 102 ? 16.438 -13.398 6.355 1 88.56 102 LYS B N 1
ATOM 2944 C CA . LYS B 1 102 ? 17.75 -12.82 6.129 1 88.56 102 LYS B CA 1
ATOM 2945 C C . LYS B 1 102 ? 18.453 -12.508 7.453 1 88.56 102 LYS B C 1
ATOM 2947 O O . LYS B 1 102 ? 17.797 -12.25 8.461 1 88.56 102 LYS B O 1
ATOM 2952 N N . ALA B 1 103 ? 19.75 -12.539 7.297 1 81.69 103 ALA B N 1
ATOM 2953 C CA . ALA B 1 103 ? 20.562 -12.258 8.484 1 81.69 103 ALA B CA 1
ATOM 2954 C C . ALA B 1 103 ? 20.5 -10.773 8.844 1 81.69 103 ALA B C 1
ATOM 2956 O O . ALA B 1 103 ? 20.312 -10.422 10.008 1 81.69 103 ALA B O 1
ATOM 2957 N N . ASP B 1 104 ? 20.625 -9.93 7.777 1 87.31 104 ASP B N 1
ATOM 2958 C CA . ASP B 1 104 ? 20.578 -8.484 7.992 1 87.31 104 ASP B CA 1
ATOM 2959 C C . ASP B 1 104 ? 19.188 -7.93 7.68 1 87.31 104 ASP B C 1
ATOM 2961 O O . ASP B 1 104 ? 18.641 -8.188 6.605 1 87.31 104 ASP B O 1
ATOM 2965 N N . SER B 1 105 ? 18.734 -7.129 8.617 1 88.5 105 SER B N 1
ATOM 2966 C CA . SER B 1 105 ? 17.375 -6.617 8.469 1 88.5 105 SER B CA 1
ATOM 2967 C C . SER B 1 105 ? 17.344 -5.449 7.492 1 88.5 105 SER B C 1
ATOM 2969 O O . SER B 1 105 ? 18.188 -4.562 7.539 1 88.5 105 SER B O 1
ATOM 2971 N N . ASP B 1 106 ? 16.359 -5.48 6.609 1 89.94 106 ASP B N 1
ATOM 2972 C CA . ASP B 1 106 ? 16.047 -4.367 5.719 1 89.94 106 ASP B CA 1
ATOM 2973 C C . ASP B 1 106 ? 15.008 -3.441 6.34 1 89.94 106 ASP B C 1
ATOM 2975 O O . ASP B 1 106 ? 14.609 -2.445 5.73 1 89.94 106 ASP B O 1
ATOM 2979 N N . PHE B 1 107 ? 14.57 -3.756 7.516 1 95 107 PHE B N 1
ATOM 2980 C CA . PHE B 1 107 ? 13.516 -3.021 8.203 1 95 107 PHE B CA 1
ATOM 2981 C C . PHE B 1 107 ? 14.07 -2.244 9.383 1 95 107 PHE B C 1
ATOM 2983 O O . PHE B 1 107 ? 13.734 -2.531 10.539 1 95 107 PHE B O 1
ATOM 2990 N N . VAL B 1 108 ? 14.875 -1.256 8.977 1 93.38 108 VAL B N 1
ATOM 2991 C CA . VAL B 1 108 ? 15.617 -0.482 9.969 1 93.38 108 VAL B CA 1
ATOM 2992 C C . VAL B 1 108 ? 15.367 1.009 9.75 1 93.38 108 VAL B C 1
ATOM 2994 O O . VAL B 1 108 ? 15.211 1.461 8.617 1 93.38 108 VAL B O 1
ATOM 2997 N N . GLY B 1 109 ? 15.242 1.737 10.789 1 96.19 109 GLY B N 1
ATOM 2998 C CA . GLY B 1 109 ? 15.086 3.184 10.828 1 96.19 109 GLY B CA 1
ATOM 2999 C C . GLY B 1 109 ? 15.367 3.779 12.195 1 96.19 109 GLY B C 1
ATOM 3000 O O . GLY B 1 109 ? 15.594 3.049 13.164 1 96.19 109 GLY B O 1
ATOM 3001 N N . THR B 1 110 ? 15.586 5.055 12.211 1 98.19 110 THR B N 1
ATOM 3002 C CA . THR B 1 110 ? 15.633 5.785 13.477 1 98.19 110 THR B CA 1
ATOM 3003 C C . THR B 1 110 ? 14.234 6.207 13.906 1 98.19 110 THR B C 1
ATOM 3005 O O . THR B 1 110 ? 13.547 6.93 13.18 1 98.19 110 THR B O 1
ATOM 3008 N N . PHE B 1 111 ? 13.797 5.707 15.07 1 98.69 111 PHE B N 1
ATOM 3009 C CA . PHE B 1 111 ? 12.469 6.035 15.57 1 98.69 111 PHE B CA 1
ATOM 3010 C C . PHE B 1 111 ? 12.547 7.105 16.656 1 98.69 111 PHE B C 1
ATOM 3012 O O . PHE B 1 111 ? 13.125 6.879 17.719 1 98.69 111 PHE B O 1
ATOM 3019 N N . VAL B 1 112 ? 11.969 8.242 16.375 1 98.88 112 VAL B N 1
ATOM 3020 C CA . VAL B 1 112 ? 11.984 9.367 17.297 1 98.88 112 VAL B CA 1
ATOM 3021 C C . VAL B 1 112 ? 10.609 9.516 17.953 1 98.88 112 VAL B C 1
ATOM 3023 O O . VAL B 1 112 ? 9.648 9.945 17.297 1 98.88 112 VAL B O 1
ATOM 3026 N N . PRO B 1 113 ? 10.516 9.172 19.219 1 98.81 113 PRO B N 1
ATOM 3027 C CA . PRO B 1 113 ? 9.242 9.398 19.922 1 98.81 113 PRO B CA 1
ATOM 3028 C C . PRO B 1 113 ? 8.922 10.883 20.094 1 98.81 113 PRO B C 1
ATOM 3030 O O . PRO B 1 113 ? 9.789 11.664 20.5 1 98.81 113 PRO B O 1
ATOM 3033 N N . VAL B 1 114 ? 7.684 11.273 19.766 1 98.88 114 VAL B N 1
ATOM 3034 C CA . VAL B 1 114 ? 7.363 12.695 19.875 1 98.88 114 VAL B CA 1
ATOM 3035 C C . VAL B 1 114 ? 6.18 12.891 20.812 1 98.88 114 VAL B C 1
ATOM 3037 O O . VAL B 1 114 ? 5.383 11.977 21.016 1 98.88 114 VAL B O 1
ATOM 3040 N N . GLU B 1 115 ? 6.082 14.031 21.375 1 98.5 115 GLU B N 1
ATOM 3041 C CA . GLU B 1 115 ? 4.973 14.57 22.156 1 98.5 115 GLU B CA 1
ATOM 3042 C C . GLU B 1 115 ? 4.703 16.031 21.812 1 98.5 115 GLU B C 1
ATOM 3044 O O . GLU B 1 115 ? 5.609 16.75 21.359 1 98.5 115 GLU B O 1
ATOM 3049 N N . PRO B 1 116 ? 3.428 16.406 21.969 1 98.25 116 PRO B N 1
ATOM 3050 C CA . PRO B 1 116 ? 3.158 17.828 21.703 1 98.25 116 PRO B CA 1
ATOM 3051 C C . PRO B 1 116 ? 4.09 18.766 22.469 1 98.25 116 PRO B C 1
ATOM 3053 O O . PRO B 1 116 ? 4.359 18.531 23.656 1 98.25 116 PRO B O 1
ATOM 3056 N N . GLY B 1 117 ? 4.586 19.703 21.797 1 97.69 117 GLY B N 1
ATOM 3057 C CA . GLY B 1 117 ? 5.484 20.656 22.406 1 97.69 117 GLY B CA 1
ATOM 3058 C C . GLY B 1 117 ? 6.945 20.406 22.078 1 97.69 117 GLY B C 1
ATOM 3059 O O . GLY B 1 117 ? 7.789 21.281 22.234 1 97.69 117 GLY B O 1
ATOM 3060 N N . ASN B 1 118 ? 7.277 19.156 21.609 1 98.5 118 ASN B N 1
ATOM 3061 C CA . ASN B 1 118 ? 8.656 18.828 21.25 1 98.5 118 ASN B CA 1
ATOM 3062 C C . ASN B 1 118 ? 9.125 19.641 20.047 1 98.5 118 ASN B C 1
ATOM 3064 O O . ASN B 1 118 ? 8.312 20.016 19.188 1 98.5 118 ASN B O 1
ATOM 3068 N N . LYS B 1 119 ? 10.375 20 20.062 1 98.25 119 LYS B N 1
ATOM 3069 C CA . LYS B 1 119 ? 11.078 20.609 18.938 1 98.25 119 LYS B CA 1
ATOM 3070 C C . LYS B 1 119 ? 12.305 19.797 18.547 1 98.25 119 LYS B C 1
ATOM 3072 O O . LYS B 1 119 ? 13.062 19.344 19.406 1 98.25 119 LYS B O 1
ATOM 3077 N N . TYR B 1 120 ? 12.484 19.484 17.266 1 98.56 120 TYR B N 1
ATOM 3078 C CA . TYR B 1 120 ? 13.625 18.703 16.781 1 98.56 120 TYR B CA 1
ATOM 3079 C C . TYR B 1 120 ? 14.336 19.438 15.648 1 98.56 120 TYR B C 1
ATOM 3081 O O . TYR B 1 120 ? 13.695 19.984 14.75 1 98.56 120 TYR B O 1
ATOM 3089 N N . GLU B 1 121 ? 15.656 19.453 15.68 1 97.88 121 GLU B N 1
ATOM 3090 C CA . GLU B 1 121 ? 16.453 19.891 14.539 1 97.88 121 GLU B CA 1
ATOM 3091 C C . GLU B 1 121 ? 16.562 18.797 13.484 1 97.88 121 GLU B C 1
ATOM 3093 O O . GLU B 1 121 ? 16.938 17.672 13.789 1 97.88 121 GLU B O 1
ATOM 3098 N N . LEU B 1 122 ? 16.172 19.109 12.273 1 97.56 122 LEU B N 1
ATOM 3099 C CA . LEU B 1 122 ? 16.266 18.141 11.188 1 97.56 122 LEU B CA 1
ATOM 3100 C C . LEU B 1 122 ? 17.578 18.312 10.43 1 97.56 122 LEU B C 1
ATOM 3102 O O . LEU B 1 122 ? 18.172 17.328 9.977 1 97.56 122 LEU B O 1
ATOM 3106 N N . SER B 1 123 ? 17.969 19.484 10.203 1 95 123 SER B N 1
ATOM 3107 C CA . SER B 1 123 ? 19.219 19.938 9.609 1 95 123 SER B CA 1
ATOM 3108 C C . SER B 1 123 ? 19.562 21.359 10.047 1 95 123 SER B C 1
ATOM 3110 O O . SER B 1 123 ? 18.906 21.922 10.922 1 95 123 SER B O 1
ATOM 3112 N N . ASP B 1 124 ? 20.578 21.906 9.422 1 93.06 124 ASP B N 1
ATOM 3113 C CA . ASP B 1 124 ? 20.938 23.281 9.727 1 93.06 124 ASP B CA 1
ATOM 3114 C C . ASP B 1 124 ? 19.859 24.25 9.273 1 93.06 124 ASP B C 1
ATOM 3116 O O . ASP B 1 124 ? 19.703 25.328 9.852 1 93.06 124 ASP B O 1
ATOM 3120 N N . ASP B 1 125 ? 19.094 23.766 8.367 1 95.19 125 ASP B N 1
ATOM 3121 C CA . ASP B 1 125 ? 18.188 24.703 7.711 1 95.19 125 ASP B CA 1
ATOM 3122 C C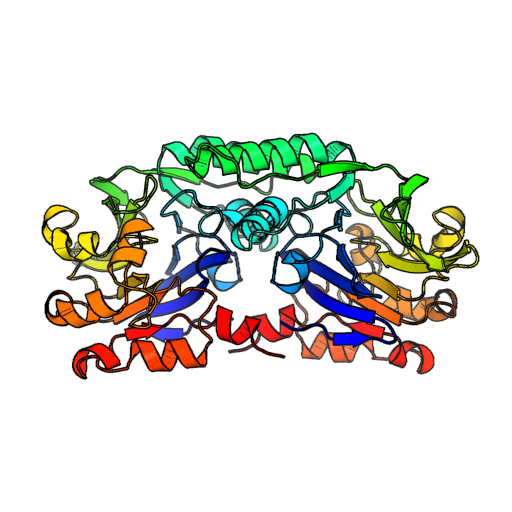 . ASP B 1 125 ? 16.734 24.406 8.07 1 95.19 125 ASP B C 1
ATOM 3124 O O . ASP B 1 125 ? 15.82 25.156 7.688 1 95.19 125 ASP B O 1
ATOM 3128 N N . TRP B 1 126 ? 16.531 23.25 8.789 1 97.75 126 TRP B N 1
ATOM 3129 C CA . TRP B 1 126 ? 15.148 22.859 9.031 1 97.75 126 TRP B CA 1
ATOM 3130 C C . TRP B 1 126 ? 14.969 22.375 10.477 1 97.75 126 TRP B C 1
ATOM 3132 O O . TRP B 1 126 ? 15.844 21.719 11.031 1 97.75 126 TRP B O 1
ATOM 3142 N N . HIS B 1 127 ? 13.898 22.719 11.055 1 98.12 127 HIS B N 1
ATOM 3143 C CA . HIS B 1 127 ? 13.453 22.094 12.297 1 98.12 127 HIS B CA 1
ATOM 3144 C C . HIS B 1 127 ? 11.945 21.859 12.281 1 98.12 127 HIS B C 1
ATOM 3146 O O . HIS B 1 127 ? 11.242 22.328 11.375 1 98.12 127 HIS B O 1
ATOM 3152 N N . VAL B 1 128 ? 11.453 21.109 13.25 1 98.81 128 VAL B N 1
ATOM 3153 C CA . VAL B 1 128 ? 10.039 20.75 13.289 1 98.81 128 VAL B CA 1
ATOM 3154 C C . VAL B 1 128 ? 9.516 20.906 14.719 1 98.81 128 VAL B C 1
ATOM 3156 O O . VAL B 1 128 ? 10.242 20.641 15.68 1 98.81 128 VAL B O 1
ATOM 3159 N N . VAL B 1 129 ? 8.336 21.391 14.805 1 98.75 129 VAL B N 1
ATOM 3160 C CA . VAL B 1 129 ? 7.613 21.453 16.062 1 98.75 129 VAL B CA 1
ATOM 3161 C C . VAL B 1 129 ? 6.395 20.531 16.016 1 98.75 129 VAL B C 1
ATOM 3163 O O . VAL B 1 129 ? 5.695 20.469 15 1 98.75 129 VAL B O 1
ATOM 3166 N N . VAL B 1 130 ? 6.191 19.828 17.156 1 98.81 130 VAL B N 1
ATOM 3167 C CA . VAL B 1 130 ? 5.086 18.875 17.266 1 98.81 130 VAL B CA 1
ATOM 3168 C C . VAL B 1 130 ? 3.951 19.5 18.078 1 98.81 130 VAL B C 1
ATOM 3170 O O . VAL B 1 130 ? 4.195 20.156 19.094 1 98.81 130 VAL B O 1
ATOM 3173 N N . PHE B 1 131 ? 2.719 19.375 17.672 1 98.69 131 PHE B N 1
ATOM 3174 C CA . PHE B 1 131 ? 1.564 19.859 18.422 1 98.69 131 PHE B CA 1
ATOM 3175 C C . PHE B 1 131 ? 0.446 18.812 18.406 1 98.69 131 PHE B C 1
ATOM 3177 O O . PHE B 1 131 ? 0.47 17.875 17.609 1 98.69 131 PHE B O 1
ATOM 3184 N N . SER B 1 132 ? -0.51 18.922 19.297 1 98.12 132 SER B N 1
ATOM 3185 C CA . SER B 1 132 ? -1.625 17.984 19.375 1 98.12 132 SER B CA 1
ATOM 3186 C C . SER B 1 132 ? -2.691 18.312 18.344 1 98.12 132 SER B C 1
ATOM 3188 O O . SER B 1 132 ? -2.988 19.469 18.078 1 98.12 132 SER B O 1
ATOM 3190 N N . THR B 1 133 ? -3.217 17.266 17.734 1 98.38 133 THR B N 1
ATOM 3191 C CA . THR B 1 133 ? -4.418 17.422 16.922 1 98.38 133 THR B CA 1
ATOM 3192 C C . THR B 1 133 ? -5.629 16.812 17.625 1 98.38 133 THR B C 1
ATOM 3194 O O . THR B 1 133 ? -5.523 16.359 18.766 1 98.38 133 THR B O 1
ATOM 3197 N N . ASP B 1 134 ? -6.832 16.969 17.016 1 98.25 134 ASP B N 1
ATOM 3198 C CA . ASP B 1 134 ? -8.086 16.531 17.609 1 98.25 134 ASP B CA 1
ATOM 3199 C C . ASP B 1 134 ? -8.719 15.406 16.797 1 98.25 134 ASP B C 1
ATOM 3201 O O . ASP B 1 134 ? -9.531 15.648 15.906 1 98.25 134 ASP B O 1
ATOM 3205 N N . HIS B 1 135 ? -8.391 14.18 17.109 1 98.06 135 HIS B N 1
ATOM 3206 C CA . HIS B 1 135 ? -8.875 12.984 16.422 1 98.06 135 HIS B CA 1
ATOM 3207 C C . HIS B 1 135 ? -9.406 11.953 17.422 1 98.06 135 HIS B C 1
ATOM 3209 O O . HIS B 1 135 ? -9.43 12.203 18.625 1 98.06 135 HIS B O 1
ATOM 3215 N N . SER B 1 136 ? -9.984 10.883 16.938 1 96.38 136 SER B N 1
ATOM 3216 C CA . SER B 1 136 ? -10.625 9.867 17.766 1 96.38 136 SER B CA 1
ATOM 3217 C C . SER B 1 136 ? -9.594 9.109 18.594 1 96.38 136 SER B C 1
ATOM 3219 O O . SER B 1 136 ? -9.945 8.484 19.609 1 96.38 136 SER B O 1
ATOM 3221 N N . ILE B 1 137 ? -8.305 9.125 18.203 1 97.56 137 ILE B N 1
ATOM 3222 C CA . ILE B 1 137 ? -7.211 8.523 18.953 1 97.56 137 ILE B CA 1
ATOM 3223 C C . ILE B 1 137 ? -6.082 9.531 19.125 1 97.56 137 ILE B C 1
ATOM 3225 O O . ILE B 1 137 ? -6.152 10.648 18.594 1 97.56 137 ILE B O 1
ATOM 3229 N N . THR B 1 138 ? -5.062 9.18 19.906 1 97.94 138 THR B N 1
ATOM 3230 C CA . THR B 1 138 ? -3.906 10.055 20.078 1 97.94 138 THR B CA 1
ATOM 3231 C C . THR B 1 138 ? -3.295 10.414 18.719 1 97.94 138 THR B C 1
ATOM 3233 O O . THR B 1 138 ? -2.957 9.531 17.938 1 97.94 138 THR B O 1
ATOM 3236 N N . SER B 1 139 ? -3.209 11.688 18.453 1 98.62 139 SER B N 1
ATOM 3237 C CA . SER B 1 139 ? -2.709 12.156 17.172 1 98.62 139 SER B CA 1
ATOM 3238 C C . SER B 1 139 ? -1.936 13.461 17.312 1 98.62 139 SER B C 1
ATOM 3240 O O . SER B 1 139 ? -2.189 14.234 18.25 1 98.62 139 SER B O 1
ATOM 3242 N N . VAL B 1 140 ? -0.982 13.672 16.484 1 98.88 140 VAL B N 1
ATOM 3243 C CA . VAL B 1 140 ? -0.17 14.883 16.5 1 98.88 140 VAL B CA 1
ATOM 3244 C C . VAL B 1 140 ? -0.08 15.461 15.094 1 98.88 140 VAL B C 1
ATOM 3246 O O . VAL B 1 140 ? -0.359 14.766 14.109 1 98.88 140 VAL B O 1
ATOM 3249 N N . GLY B 1 141 ? 0.221 16.734 15.023 1 98.88 141 GLY B N 1
ATOM 3250 C CA . GLY B 1 141 ? 0.614 17.438 13.812 1 98.88 141 GLY B CA 1
ATOM 3251 C C . GLY B 1 141 ? 2.047 17.938 13.844 1 98.88 141 GLY B C 1
ATOM 3252 O O . GLY B 1 141 ? 2.723 17.828 14.875 1 98.88 141 GLY B O 1
ATOM 3253 N N . TYR B 1 142 ? 2.496 18.406 12.734 1 98.94 142 TYR B N 1
ATOM 3254 C CA . TYR B 1 142 ? 3.871 18.859 12.586 1 98.94 142 TYR B CA 1
ATOM 3255 C C . TYR B 1 142 ? 3.924 20.203 11.859 1 98.94 142 TYR B C 1
ATOM 3257 O O . TYR B 1 142 ? 3.205 20.422 10.883 1 98.94 142 TYR B O 1
ATOM 3265 N N . LEU B 1 143 ? 4.672 21.094 12.359 1 98.94 143 LEU B N 1
ATOM 3266 C CA . LEU B 1 143 ? 4.996 22.344 11.68 1 98.94 143 LEU B CA 1
ATOM 3267 C C . LEU B 1 143 ? 6.492 22.453 11.414 1 98.94 143 LEU B C 1
ATOM 3269 O O . LEU B 1 143 ? 7.293 22.516 12.344 1 98.94 143 LEU B O 1
ATOM 3273 N N . LEU B 1 144 ? 6.887 22.391 10.148 1 98.81 144 LEU B N 1
ATOM 3274 C CA . LEU B 1 144 ? 8.281 22.484 9.734 1 98.81 144 LEU B CA 1
ATOM 3275 C C . LEU B 1 144 ? 8.672 23.922 9.422 1 98.81 144 LEU B C 1
ATOM 3277 O O . LEU B 1 144 ? 7.949 24.625 8.711 1 98.81 144 LEU B O 1
ATOM 3281 N N . TYR B 1 145 ? 9.758 24.328 9.961 1 98.38 145 TYR B N 1
ATOM 3282 C CA . TYR B 1 145 ? 10.312 25.672 9.742 1 98.38 145 TYR B CA 1
ATOM 3283 C C . TYR B 1 145 ? 11.578 25.594 8.891 1 98.38 145 TYR B C 1
ATOM 3285 O O . TYR B 1 145 ? 12.398 24.688 9.062 1 98.38 145 TYR B O 1
ATOM 3293 N N . SER B 1 146 ? 11.695 26.5 7.965 1 97.62 146 SER B N 1
ATOM 3294 C CA . SER B 1 146 ? 12.992 26.734 7.336 1 97.62 146 SER B CA 1
ATOM 3295 C C . SER B 1 146 ? 13.742 27.875 8.023 1 97.62 146 SER B C 1
ATOM 3297 O O . SER B 1 146 ? 13.125 28.75 8.633 1 97.62 146 SER B O 1
ATOM 3299 N N . ARG B 1 147 ? 15 27.766 8.031 1 95.31 147 ARG B N 1
ATOM 3300 C CA . ARG B 1 147 ? 15.891 28.797 8.539 1 95.31 147 ARG B CA 1
ATOM 3301 C C . ARG B 1 147 ? 16.812 29.328 7.441 1 95.31 147 ARG B C 1
ATOM 3303 O O . ARG B 1 147 ? 17.5 28.547 6.785 1 95.31 147 ARG B O 1
ATOM 3310 N N . ASP B 1 148 ? 16.734 30.656 7.266 1 89.31 148 ASP B N 1
ATOM 3311 C CA . ASP B 1 148 ? 17.625 31.219 6.266 1 89.31 148 ASP B CA 1
ATOM 3312 C C . ASP B 1 148 ? 19 31.516 6.863 1 89.31 148 ASP B C 1
ATOM 3314 O O . ASP B 1 148 ? 19.219 31.297 8.055 1 89.31 148 ASP B O 1
ATOM 3318 N N . PRO B 1 149 ? 19.906 31.922 5.992 1 89.44 149 PRO B N 1
ATOM 3319 C CA . PRO B 1 149 ? 21.281 32.156 6.477 1 89.44 149 PRO B CA 1
ATOM 3320 C C . PRO B 1 149 ? 21.359 33.219 7.551 1 89.44 149 PRO B C 1
ATOM 3322 O O . PRO B 1 149 ? 22.297 33.25 8.352 1 89.44 149 PRO B O 1
ATOM 3325 N N . SER B 1 150 ? 20.391 34.156 7.617 1 93 150 SER B N 1
ATOM 3326 C CA . SER B 1 150 ? 20.375 35.188 8.633 1 93 150 SER B CA 1
ATOM 3327 C C . SER B 1 150 ? 19.797 34.688 9.945 1 93 150 SER B C 1
ATOM 3329 O O . SER B 1 150 ? 19.859 35.375 10.969 1 93 150 SER B O 1
ATOM 3331 N N . GLY B 1 151 ? 19.297 33.469 9.906 1 91.44 151 GLY B N 1
ATOM 3332 C CA . GLY B 1 151 ? 18.734 32.875 11.102 1 91.44 151 GLY B CA 1
ATOM 3333 C C . GLY B 1 151 ? 17.234 33.031 11.211 1 91.44 151 GLY B C 1
ATOM 3334 O O . GLY B 1 151 ? 16.609 32.531 12.141 1 91.44 151 GLY B O 1
ATOM 3335 N N . LYS B 1 152 ? 16.672 33.719 10.266 1 94.88 152 LYS B N 1
ATOM 3336 C CA . LYS B 1 152 ? 15.227 33.906 10.281 1 94.88 152 LYS B CA 1
ATOM 3337 C C . LYS B 1 152 ? 14.484 32.625 9.984 1 94.88 152 LYS B C 1
ATOM 3339 O O . LYS B 1 152 ? 14.812 31.906 9.039 1 94.88 152 LYS B O 1
ATOM 3344 N N . GLU B 1 153 ? 13.516 32.344 10.828 1 96.19 153 GLU B N 1
ATOM 3345 C CA . GLU B 1 153 ? 12.727 31.109 10.672 1 96.19 153 GLU B CA 1
ATOM 3346 C C . GLU B 1 153 ? 11.375 31.406 10.016 1 96.19 153 GLU B C 1
ATOM 3348 O O . GLU B 1 153 ? 10.758 32.438 10.297 1 96.19 153 GLU B O 1
ATOM 3353 N N . VAL B 1 154 ? 10.969 30.609 9.125 1 97.12 154 VAL B N 1
ATOM 3354 C CA . VAL B 1 154 ? 9.703 30.719 8.406 1 97.12 154 VAL B CA 1
ATOM 3355 C C . VAL B 1 154 ? 8.914 29.422 8.539 1 97.12 154 VAL B C 1
ATOM 3357 O O . VAL B 1 154 ? 9.438 28.344 8.266 1 97.12 154 VAL B O 1
ATOM 3360 N N . PRO B 1 155 ? 7.684 29.547 9.094 1 98.38 155 PRO B N 1
ATOM 3361 C CA . PRO B 1 155 ? 6.852 28.328 9.062 1 98.38 155 PRO B CA 1
ATOM 3362 C C . PRO B 1 155 ? 6.461 27.922 7.645 1 98.38 155 PRO B C 1
ATOM 3364 O O . PRO B 1 155 ? 5.672 28.609 6.992 1 98.38 155 PRO B O 1
ATOM 3367 N N . GLU B 1 156 ? 7.012 26.812 7.191 1 98.31 156 GLU B N 1
ATOM 3368 C CA . GLU B 1 156 ? 6.891 26.438 5.789 1 98.31 156 GLU B CA 1
ATOM 3369 C C . GLU B 1 156 ? 5.754 25.438 5.578 1 98.31 156 GLU B C 1
ATOM 3371 O O . GLU B 1 156 ? 4.828 25.703 4.809 1 98.31 156 GLU B O 1
ATOM 3376 N N . ILE B 1 157 ? 5.793 24.312 6.266 1 98.88 157 ILE B N 1
ATOM 3377 C CA . ILE B 1 157 ? 4.887 23.203 5.992 1 98.88 157 ILE B CA 1
ATOM 3378 C C . ILE B 1 157 ? 4.191 22.766 7.281 1 98.88 157 ILE B C 1
ATOM 3380 O O . ILE B 1 157 ? 4.852 22.391 8.25 1 98.88 157 ILE B O 1
ATOM 3384 N N . ALA B 1 158 ? 2.898 22.797 7.309 1 98.94 158 ALA B N 1
ATOM 3385 C CA . ALA B 1 158 ? 2.105 22.25 8.406 1 98.94 158 ALA B CA 1
ATOM 3386 C C . ALA B 1 158 ? 1.334 21.016 7.957 1 98.94 158 ALA B C 1
ATOM 3388 O O . ALA B 1 158 ? 0.692 21.031 6.902 1 98.94 158 ALA B O 1
ATOM 3389 N N . TYR B 1 159 ? 1.428 19.984 8.703 1 98.94 159 TYR B N 1
ATOM 3390 C CA . TYR B 1 159 ? 0.696 18.75 8.453 1 98.94 159 TYR B CA 1
ATOM 3391 C C . TYR B 1 159 ? -0.193 18.391 9.641 1 98.94 159 TYR B C 1
ATOM 3393 O O . TYR B 1 159 ? 0.292 18.234 10.766 1 98.94 159 TYR B O 1
ATOM 3401 N N . LEU B 1 160 ? -1.496 18.188 9.352 1 98.88 160 LEU B N 1
ATOM 3402 C CA . LEU B 1 160 ? -2.436 18.047 10.461 1 98.88 160 LEU B CA 1
ATOM 3403 C C . LEU B 1 160 ? -2.926 16.609 10.578 1 98.88 160 LEU B C 1
ATOM 3405 O O . LEU B 1 160 ? -3.6 16.266 11.547 1 98.88 160 LEU B O 1
ATOM 3409 N N . GLY B 1 161 ? -2.605 15.695 9.641 1 98.62 161 GLY B N 1
ATOM 3410 C CA . GLY B 1 161 ? -3.205 14.367 9.672 1 98.62 161 GLY B CA 1
ATOM 3411 C C . GLY B 1 161 ? -4.723 14.398 9.695 1 98.62 161 GLY B C 1
ATOM 3412 O O . GLY B 1 161 ? -5.344 15.188 8.977 1 98.62 161 GLY B O 1
ATOM 3413 N N . ASP B 1 162 ? -5.289 13.469 10.438 1 98.75 162 ASP B N 1
ATOM 3414 C CA . ASP B 1 162 ? -6.73 13.453 10.688 1 98.75 162 ASP B CA 1
ATOM 3415 C C . ASP B 1 162 ? -7.086 14.289 11.914 1 98.75 162 ASP B C 1
ATOM 3417 O O . ASP B 1 162 ? -6.477 14.125 12.977 1 98.75 162 ASP B O 1
ATOM 3421 N N . SER B 1 163 ? -8.047 15.188 11.719 1 98.75 163 SER B N 1
ATOM 3422 C CA . SER B 1 163 ? -8.43 16.016 12.852 1 98.75 163 SER B CA 1
ATOM 3423 C C . SER B 1 163 ? -9.789 16.672 12.625 1 98.75 163 SER B C 1
ATOM 3425 O O . SER B 1 163 ? -10.156 16.969 11.484 1 98.75 163 SER B O 1
ATOM 3427 N N . ARG B 1 164 ? -10.43 16.922 13.742 1 98.38 164 ARG B N 1
ATOM 3428 C CA . ARG B 1 164 ? -11.555 17.844 13.711 1 98.38 164 ARG B CA 1
ATOM 3429 C C . ARG B 1 164 ? -11.078 19.266 13.406 1 98.38 164 ARG B C 1
ATOM 3431 O O . ARG B 1 164 ? -9.898 19.578 13.57 1 98.38 164 ARG B O 1
ATOM 3438 N N . PHE B 1 165 ? -12 20.078 12.953 1 98.06 165 PHE B N 1
ATOM 3439 C CA . PHE B 1 165 ? -11.688 21.453 12.547 1 98.06 165 PHE B CA 1
ATOM 3440 C C . PHE B 1 165 ? -11.281 22.281 13.758 1 98.06 165 PHE B C 1
ATOM 3442 O O . PHE B 1 165 ? -10.734 23.375 13.602 1 98.06 165 PHE B O 1
ATOM 3449 N N . THR B 1 166 ? -11.414 21.797 14.938 1 97.69 166 THR B N 1
ATOM 3450 C CA . THR B 1 166 ? -11.039 22.5 16.156 1 97.69 166 THR B CA 1
ATOM 3451 C C . THR B 1 166 ? -9.562 22.875 16.125 1 97.69 166 THR B C 1
ATOM 3453 O O . THR B 1 166 ? -9.172 23.906 16.703 1 97.69 166 THR B O 1
ATOM 3456 N N . ILE B 1 167 ? -8.742 22.125 15.438 1 98.06 167 ILE B N 1
ATOM 3457 C CA . ILE B 1 167 ? -7.309 22.391 15.367 1 98.06 167 ILE B CA 1
ATOM 3458 C C . ILE B 1 167 ? -7.066 23.734 14.68 1 98.06 167 ILE B C 1
ATOM 3460 O O . ILE B 1 167 ? -6.125 24.453 15.023 1 98.06 167 ILE B O 1
ATOM 3464 N N . ILE B 1 168 ? -7.918 24.094 13.734 1 98.19 168 ILE B N 1
ATOM 3465 C CA . ILE B 1 168 ? -7.816 25.359 13.039 1 98.19 168 ILE B CA 1
ATOM 3466 C C . ILE B 1 168 ? -8.383 26.484 13.914 1 98.19 168 ILE B C 1
ATOM 3468 O O . ILE B 1 168 ? -7.762 27.531 14.07 1 98.19 168 ILE B O 1
ATOM 3472 N N . ARG B 1 169 ? -9.484 26.188 14.57 1 97.38 169 ARG B N 1
ATOM 3473 C CA . ARG B 1 169 ? -10.141 27.188 15.406 1 97.38 169 ARG B CA 1
ATOM 3474 C C . ARG B 1 169 ? -9.289 27.531 16.625 1 97.38 169 ARG B C 1
ATOM 3476 O O . ARG B 1 169 ? -9.266 28.688 17.062 1 97.38 169 ARG B O 1
ATOM 3483 N N . GLU B 1 170 ? -8.586 26.547 17.047 1 97.19 170 GLU B N 1
ATOM 3484 C CA . GLU B 1 170 ? -7.801 26.734 18.266 1 97.19 170 GLU B CA 1
ATOM 3485 C C . GLU B 1 170 ? -6.309 26.797 17.953 1 97.19 170 GLU B C 1
ATOM 3487 O O . GLU B 1 170 ? -5.473 26.547 18.828 1 97.19 170 GLU B O 1
ATOM 3492 N N . ALA B 1 171 ? -5.965 27.109 16.75 1 97.19 171 ALA B N 1
ATOM 3493 C CA . ALA B 1 171 ? -4.59 27.062 16.266 1 97.19 171 ALA B CA 1
ATOM 3494 C C . ALA B 1 171 ? -3.672 27.938 17.125 1 97.19 171 ALA B C 1
ATOM 3496 O O . ALA B 1 171 ? -2.57 27.516 17.484 1 97.19 171 ALA B O 1
ATOM 3497 N N . ASN B 1 172 ? -4.125 29.109 17.5 1 94.75 172 ASN B N 1
ATOM 3498 C CA . ASN B 1 172 ? -3.297 30.062 18.234 1 94.75 172 ASN B CA 1
ATOM 3499 C C . ASN B 1 172 ? -2.824 29.484 19.562 1 94.75 172 ASN B C 1
ATOM 3501 O O . ASN B 1 172 ? -1.697 29.75 19.984 1 94.75 172 ASN B O 1
ATOM 3505 N N . SER B 1 173 ? -3.656 28.75 20.203 1 94.69 173 SER B N 1
ATOM 3506 C CA . SER B 1 173 ? -3.32 28.156 21.484 1 94.69 173 SER B CA 1
ATOM 3507 C C . SER B 1 173 ? -2.484 26.891 21.328 1 94.69 173 SER B C 1
ATOM 3509 O O . SER B 1 173 ? -1.599 26.625 22.141 1 94.69 173 SER B O 1
ATOM 3511 N N . LEU B 1 174 ? -2.682 26.141 20.297 1 93.25 174 LEU B N 1
ATOM 3512 C CA . LEU B 1 174 ? -2.051 24.844 20.109 1 93.25 174 LEU B CA 1
ATOM 3513 C C . LEU B 1 174 ? -0.687 24.984 19.438 1 93.25 174 LEU B C 1
ATOM 3515 O O . LEU B 1 174 ? 0.264 24.281 19.812 1 93.25 174 LEU B O 1
ATOM 3519 N N . CYS B 1 175 ? -0.61 25.906 18.484 1 95.31 175 CYS B N 1
ATOM 3520 C CA . CYS B 1 175 ? 0.584 26.172 17.688 1 95.31 175 CYS B CA 1
ATOM 3521 C C . CYS B 1 175 ? 0.491 27.547 17.016 1 95.31 175 CYS B C 1
ATOM 3523 O O . CYS B 1 175 ? 0.024 27.656 15.883 1 95.31 175 CYS B O 1
ATOM 3525 N N . PRO B 1 176 ? 0.96 28.578 17.625 1 95.81 176 PRO B N 1
ATOM 3526 C CA . PRO B 1 176 ? 0.7 29.969 17.234 1 95.81 176 PRO B CA 1
ATOM 3527 C C . PRO B 1 176 ? 1.043 30.25 15.773 1 95.81 176 PRO B C 1
ATOM 3529 O O . PRO B 1 176 ? 0.386 31.062 15.133 1 95.81 176 PRO B O 1
ATOM 3532 N N . ASP B 1 177 ? 2.018 29.562 15.203 1 97.38 177 ASP B N 1
ATOM 3533 C CA . ASP B 1 177 ? 2.463 29.859 13.844 1 97.38 177 ASP B CA 1
ATOM 3534 C C . ASP B 1 177 ? 1.739 28.984 12.828 1 97.38 177 ASP B C 1
ATOM 3536 O O . ASP B 1 177 ? 1.993 29.094 11.625 1 97.38 177 ASP B O 1
ATOM 3540 N N . LEU B 1 178 ? 0.817 28.172 13.297 1 98.25 178 LEU B N 1
ATOM 3541 C CA . LEU B 1 178 ? 0.21 27.156 12.445 1 98.25 178 LEU B CA 1
ATOM 3542 C C . LEU B 1 178 ? -0.441 27.781 11.219 1 98.25 178 LEU B C 1
ATOM 3544 O O . LEU B 1 178 ? -0.158 27.375 10.086 1 98.25 178 LEU B O 1
ATOM 3548 N N . LEU B 1 179 ? -1.239 28.812 11.406 1 98.31 179 LEU B N 1
ATOM 3549 C CA . LEU B 1 179 ? -2.018 29.391 10.32 1 98.31 179 LEU B CA 1
ATOM 3550 C C . LEU B 1 179 ? -1.219 30.469 9.586 1 98.31 179 LEU B C 1
ATOM 3552 O O . LEU B 1 179 ? -1.77 31.219 8.773 1 98.31 179 LEU B O 1
ATOM 3556 N N . SER B 1 180 ? 0.045 30.594 9.875 1 97.69 180 SER B N 1
ATOM 3557 C CA . SER B 1 180 ? 0.972 31.422 9.117 1 97.69 180 SER B CA 1
ATOM 3558 C C . SER B 1 180 ? 1.868 30.562 8.219 1 97.69 180 SER B C 1
ATOM 3560 O O . SER B 1 180 ? 2.771 31.078 7.562 1 97.69 180 SER B O 1
ATOM 3562 N N . SER B 1 181 ? 1.641 29.266 8.219 1 98.31 181 SER B N 1
ATOM 3563 C CA . SER B 1 181 ? 2.439 28.359 7.387 1 98.31 181 SER B CA 1
ATOM 3564 C C . SER B 1 181 ? 2.227 28.656 5.902 1 98.31 181 SER B C 1
ATOM 3566 O O . SER B 1 181 ? 1.154 29.109 5.5 1 98.31 181 SER B O 1
ATOM 3568 N N . ARG B 1 182 ? 3.264 28.438 5.086 1 98.38 182 ARG B N 1
ATOM 3569 C CA . ARG B 1 182 ? 3.164 28.641 3.643 1 98.38 182 ARG B CA 1
ATOM 3570 C C . ARG B 1 182 ? 2.336 27.531 2.994 1 98.38 182 ARG B C 1
ATOM 3572 O O . ARG B 1 182 ? 1.523 27.797 2.105 1 98.38 182 ARG B O 1
ATOM 3579 N N . LEU B 1 183 ? 2.51 26.328 3.436 1 98.81 183 LEU B N 1
ATOM 3580 C CA . LEU B 1 183 ? 1.763 25.156 2.961 1 98.81 183 LEU B CA 1
ATOM 3581 C C . LEU B 1 183 ? 1.08 24.438 4.121 1 98.81 183 LEU B C 1
ATOM 3583 O O . LEU B 1 183 ? 1.751 23.922 5.016 1 98.81 183 LEU B O 1
ATOM 3587 N N . LEU B 1 184 ? -0.231 24.469 4.078 1 98.88 184 LEU B N 1
ATOM 3588 C CA . LEU B 1 184 ? -1.038 23.75 5.059 1 98.88 184 LEU B CA 1
ATOM 3589 C C . LEU B 1 184 ? -1.644 22.5 4.445 1 98.88 184 LEU B C 1
ATOM 3591 O O . LEU B 1 184 ? -2.422 22.578 3.492 1 98.88 184 LEU B O 1
ATOM 3595 N N . ILE B 1 185 ? -1.242 21.344 4.973 1 98.94 185 ILE B N 1
ATOM 3596 C CA . ILE B 1 185 ? -1.807 20.062 4.543 1 98.94 185 ILE B CA 1
ATOM 3597 C C . ILE B 1 185 ? -2.818 19.578 5.574 1 98.94 185 ILE B C 1
ATOM 3599 O O . ILE B 1 185 ? -2.457 19.281 6.719 1 98.94 185 ILE B O 1
ATOM 3603 N N . MET B 1 186 ? -4.078 19.484 5.207 1 98.88 186 MET B N 1
ATOM 3604 C CA . MET B 1 186 ? -5.133 19.078 6.137 1 98.88 186 MET B CA 1
ATOM 3605 C C . MET B 1 186 ? -6.188 18.234 5.434 1 98.88 186 MET B C 1
ATOM 3607 O O . MET B 1 186 ? -6.223 18.172 4.203 1 98.88 186 MET B O 1
ATOM 3611 N N . GLU B 1 187 ? -7.023 17.609 6.207 1 98.69 187 GLU B N 1
ATOM 3612 C CA . GLU B 1 187 ? -8.047 16.719 5.641 1 98.69 187 GLU B CA 1
ATOM 3613 C C . GLU B 1 187 ? -9.336 17.484 5.355 1 98.69 187 GLU B C 1
ATOM 3615 O O . GLU B 1 187 ? -9.539 18.594 5.879 1 98.69 187 GLU B O 1
ATOM 3620 N N . ALA B 1 188 ? -10.078 16.984 4.441 1 97.38 188 ALA B N 1
ATOM 3621 C CA . ALA B 1 188 ? -11.5 17.234 4.258 1 97.38 188 ALA B CA 1
ATOM 3622 C C . ALA B 1 188 ? -12.258 15.953 3.922 1 97.38 188 ALA B C 1
ATOM 3624 O O . ALA B 1 188 ? -12.734 15.781 2.801 1 97.38 188 ALA B O 1
ATOM 3625 N N . THR B 1 189 ? -12.398 15.102 4.887 1 97.56 189 THR B N 1
ATOM 3626 C CA . THR B 1 189 ? -12.945 13.766 4.695 1 97.56 189 THR B CA 1
ATOM 3627 C C . THR B 1 189 ? -14.375 13.836 4.168 1 97.56 189 THR B C 1
ATOM 3629 O O . THR B 1 189 ? -14.773 13.031 3.322 1 97.56 189 THR B O 1
ATOM 3632 N N . PHE B 1 190 ? -15.102 14.844 4.648 1 96.44 190 PHE B N 1
ATOM 3633 C CA . PHE B 1 190 ? -16.484 15.023 4.258 1 96.44 190 PHE B CA 1
ATOM 3634 C C . PHE B 1 190 ? -16.641 16.25 3.363 1 96.44 190 PHE B C 1
ATOM 3636 O O . PHE B 1 190 ? -16.156 17.328 3.693 1 96.44 190 PHE B O 1
ATOM 3643 N N . LEU B 1 191 ? -17.344 16.078 2.186 1 93.56 191 LEU B N 1
ATOM 3644 C CA . LEU B 1 191 ? -17.422 17.172 1.22 1 93.56 191 LEU B CA 1
ATOM 3645 C C . LEU B 1 191 ? -18.875 17.641 1.057 1 93.56 191 LEU B C 1
ATOM 3647 O O . LEU B 1 191 ? -19.109 18.797 0.692 1 93.56 191 LEU B O 1
ATOM 3651 N N . ASP B 1 192 ? -19.828 16.766 0.903 1 79.19 192 ASP B N 1
ATOM 3652 C CA . ASP B 1 192 ? -21.172 17.125 0.461 1 79.19 192 ASP B CA 1
ATOM 3653 C C . ASP B 1 192 ? -22.109 17.281 1.649 1 79.19 192 ASP B C 1
ATOM 3655 O O . ASP B 1 192 ? -21.859 16.75 2.73 1 79.19 192 ASP B O 1
ATOM 3659 N N . ASN B 1 193 ? -22.938 18.391 1.529 1 63.16 193 ASN B N 1
ATOM 3660 C CA . ASN B 1 193 ? -24.172 18.547 2.287 1 63.16 193 ASN B CA 1
ATOM 3661 C C . ASN B 1 193 ? -25.391 18.094 1.476 1 63.16 193 ASN B C 1
ATOM 3663 O O . ASN B 1 193 ? -25.359 18.125 0.244 1 63.16 193 ASN B O 1
ATOM 3667 N N . PRO B 1 194 ? -26.547 17.375 2.012 1 57.72 194 PRO B N 1
ATOM 3668 C CA . PRO B 1 194 ? -27.031 17.359 3.393 1 57.72 194 PRO B CA 1
ATOM 3669 C C . PRO B 1 194 ? -26.781 16.031 4.094 1 57.72 194 PRO B C 1
ATOM 3671 O O . PRO B 1 194 ? -27 15.914 5.305 1 57.72 194 PRO B O 1
ATOM 3674 N N . ASP B 1 195 ? -26.328 15.023 3.258 1 54.34 195 ASP B N 1
ATOM 3675 C CA . ASP B 1 195 ? -26.453 13.727 3.914 1 54.34 195 ASP B CA 1
ATOM 3676 C C . ASP B 1 195 ? -25.328 13.516 4.926 1 54.34 195 ASP B C 1
ATOM 3678 O O . ASP B 1 195 ? -25.469 12.734 5.871 1 54.34 195 ASP B O 1
ATOM 3682 N N . ARG B 1 196 ? -24.25 14.125 4.758 1 64.69 196 ARG B N 1
ATOM 3683 C CA . ARG B 1 196 ? -23.203 14 5.766 1 64.69 196 ARG B CA 1
ATOM 3684 C C . ARG B 1 196 ? -22.828 15.359 6.344 1 64.69 196 ARG B C 1
ATOM 3686 O O . ARG B 1 196 ? -22.047 16.109 5.738 1 64.69 196 ARG B O 1
ATOM 3693 N N . LYS B 1 197 ? -23.422 15.508 7.453 1 79.38 197 LYS B N 1
ATOM 3694 C CA . LYS B 1 197 ? -23.391 16.797 8.148 1 79.38 197 LYS B CA 1
ATOM 3695 C C . LYS B 1 197 ? -22.094 16.984 8.922 1 79.38 197 LYS B C 1
ATOM 3697 O O . LYS B 1 197 ? -21.359 16.016 9.141 1 79.38 197 LYS B O 1
ATOM 3702 N N . ILE B 1 198 ? -21.797 18.172 9.156 1 89.75 198 ILE B N 1
ATOM 3703 C CA . ILE B 1 198 ? -20.656 18.594 9.953 1 89.75 198 ILE B CA 1
ATOM 3704 C C . ILE B 1 198 ? -20.594 17.766 11.234 1 89.75 198 ILE B C 1
ATOM 3706 O O . ILE B 1 198 ? -19.516 17.359 11.664 1 89.75 198 ILE B O 1
ATOM 3710 N N . GLU B 1 199 ? -21.766 17.391 11.734 1 90.94 199 GLU B N 1
ATOM 3711 C CA . GLU B 1 199 ? -21.828 16.641 12.984 1 90.94 199 GLU B CA 1
ATOM 3712 C C . GLU B 1 199 ? -21.281 15.227 12.812 1 90.94 199 GLU B C 1
ATOM 3714 O O . GLU B 1 199 ? -20.641 14.688 13.711 1 90.94 199 GLU B O 1
ATOM 3719 N N . SER B 1 200 ? -21.562 14.641 11.68 1 90.75 200 SER B N 1
ATOM 3720 C CA . SER B 1 200 ? -21.016 13.312 11.391 1 90.75 200 SER B CA 1
ATOM 3721 C C . SER B 1 200 ? -19.5 13.344 11.305 1 90.75 200 SER B C 1
ATOM 3723 O O . SER B 1 200 ? -18.828 12.461 11.844 1 90.75 200 SER B O 1
ATOM 3725 N N . ALA B 1 201 ? -19 14.328 10.633 1 94.31 201 ALA B N 1
ATOM 3726 C CA . ALA B 1 201 ? -17.547 14.484 10.539 1 94.31 201 ALA B CA 1
ATOM 3727 C C . ALA B 1 201 ? -16.922 14.625 11.922 1 94.31 201 ALA B C 1
ATOM 3729 O O . ALA B 1 201 ? -15.953 13.922 12.242 1 94.31 201 ALA B O 1
ATOM 3730 N N . ARG B 1 202 ? -17.516 15.477 12.766 1 94.88 202 ARG B N 1
ATOM 3731 C CA . ARG B 1 202 ? -17 15.742 14.102 1 94.88 202 ARG B CA 1
ATOM 3732 C C . ARG B 1 202 ? -17.047 14.484 14.969 1 94.88 202 ARG B C 1
ATOM 3734 O O . ARG B 1 202 ? -16.094 14.188 15.688 1 94.88 202 ARG B O 1
ATOM 3741 N N . SER B 1 203 ? -18.141 13.75 14.883 1 94.69 203 SER B N 1
ATOM 3742 C CA . SER B 1 203 ? -18.297 12.555 15.711 1 94.69 203 SER B CA 1
ATOM 3743 C C . SER B 1 203 ? -17.266 11.492 15.352 1 94.69 203 SER B C 1
ATOM 3745 O O . SER B 1 203 ? -16.859 10.703 16.203 1 94.69 203 SER B O 1
ATOM 3747 N N . HIS B 1 204 ? -16.781 11.547 14.102 1 94.12 204 HIS B N 1
ATOM 3748 C CA . HIS B 1 204 ? -15.797 10.555 13.656 1 94.12 204 HIS B CA 1
ATOM 3749 C C . HIS B 1 204 ? -14.383 11.109 13.711 1 94.12 204 HIS B C 1
ATOM 3751 O O . HIS B 1 204 ? -13.438 10.477 13.234 1 94.12 204 HIS B O 1
ATOM 3757 N N . GLY B 1 205 ? -14.266 12.344 14.227 1 97.44 205 GLY B N 1
ATOM 3758 C CA . GLY B 1 205 ? -12.953 12.922 14.445 1 97.44 205 GLY B CA 1
ATOM 3759 C C . GLY B 1 205 ? -12.352 13.523 13.188 1 97.44 205 GLY B C 1
ATOM 3760 O O . GLY B 1 205 ? -11.125 13.547 13.031 1 97.44 205 GLY B O 1
ATOM 3761 N N . HIS B 1 206 ? -13.227 13.992 12.258 1 98.19 206 HIS B N 1
ATOM 3762 C CA . HIS B 1 206 ? -12.742 14.477 10.969 1 98.19 206 HIS B CA 1
ATOM 3763 C C . HIS B 1 206 ? -13.25 15.883 10.68 1 98.19 206 HIS B C 1
ATOM 3765 O O . HIS B 1 206 ? -14 16.453 11.477 1 98.19 206 HIS B O 1
ATOM 3771 N N . THR B 1 207 ? -12.836 16.484 9.617 1 97.81 207 THR B N 1
ATOM 3772 C CA . THR B 1 207 ? -13.211 17.812 9.164 1 97.81 207 THR B CA 1
ATOM 3773 C C . THR B 1 207 ? -14.164 17.734 7.977 1 97.81 207 THR B C 1
ATOM 3775 O O . THR B 1 207 ? -13.961 16.922 7.07 1 97.81 207 THR B O 1
ATOM 3778 N N . HIS B 1 208 ? -15.18 18.547 8.031 1 97.06 208 HIS B N 1
ATOM 3779 C CA . HIS B 1 208 ? -16.078 18.75 6.898 1 97.06 208 HIS B CA 1
ATOM 3780 C C . HIS B 1 208 ? -15.648 19.953 6.074 1 97.06 208 HIS B C 1
ATOM 3782 O O . HIS B 1 208 ? -15.273 21 6.637 1 97.06 208 HIS B O 1
ATOM 3788 N N . LEU B 1 209 ? -15.727 19.844 4.785 1 96.69 209 LEU B N 1
ATOM 3789 C CA . LEU B 1 209 ? -15.312 20.906 3.879 1 96.69 209 LEU B CA 1
ATOM 3790 C C . LEU B 1 209 ? -16.047 22.203 4.191 1 96.69 209 LEU B C 1
ATOM 3792 O O . LEU B 1 209 ? -15.477 23.297 4.059 1 96.69 209 LEU B O 1
ATOM 3796 N N . ASP B 1 210 ? -17.25 22.156 4.637 1 94.94 210 ASP B N 1
ATOM 3797 C CA . ASP B 1 210 ? -18.062 23.328 4.953 1 94.94 210 ASP B CA 1
ATOM 3798 C C . ASP B 1 210 ? -17.453 24.125 6.113 1 94.94 210 ASP B C 1
ATOM 3800 O O . ASP B 1 210 ? -17.641 25.328 6.207 1 94.94 210 ASP B O 1
ATOM 3804 N N . GLU B 1 211 ? -16.75 23.469 6.98 1 96.19 211 GLU B N 1
ATOM 3805 C CA . GLU B 1 211 ? -16.094 24.172 8.07 1 96.19 211 GLU B CA 1
ATOM 3806 C C . GLU B 1 211 ? -14.961 25.047 7.555 1 96.19 211 GLU B C 1
ATOM 3808 O O . GLU B 1 211 ? -14.727 26.141 8.086 1 96.19 211 GLU B O 1
ATOM 3813 N N . ILE B 1 212 ? -14.305 24.609 6.547 1 96 212 ILE B N 1
ATOM 3814 C CA . ILE B 1 212 ? -13.281 25.422 5.898 1 96 212 ILE B CA 1
ATOM 3815 C C . ILE B 1 212 ? -13.93 26.625 5.223 1 96 212 ILE B C 1
ATOM 3817 O O . ILE B 1 212 ? -13.492 27.766 5.414 1 96 212 ILE B O 1
ATOM 3821 N N . ARG B 1 213 ? -15.016 26.359 4.555 1 94 213 ARG B N 1
ATOM 3822 C CA . ARG B 1 213 ? -15.734 27.406 3.838 1 94 213 ARG B CA 1
ATOM 3823 C C . ARG B 1 213 ? -16.234 28.484 4.797 1 94 213 ARG B C 1
ATOM 3825 O O . ARG B 1 213 ? -16.062 29.688 4.551 1 94 213 ARG B O 1
ATOM 3832 N N . GLN B 1 214 ? -16.812 28.047 5.863 1 94.06 214 GLN B N 1
ATOM 3833 C CA . GLN B 1 214 ? -17.453 28.938 6.824 1 94.06 214 GLN B CA 1
ATOM 3834 C C . GLN B 1 214 ? -16.422 29.719 7.637 1 94.06 214 GLN B C 1
ATOM 3836 O O . GLN B 1 214 ? -16.75 30.734 8.234 1 94.06 214 GLN B O 1
ATOM 3841 N N . ASN B 1 215 ? -15.234 29.203 7.664 1 96.44 215 ASN B N 1
ATOM 3842 C CA . ASN B 1 215 ? -14.188 29.844 8.461 1 96.44 215 ASN B CA 1
ATOM 3843 C C . ASN B 1 215 ? -13 30.25 7.605 1 96.44 215 ASN B C 1
ATOM 3845 O O . ASN B 1 215 ? -11.852 30.203 8.062 1 96.44 215 ASN B O 1
ATOM 3849 N N . ALA B 1 216 ? -13.242 30.594 6.387 1 96.69 216 ALA B N 1
ATOM 3850 C CA . ALA B 1 216 ? -12.211 30.906 5.398 1 96.69 216 ALA B CA 1
ATOM 3851 C C . ALA B 1 216 ? -11.297 32.031 5.895 1 96.69 216 ALA B C 1
ATOM 3853 O O . ALA B 1 216 ? -10.102 32.031 5.586 1 96.69 216 ALA B O 1
ATOM 3854 N N . SER B 1 217 ? -11.781 32.969 6.645 1 96.44 217 SER B N 1
ATOM 3855 C CA . SER B 1 217 ? -11.016 34.125 7.102 1 96.44 217 SER B CA 1
ATOM 3856 C C . SER B 1 217 ? -9.852 33.719 7.988 1 96.44 217 SER B C 1
ATOM 3858 O O . SER B 1 217 ? -8.844 34.406 8.078 1 96.44 217 SER B O 1
ATOM 3860 N N . LEU B 1 218 ? -9.938 32.562 8.672 1 97.31 218 LEU B N 1
ATOM 3861 C CA . LEU B 1 218 ? -8.875 32.062 9.531 1 97.31 218 LEU B CA 1
ATOM 3862 C C . LEU B 1 218 ? -7.664 31.625 8.711 1 97.31 218 LEU B C 1
ATOM 3864 O O . LEU 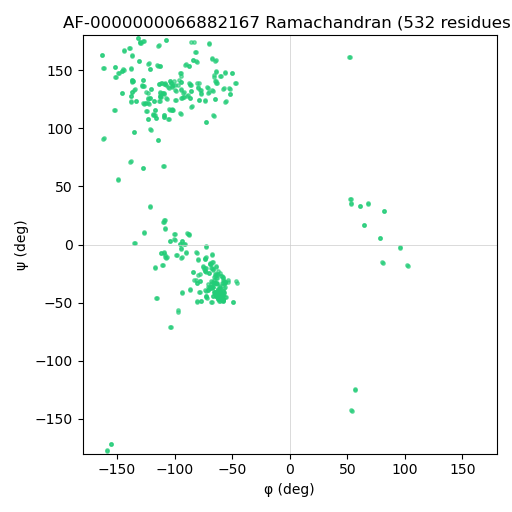B 1 218 ? -6.559 31.5 9.25 1 97.31 218 LEU B O 1
ATOM 3868 N N . LEU B 1 219 ? -7.859 31.438 7.414 1 97.62 219 LEU B N 1
ATOM 3869 C CA . LEU B 1 219 ? -6.828 30.828 6.578 1 97.62 219 LEU B CA 1
ATOM 3870 C C . LEU B 1 219 ? -6.188 31.875 5.66 1 97.62 219 LEU B C 1
ATOM 3872 O O . LEU B 1 219 ? -5.484 31.516 4.711 1 97.62 219 LEU B O 1
ATOM 3876 N N . LYS B 1 220 ? -6.398 33.156 5.91 1 96.56 220 LYS B N 1
ATOM 3877 C CA . LYS B 1 220 ? -6 34.25 5.02 1 96.56 220 LYS B CA 1
ATOM 3878 C C . LYS B 1 220 ? -4.48 34.344 4.898 1 96.56 220 LYS B C 1
ATOM 3880 O O . LYS B 1 220 ? -3.957 34.781 3.873 1 96.56 220 LYS B O 1
ATOM 3885 N N . SER B 1 221 ? -3.807 33.906 5.949 1 97.25 221 SER B N 1
ATOM 3886 C CA . SER B 1 221 ? -2.355 34.062 5.949 1 97.25 221 SER B CA 1
ATOM 3887 C C . SER B 1 221 ? -1.669 32.812 5.426 1 97.25 221 SER B C 1
ATOM 3889 O O . SER B 1 221 ? -0.441 32.75 5.312 1 97.25 221 SER B O 1
ATOM 3891 N N . VAL B 1 222 ? -2.406 31.766 5.109 1 98 222 VAL B N 1
ATOM 3892 C CA . VAL B 1 222 ? -1.864 30.547 4.527 1 98 222 VAL B CA 1
ATOM 3893 C C . VAL B 1 222 ? -1.767 30.688 3.01 1 98 222 VAL B C 1
ATOM 3895 O O . VAL B 1 222 ? -2.713 31.141 2.361 1 98 222 VAL B O 1
ATOM 3898 N N . ASP B 1 223 ? -0.622 30.344 2.4 1 98.12 223 ASP B N 1
ATOM 3899 C CA . ASP B 1 223 ? -0.439 30.531 0.964 1 98.12 223 ASP B CA 1
ATOM 3900 C C . ASP B 1 223 ? -1.173 29.453 0.174 1 98.12 223 ASP B C 1
ATOM 3902 O O . ASP B 1 223 ? -1.86 29.75 -0.805 1 98.12 223 ASP B O 1
ATOM 3906 N N . TYR B 1 224 ? -0.968 28.203 0.587 1 98.5 224 TYR B N 1
ATOM 3907 C CA . TYR B 1 224 ? -1.576 27.078 -0.115 1 98.5 224 TYR B CA 1
ATOM 3908 C C . TYR B 1 224 ? -2.148 26.062 0.869 1 98.5 224 TYR B C 1
ATOM 3910 O O . TYR B 1 224 ? -1.545 25.781 1.91 1 98.5 224 TYR B O 1
ATOM 3918 N N . ILE B 1 225 ? -3.281 25.5 0.538 1 98.62 225 ILE B N 1
ATOM 3919 C CA . ILE B 1 225 ? -3.932 24.469 1.327 1 98.62 225 ILE B CA 1
ATOM 3920 C C . ILE B 1 225 ? -4.047 23.188 0.5 1 98.62 225 ILE B C 1
ATOM 3922 O O . ILE B 1 225 ? -4.734 23.156 -0.525 1 98.62 225 ILE B O 1
ATOM 3926 N N . TYR B 1 226 ? -3.344 22.172 0.851 1 98.75 226 TYR B N 1
ATOM 3927 C CA . TYR B 1 226 ? -3.416 20.859 0.219 1 98.75 226 TYR B CA 1
ATOM 3928 C C . TYR B 1 226 ? -4.379 19.953 0.969 1 98.75 226 TYR B C 1
ATOM 3930 O O . TYR B 1 226 ? -4.113 19.562 2.109 1 98.75 226 TYR B O 1
ATOM 3938 N N . LEU B 1 227 ? -5.488 19.609 0.354 1 98.69 227 LEU B N 1
ATOM 3939 C CA . LEU B 1 227 ? -6.535 18.828 1.009 1 98.69 227 LEU B CA 1
ATOM 3940 C C . LEU B 1 227 ? -6.367 17.344 0.721 1 98.69 227 LEU B C 1
ATOM 3942 O O . LEU B 1 227 ? -6.191 16.938 -0.432 1 98.69 227 LEU B O 1
ATOM 3946 N N . ILE B 1 228 ? -6.48 16.547 1.805 1 98.75 228 ILE B N 1
ATOM 3947 C CA . ILE B 1 228 ? -6.273 15.109 1.688 1 98.75 228 ILE B CA 1
ATOM 3948 C C . ILE B 1 228 ? -7.414 14.367 2.375 1 98.75 228 ILE B C 1
ATOM 3950 O O . ILE B 1 228 ? -8.344 14.992 2.898 1 98.75 228 ILE B O 1
ATOM 3954 N N . HIS B 1 229 ? -7.375 13.031 2.307 1 98.75 229 HIS B N 1
ATOM 3955 C CA . HIS B 1 229 ? -8.148 12.109 3.123 1 98.75 229 HIS B CA 1
ATOM 3956 C C . HIS B 1 229 ? -9.633 12.195 2.795 1 98.75 229 HIS B C 1
ATOM 3958 O O . HIS B 1 229 ? -10.477 12.141 3.693 1 98.75 229 HIS B O 1
ATOM 3964 N N . PHE B 1 230 ? -9.961 12.422 1.52 1 97.81 230 PHE B N 1
ATOM 3965 C CA . PHE B 1 230 ? -11.344 12.398 1.075 1 97.81 230 PHE B CA 1
ATOM 3966 C C . PHE B 1 230 ? -11.938 11.008 1.224 1 97.81 230 PHE B C 1
ATOM 3968 O O . PHE B 1 230 ? -11.273 10.008 0.938 1 97.81 230 PHE B O 1
ATOM 3975 N N . SER B 1 231 ? -13.195 10.969 1.64 1 96.12 231 SER B N 1
ATOM 3976 C CA . SER B 1 231 ? -13.898 9.695 1.705 1 96.12 231 SER B CA 1
ATOM 3977 C C . SER B 1 231 ? -13.898 8.992 0.351 1 96.12 231 SER B C 1
ATOM 3979 O O . SER B 1 231 ? -14.031 9.641 -0.689 1 96.12 231 SER B O 1
ATOM 3981 N N . ASP B 1 232 ? -13.883 7.676 0.424 1 94.06 232 ASP B N 1
ATOM 3982 C CA . ASP B 1 232 ? -13.836 6.859 -0.786 1 94.06 232 ASP B CA 1
ATOM 3983 C C . ASP B 1 232 ? -15.125 6.992 -1.587 1 94.06 232 ASP B C 1
ATOM 3985 O O . ASP B 1 232 ? -15.188 6.598 -2.754 1 94.06 232 ASP B O 1
ATOM 3989 N N . ARG B 1 233 ? -16.156 7.5 -1.064 1 92.62 233 ARG B N 1
ATOM 3990 C CA . ARG B 1 233 ? -17.453 7.613 -1.725 1 92.62 233 ARG B CA 1
ATOM 3991 C C . ARG B 1 233 ? -17.406 8.648 -2.842 1 92.62 233 ARG B C 1
ATOM 3993 O O . ARG B 1 233 ? -18.25 8.633 -3.742 1 92.62 233 ARG B O 1
ATOM 4000 N N . TYR B 1 234 ? -16.5 9.578 -2.738 1 94.94 234 TYR B N 1
ATOM 4001 C CA . TYR B 1 234 ? -16.406 10.633 -3.736 1 94.94 234 TYR B CA 1
ATOM 4002 C C . TYR B 1 234 ? -15.531 10.211 -4.906 1 94.94 234 TYR B C 1
ATOM 4004 O O . TYR B 1 234 ? -14.484 9.586 -4.711 1 94.94 234 TYR B O 1
ATOM 4012 N N . THR B 1 235 ? -15.938 10.523 -6.074 1 94.44 235 THR B N 1
ATOM 4013 C CA . THR B 1 235 ? -15.125 10.289 -7.262 1 94.44 235 THR B CA 1
ATOM 4014 C C . THR B 1 235 ? -14.102 11.406 -7.441 1 94.44 235 THR B C 1
ATOM 4016 O O . THR B 1 235 ? -14.18 12.445 -6.777 1 94.44 235 THR B O 1
ATOM 4019 N N . HIS B 1 236 ? -13.148 11.133 -8.297 1 95.25 236 HIS B N 1
ATOM 4020 C CA . HIS B 1 236 ? -12.164 12.148 -8.68 1 95.25 236 HIS B CA 1
ATOM 4021 C C . HIS B 1 236 ? -12.844 13.453 -9.07 1 95.25 236 HIS B C 1
ATOM 4023 O O . HIS B 1 236 ? -12.492 14.516 -8.562 1 95.25 236 HIS B O 1
ATOM 4029 N N . ASN B 1 237 ? -13.828 13.375 -9.93 1 95.12 237 ASN B N 1
ATOM 4030 C CA . ASN B 1 237 ? -14.523 14.555 -10.422 1 95.12 237 ASN B CA 1
ATOM 4031 C C . ASN B 1 237 ? -15.336 15.234 -9.32 1 95.12 237 ASN B C 1
ATOM 4033 O O . ASN B 1 237 ? -15.422 16.453 -9.266 1 95.12 237 ASN B O 1
ATOM 4037 N N . ASP B 1 238 ? -15.953 14.43 -8.43 1 94.5 238 ASP B N 1
ATOM 4038 C CA . ASP B 1 238 ? -16.672 14.977 -7.289 1 94.5 238 ASP B CA 1
ATOM 4039 C C . ASP B 1 238 ? -15.758 15.844 -6.426 1 94.5 238 ASP B C 1
ATOM 4041 O O . ASP B 1 238 ? -16.125 16.953 -6.039 1 94.5 238 ASP B O 1
ATOM 4045 N N . ILE B 1 239 ? -14.586 15.328 -6.141 1 96.88 239 ILE B N 1
ATOM 4046 C CA . ILE B 1 239 ? -13.656 16 -5.242 1 96.88 239 ILE B CA 1
ATOM 4047 C C . ILE B 1 239 ? -13.242 17.344 -5.836 1 96.88 239 ILE B C 1
ATOM 4049 O O . ILE B 1 239 ? -13.312 18.375 -5.16 1 96.88 239 ILE B O 1
ATOM 4053 N N . ILE B 1 240 ? -12.922 17.359 -7.117 1 95.75 240 ILE B N 1
ATOM 4054 C CA . ILE B 1 240 ? -12.484 18.578 -7.781 1 95.75 240 ILE B CA 1
ATOM 4055 C C . ILE B 1 240 ? -13.617 19.609 -7.773 1 95.75 240 ILE B C 1
ATOM 4057 O O . ILE B 1 240 ? -13.414 20.766 -7.418 1 95.75 240 ILE B O 1
ATOM 4061 N N . ARG B 1 241 ? -14.766 19.188 -8.062 1 95.06 241 ARG B N 1
ATOM 4062 C CA . ARG B 1 241 ? -15.914 20.078 -8.148 1 95.06 241 ARG B CA 1
ATOM 4063 C C . ARG B 1 241 ? -16.281 20.625 -6.773 1 95.06 241 ARG B C 1
ATOM 4065 O O . ARG B 1 241 ? -16.438 21.828 -6.605 1 95.06 241 ARG B O 1
ATOM 4072 N N . LEU B 1 242 ? -16.406 19.766 -5.797 1 94.75 242 LEU B N 1
ATOM 4073 C CA . LEU B 1 242 ? -16.922 20.156 -4.488 1 94.75 242 LEU B CA 1
ATOM 4074 C C . LEU B 1 242 ? -15.914 21.016 -3.736 1 94.75 242 LEU B C 1
ATOM 4076 O O . LEU B 1 242 ? -16.312 21.906 -2.977 1 94.75 242 LEU B O 1
ATOM 4080 N N . CYS B 1 243 ? -14.602 20.766 -3.9 1 95.31 243 CYS B N 1
ATOM 4081 C CA . CYS B 1 243 ? -13.586 21.547 -3.205 1 95.31 243 CYS B CA 1
ATOM 4082 C C . CYS B 1 243 ? -13.609 23 -3.648 1 95.31 243 CYS B C 1
ATOM 4084 O O . CYS B 1 243 ? -13.164 23.891 -2.916 1 95.31 243 CYS B O 1
ATOM 4086 N N . HIS B 1 244 ? -14.203 23.25 -4.785 1 92 244 HIS B N 1
ATOM 4087 C CA . HIS B 1 244 ? -14.195 24.625 -5.305 1 92 244 HIS B CA 1
ATOM 4088 C C . HIS B 1 244 ? -15.586 25.25 -5.23 1 92 244 HIS B C 1
ATOM 4090 O O . HIS B 1 244 ? -15.719 26.469 -5.254 1 92 244 HIS B O 1
ATOM 4096 N N . LYS B 1 245 ? -16.5 24.422 -5.082 1 91.12 245 LYS B N 1
ATOM 4097 C CA . LYS B 1 245 ? -17.875 24.891 -5.082 1 91.12 245 LYS B CA 1
ATOM 4098 C C . LYS B 1 245 ? -18.141 25.797 -3.883 1 91.12 245 LYS B C 1
ATOM 4100 O O . LYS B 1 245 ? -17.875 25.422 -2.74 1 91.12 245 LYS B O 1
ATOM 4105 N N . ASP B 1 246 ? -18.641 27.047 -4.117 1 90 246 ASP B N 1
ATOM 4106 C CA . ASP B 1 246 ? -19.109 28 -3.127 1 90 246 ASP B CA 1
ATOM 4107 C C . ASP B 1 246 ? -17.984 28.453 -2.215 1 90 246 ASP B C 1
ATOM 4109 O O . ASP B 1 246 ? -18.219 28.891 -1.085 1 90 246 ASP B O 1
ATOM 4113 N N . MET B 1 247 ? -16.781 28.234 -2.611 1 92.62 247 MET B N 1
ATOM 4114 C CA . MET B 1 247 ? -15.594 28.75 -1.912 1 92.62 247 MET B CA 1
ATOM 4115 C C . MET B 1 247 ? -15.25 30.156 -2.379 1 92.62 247 MET B C 1
ATOM 4117 O O . MET B 1 247 ? -15.344 30.469 -3.568 1 92.62 247 MET B O 1
ATOM 4121 N N . PRO B 1 248 ? -14.898 31.062 -1.437 1 94.81 248 PRO B N 1
ATOM 4122 C CA . PRO B 1 248 ? -14.445 32.375 -1.9 1 94.81 248 PRO B CA 1
ATOM 4123 C C . PRO B 1 248 ? -13.367 32.281 -2.975 1 94.81 248 PRO B C 1
ATOM 4125 O O . PRO B 1 248 ? -12.492 31.406 -2.898 1 94.81 248 PRO B O 1
ATOM 4128 N N . ASP B 1 249 ? -13.336 33.219 -3.895 1 94.69 249 ASP B N 1
ATOM 4129 C CA . ASP B 1 249 ? -12.461 33.156 -5.062 1 94.69 249 ASP B CA 1
ATOM 4130 C C . ASP B 1 249 ? -10.992 33.125 -4.645 1 94.69 249 ASP B C 1
ATOM 4132 O O . ASP B 1 249 ? -10.203 32.344 -5.203 1 94.69 249 ASP B O 1
ATOM 4136 N N . TRP B 1 250 ? -10.711 33.906 -3.652 1 95.25 250 TRP B N 1
ATOM 4137 C CA . TRP B 1 250 ? -9.312 33.969 -3.242 1 95.25 250 TRP B CA 1
ATOM 4138 C C . TRP B 1 250 ? -8.852 32.625 -2.668 1 95.25 250 TRP B C 1
ATOM 4140 O O . TRP B 1 250 ? -7.68 32.25 -2.77 1 95.25 250 TRP B O 1
ATOM 4150 N N . LEU B 1 251 ? -9.734 31.859 -2.043 1 95.88 251 LEU B N 1
ATOM 4151 C CA . LEU B 1 251 ? -9.391 30.594 -1.419 1 95.88 251 LEU B CA 1
ATOM 4152 C C . LEU B 1 251 ? -9.367 29.469 -2.453 1 95.88 251 LEU B C 1
ATOM 4154 O O . LEU B 1 251 ? -8.57 28.531 -2.342 1 95.88 251 LEU B O 1
ATOM 4158 N N . VAL B 1 252 ? -10.188 29.578 -3.5 1 95.38 252 VAL B N 1
ATOM 4159 C CA . VAL B 1 252 ? -10.234 28.594 -4.57 1 95.38 252 VAL B CA 1
ATOM 4160 C C . VAL B 1 252 ? -8.852 28.453 -5.211 1 95.38 252 VAL B C 1
ATOM 4162 O O . VAL B 1 252 ? -8.398 27.344 -5.48 1 95.38 252 VAL B O 1
ATOM 4165 N N . SER B 1 253 ? -8.195 29.531 -5.375 1 94.44 253 SER B N 1
ATOM 4166 C CA . SER B 1 253 ? -6.898 29.547 -6.047 1 94.44 253 SER B CA 1
ATOM 4167 C C . SER B 1 253 ? -5.805 28.953 -5.156 1 94.44 253 SER B C 1
ATOM 4169 O O . SER B 1 253 ? -4.719 28.625 -5.633 1 94.44 253 SER B O 1
ATOM 4171 N N . ARG B 1 254 ? -6.109 28.766 -3.875 1 97.12 254 ARG B N 1
ATOM 4172 C CA . ARG B 1 254 ? -5.102 28.328 -2.916 1 97.12 254 ARG B CA 1
ATOM 4173 C C . ARG B 1 254 ? -5.34 26.891 -2.5 1 97.12 254 ARG B C 1
ATOM 4175 O O . ARG B 1 254 ? -4.469 26.25 -1.893 1 97.12 254 ARG B O 1
ATOM 4182 N N . ILE B 1 255 ? -6.465 26.344 -2.848 1 97.81 255 ILE B N 1
ATOM 4183 C CA . ILE B 1 255 ? -6.828 24.984 -2.453 1 97.81 255 ILE B CA 1
ATOM 4184 C C . ILE B 1 255 ? -6.398 24 -3.537 1 97.81 255 ILE B C 1
ATOM 4186 O O . ILE B 1 255 ? -6.734 24.172 -4.711 1 97.81 255 ILE B O 1
ATOM 4190 N N . ILE B 1 256 ? -5.684 23.016 -3.182 1 98 256 ILE B N 1
ATOM 4191 C CA . ILE B 1 256 ? -5.246 21.953 -4.066 1 98 256 ILE B CA 1
ATOM 4192 C C . ILE B 1 256 ? -5.703 20.609 -3.514 1 98 256 ILE B C 1
ATOM 4194 O O . ILE B 1 256 ? -5.129 20.094 -2.547 1 98 256 ILE B O 1
ATOM 4198 N N . PRO B 1 257 ? -6.672 19.984 -4.121 1 98.06 257 PRO B N 1
ATOM 4199 C CA . PRO B 1 257 ? -7.102 18.656 -3.652 1 98.06 257 PRO B CA 1
ATOM 4200 C C . PRO B 1 257 ? -6.156 17.547 -4.086 1 98.06 257 PRO B C 1
ATOM 4202 O O . PRO B 1 257 ? -5.699 17.516 -5.23 1 98.06 257 PRO B O 1
ATOM 4205 N N . SER B 1 258 ? -5.801 16.688 -3.146 1 97.5 258 SER B N 1
ATOM 4206 C CA . SER B 1 258 ? -5.039 15.484 -3.469 1 97.5 258 SER B CA 1
ATOM 4207 C C . SER B 1 258 ? -5.91 14.453 -4.18 1 97.5 258 SER B C 1
ATOM 4209 O O . SER B 1 258 ? -6.656 13.711 -3.537 1 97.5 258 SER B O 1
ATOM 4211 N N . VAL B 1 259 ? -5.73 14.297 -5.504 1 95.31 259 VAL B N 1
ATOM 4212 C CA . VAL B 1 259 ? -6.66 13.453 -6.238 1 95.31 259 VAL B CA 1
ATOM 4213 C C . VAL B 1 259 ? -5.891 12.391 -7.027 1 95.31 259 VAL B C 1
ATOM 4215 O O . VAL B 1 259 ? -6.465 11.672 -7.84 1 95.31 259 VAL B O 1
ATOM 4218 N N . THR B 1 260 ? -4.625 12.281 -6.773 1 93.5 260 THR B N 1
ATOM 4219 C CA . THR B 1 260 ? -3.791 11.336 -7.512 1 93.5 260 THR B CA 1
ATOM 4220 C C . THR B 1 260 ? -4.281 9.906 -7.312 1 93.5 260 THR B C 1
ATOM 4222 O O . THR B 1 260 ? -4.438 9.156 -8.281 1 93.5 260 THR B O 1
ATOM 4225 N N . ALA B 1 261 ? -4.508 9.523 -6.07 1 93.62 261 ALA B N 1
ATOM 4226 C CA . ALA B 1 261 ? -4.973 8.172 -5.781 1 93.62 261 ALA B CA 1
ATOM 4227 C C . ALA B 1 261 ? -6.281 7.875 -6.508 1 93.62 261 ALA B C 1
ATOM 4229 O O . ALA B 1 261 ? -6.406 6.844 -7.172 1 93.62 261 ALA B O 1
ATOM 4230 N N . LYS B 1 262 ? -7.227 8.82 -6.41 1 93.31 262 LYS B N 1
ATOM 4231 C CA . LYS B 1 262 ? -8.531 8.625 -7.043 1 93.31 262 LYS B CA 1
ATOM 4232 C C . LYS B 1 262 ? -8.398 8.547 -8.562 1 93.31 262 LYS B C 1
ATOM 4234 O O . LYS B 1 262 ? -9.07 7.734 -9.203 1 93.31 262 LYS B O 1
ATOM 4239 N N . HIS B 1 263 ? -7.602 9.375 -9.086 1 90.88 263 HIS B N 1
ATOM 4240 C CA . HIS B 1 263 ? -7.371 9.336 -10.523 1 90.88 263 HIS B CA 1
ATOM 4241 C C . HIS B 1 263 ? -6.859 7.965 -10.961 1 90.88 263 HIS B C 1
ATOM 4243 O O . HIS B 1 263 ? -7.348 7.398 -11.945 1 90.88 263 HIS B O 1
ATOM 4249 N N . CYS B 1 264 ? -5.93 7.398 -10.219 1 87.56 264 CYS B N 1
ATOM 4250 C CA . CYS B 1 264 ? -5.316 6.113 -10.539 1 87.56 264 CYS B CA 1
ATOM 4251 C C . CYS B 1 264 ? -6.293 4.969 -10.305 1 87.56 264 CYS B C 1
ATOM 4253 O O . CYS B 1 264 ? -6.426 4.074 -11.148 1 87.56 264 CYS B O 1
ATOM 4255 N N . LEU B 1 265 ? -6.934 5.016 -9.219 1 83.94 265 LEU B N 1
ATOM 4256 C CA . LEU B 1 265 ? -7.766 3.898 -8.781 1 83.94 265 LEU B CA 1
ATOM 4257 C C . LEU B 1 265 ? -9.039 3.814 -9.617 1 83.94 265 LEU B C 1
ATOM 4259 O O . LEU B 1 265 ? -9.672 2.758 -9.688 1 83.94 265 LEU B O 1
ATOM 4263 N N . GLU B 1 266 ? -9.43 4.98 -10.211 1 84.5 266 GLU B N 1
ATOM 4264 C CA . GLU B 1 266 ? -10.648 5.004 -11.023 1 84.5 266 GLU B CA 1
ATOM 4265 C C . GLU B 1 266 ? -10.328 4.777 -12.5 1 84.5 266 GLU B C 1
ATOM 4267 O O . GLU B 1 266 ? -11.242 4.586 -13.312 1 84.5 266 GLU B O 1
ATOM 4272 N N . SER B 1 267 ? -9.078 4.828 -12.758 1 73.69 267 SER B N 1
ATOM 4273 C CA . SER B 1 267 ? -8.695 4.648 -14.156 1 73.69 267 SER B CA 1
ATOM 4274 C C . SER B 1 267 ? -8.891 3.203 -14.594 1 73.69 267 SER B C 1
ATOM 4276 O O . SER B 1 267 ? -8.719 2.277 -13.805 1 73.69 267 SER B O 1
ATOM 4278 N N . ARG B 1 268 ? -9.445 2.936 -15.719 1 62.03 268 ARG B N 1
ATOM 4279 C CA . ARG B 1 268 ? -9.742 1.653 -16.344 1 62.03 268 ARG B CA 1
ATOM 4280 C C . ARG B 1 268 ? -8.516 1.097 -17.062 1 62.03 268 ARG B C 1
ATOM 4282 O O . ARG B 1 268 ? -7.715 1.854 -17.609 1 62.03 268 ARG B O 1
#

Solvent-accessible surface area (backbone atoms only — not comparable to full-atom values): 26634 Å² total; per-residue (Å²): 76,58,68,40,81,54,87,86,32,29,40,34,44,39,26,31,40,78,58,24,26,23,34,23,38,35,47,95,94,38,41,40,18,36,31,23,20,46,58,54,73,71,40,46,69,22,47,41,32,43,36,28,42,46,46,49,24,28,41,46,21,50,56,52,31,28,36,43,19,46,75,67,72,44,75,71,31,38,38,40,30,47,47,85,46,51,67,36,52,51,50,38,26,51,29,49,30,61,42,48,75,50,91,72,68,48,49,53,63,47,78,40,67,43,50,65,71,43,72,47,78,76,50,95,43,31,33,38,36,32,25,66,40,43,36,84,52,80,33,30,24,40,42,32,30,39,38,48,96,87,61,54,71,41,51,38,42,28,41,37,49,64,24,22,57,60,47,68,77,42,20,64,82,61,39,66,58,54,52,53,8,42,33,35,34,36,48,30,37,34,68,56,84,78,87,52,40,62,65,57,24,49,76,67,18,27,17,28,40,61,58,50,56,78,44,46,78,70,46,69,60,34,59,31,36,40,34,31,32,33,39,72,86,53,48,49,67,50,50,62,52,51,72,42,55,92,38,59,71,79,53,42,79,25,52,42,74,41,44,52,41,43,50,46,51,67,37,121,77,57,69,40,81,55,88,85,32,30,40,32,44,40,27,32,40,78,58,24,27,23,34,22,39,36,47,96,93,39,40,39,20,37,30,24,21,46,59,52,72,70,39,44,68,22,47,40,33,44,38,27,42,46,44,49,24,27,41,47,21,51,56,52,32,28,36,44,20,47,74,67,73,45,76,72,31,36,37,38,28,47,47,86,45,53,67,34,53,52,52,39,27,51,29,49,32,59,42,49,75,50,93,71,68,49,50,53,62,46,77,42,67,44,52,64,72,42,72,47,79,76,51,95,43,32,33,39,37,31,25,67,39,42,36,86,52,81,35,29,24,40,40,31,30,41,38,48,97,87,62,52,73,40,50,39,41,29,40,36,51,66,24,24,59,59,48,68,77,43,21,64,80,62,39,67,58,55,52,53,10,42,33,37,36,36,49,30,38,34,69,57,82,78,88,52,40,61,63,57,24,47,77,68,17,27,16,29,40,60,58,51,56,77,44,45,78,70,46,70,59,34,60,31,36,38,34,31,33,33,39,73,88,54,48,50,68,50,51,60,50,53,72,43,55,92,37,58,71,78,54,42,79,23,53,42,74,42,42,53,40,42,50,46,50,65,38,122

Secondary structure (DSSP, 8-state):
--PEEETTEEEEEEEETTTEEEEEEEETTEEEEEEESS--HHHHT-SEEE--B--HHHHTTHHHHHHHHHHTTPPPPEEEEEGGGHHHHHHHHHHHHHHHT-SS-S---EEEEE-TT-EEE-SSSEEEEEEE--SSS-BEEEEEEEE-TT--EEEEEEE--S--THHHHTHHHH-TTGGG-SEEEEE--B--SSSS-HHHHHHTT--BHHHHHHTGGGGTT-SEEEEE---TTS-HHHHHHHHHTT--HHHHTTEEE--HHHHHHH--/---EEETTEEEEEEEETTTEEEEEEEETTEEEEEEESS--HHHHT-SEEE--B--HHHHTTHHHHHHHHHHTTPPPPEEEEEGGGHHHHHHHHHHHHHHHT-SS-S---EEEEE-TT-EEE-SSSEEEEEEE--SSS-BEEEEEEEE-TT--EEEEEEE--S--THHHHTHHHH-TTGGG-SEEEEE--B--SSSS-HHHHHHTT--BHHHHHHTGGGGTT-SEEEEE---TTS-HHHHHHHHHTT--HHHHTTEEE--HHHHHHH--

Foldseek 3Di:
DFFDDDPQKTKAWDFAALQATKMWIDHPNAIEIEFPLDADPRNLRHQEYEQWDDRNNRHVCLQVSLLVVVVVVHDAHEYEDAQVCVVVLVVVQVVVQVVVVDPDGSRDHHYDHDDQQDKADPDPFKIKHKWFAFAPDGTIKIFMWGQDPVRDIAGEEIERPFAECVCLVCVCVGPNCQLLYQEYEFEAQAQDPDPQDQVNQVVRGHYHLVVCQVPVVSNVNHNAYEYHHHHPVAALVRQLDRNQPNHPPVRNVRYHYNCVNRVVVVDD/DFFDDDPQKTKAWDFAALQATKMWIDHPNAIEIEFPLDCDPRNLRHQEYEFWDDRNNRHVCLQVSLLVVVVVVHDAHEYEDAQVCVVVLVVVQVVVQVVVVDPDGSRDHHYDHDDQQDKADPDPFKIKHWWFAFAPDGTIKIFMWGQDPVGDIAGEEIERPFAECVCLVCVCVGPNCQLLYQEYEFEAQAQDPDPQDQVNQVVRGHYHLVVCQVPVVSNVNHNAYEYHHYHPVAALVRQLDRNQPNHPPVRNVRYHYNCVNRVVVVDD

InterPro domains:
  IPR001279 Metallo-beta-lactamase [PF12706] (46-230)
  IPR001279 Metallo-beta-lactamase [SM00849] (19-229)
  IPR036866 Ribonuclease Z/Hydroxyacylglutathione hydrolase-like [G3DSA:3.60.15.10] (13-253)
  IPR036866 Ribonuclease Z/Hydroxyacylglutathione hydrolase-like [SSF56281] (17-241)

Sequence (536 aa):
MSFQKVGGFEIFGWSVAGNETCVAVRKNRQVFGFDIGFSPRPLVFADHIFISHGHADHIGAIAQHMKKRALNNLRRATYFMPKHLVPHVKAICDAFTAMSEKADSDFVGTFVPVEPGNKYELSDDWHVVVFSTDHSITSVGYLLYSRDPSGKEVPEIAYLGDSRFTIIREANSLCPDLLSSRLLIMEATFLDNPDRKIESARSHGHTHLDEIRQNASLLKSVDYIYLIHFSDRYTHNDIIRLCHKDMPDWLVSRIIPSVTAKHCLESRMSFQKVGGFEIFGWSVAGNETCVAVRKNRQVFGFDIGFSPRPLVFADHIFISHGHADHIGAIAQHMKKRALNNLRRATYFMPKHLVPHVKAICDAFTAMSEKADSDFVGTFVPVEPGNKYELSDDWHVVVFSTDHSITSVGYLLYSRDPSGKEVPEIAYLGDSRFTIIREANSLCPDLLSSRLLIMEATFLDNPDRKIESARSHGHTHLDEIRQNASLLKSVDYIYLIHFSDRYTHNDIIRLCHKDMPDWLVSRIIPSVTAKHCLESR

Nearest PDB structures (foldseek):
  7xgt-assembly1_A  TM=8.856E-01  e=3.770E-22  Oryza sativa
  7xgt-assembly1_B  TM=8.871E-01  e=3.832E-21  Oryza sativa
  7u2r-assembly1_A-2  TM=6.943E-01  e=1.033E-10  Paenibacillus sp. J14
  7u2s-assembly1_B  TM=6.955E-01  e=1.633E-09  Paenibacillus xerothermodurans
  1wek-assembly1_F  TM=5.126E-01  e=6.375E+00  Thermus thermophilus